Protein AF-A0A932T1G4-F1 (afdb_monomer)

Structure (mmCIF, N/CA/C/O backbone):
data_AF-A0A932T1G4-F1
#
_entry.id   AF-A0A932T1G4-F1
#
loop_
_atom_site.group_PDB
_atom_site.id
_atom_site.type_symbol
_atom_site.label_atom_id
_atom_site.label_alt_id
_atom_site.label_comp_id
_atom_site.label_asym_id
_atom_site.label_entity_id
_atom_site.label_seq_id
_atom_site.pdbx_PDB_ins_code
_atom_site.Cartn_x
_atom_site.Cartn_y
_atom_site.Cartn_z
_atom_site.occupancy
_atom_site.B_iso_or_equiv
_atom_site.auth_seq_id
_atom_site.auth_comp_id
_atom_site.auth_asym_id
_atom_site.auth_atom_id
_atom_site.pdbx_PDB_model_num
ATOM 1 N N . MET A 1 1 ? -46.060 -11.217 -5.557 1.00 35.88 1 MET A N 1
ATOM 2 C CA . MET A 1 1 ? -44.712 -11.111 -6.158 1.00 35.88 1 MET A CA 1
ATOM 3 C C . MET A 1 1 ? -44.174 -9.732 -5.773 1.00 35.88 1 MET A C 1
ATOM 5 O O . MET A 1 1 ? -44.527 -8.768 -6.424 1.00 35.88 1 MET A O 1
ATOM 9 N N . ALA A 1 2 ? -43.668 -9.493 -4.557 1.00 26.52 2 ALA A N 1
ATOM 10 C CA . ALA A 1 2 ? -42.373 -9.922 -4.001 1.00 26.52 2 ALA A CA 1
ATOM 11 C C . ALA A 1 2 ? -41.223 -9.648 -4.988 1.00 26.52 2 ALA A C 1
ATOM 13 O O . ALA A 1 2 ? -41.182 -10.295 -6.023 1.00 26.52 2 ALA A O 1
ATOM 14 N N . GLY A 1 3 ? -40.278 -8.734 -4.778 1.00 22.67 3 GLY A N 1
ATOM 15 C CA . GLY A 1 3 ? -40.072 -7.722 -3.745 1.00 22.67 3 GLY A CA 1
ATOM 16 C C . GLY A 1 3 ? -38.857 -6.884 -4.167 1.00 22.67 3 GLY A C 1
ATOM 17 O O . GLY A 1 3 ? -37.796 -7.442 -4.433 1.00 22.67 3 GLY A O 1
ATOM 18 N N . MET A 1 4 ? -39.009 -5.563 -4.273 1.00 20.39 4 MET A N 1
ATOM 19 C CA . MET A 1 4 ? -37.892 -4.642 -4.510 1.00 20.39 4 MET A CA 1
ATOM 20 C C . MET A 1 4 ? -37.229 -4.335 -3.169 1.00 20.39 4 MET A C 1
ATOM 22 O O . MET A 1 4 ? -37.824 -3.688 -2.308 1.00 20.39 4 MET A O 1
ATOM 26 N N . LYS A 1 5 ? -36.003 -4.829 -2.976 1.00 22.81 5 LYS A N 1
ATOM 27 C CA . LYS A 1 5 ? -35.152 -4.430 -1.855 1.00 22.81 5 LYS A CA 1
ATOM 28 C C . LYS A 1 5 ? -34.492 -3.092 -2.184 1.00 22.81 5 LYS A C 1
ATOM 30 O O . LYS A 1 5 ? -33.741 -2.977 -3.147 1.00 22.81 5 LYS A O 1
ATOM 35 N N . SER A 1 6 ? -34.807 -2.106 -1.354 1.00 20.78 6 SER A N 1
ATOM 36 C CA . SER A 1 6 ? -34.138 -0.815 -1.239 1.00 20.78 6 SER A CA 1
ATOM 37 C C . SER A 1 6 ? -32.660 -1.020 -0.891 1.00 20.78 6 SER A C 1
ATOM 39 O O . SER A 1 6 ? -32.352 -1.565 0.167 1.00 20.78 6 SER A O 1
ATOM 41 N N . PHE A 1 7 ? -31.751 -0.587 -1.766 1.00 22.02 7 PHE A N 1
ATOM 42 C CA . PHE A 1 7 ? -30.337 -0.424 -1.431 1.00 22.02 7 PHE A CA 1
ATOM 43 C C . PHE A 1 7 ? -30.168 0.909 -0.698 1.00 22.02 7 PHE A C 1
ATOM 45 O O . PHE A 1 7 ? -30.421 1.975 -1.259 1.00 22.02 7 PHE A O 1
ATOM 52 N N . ALA A 1 8 ? -29.778 0.839 0.573 1.00 23.83 8 ALA A N 1
ATOM 53 C CA . ALA A 1 8 ? -29.364 2.000 1.343 1.00 23.83 8 ALA A CA 1
ATOM 54 C C . ALA A 1 8 ? -28.028 2.523 0.793 1.00 23.83 8 ALA A C 1
ATOM 56 O O . ALA A 1 8 ? -27.075 1.761 0.630 1.00 23.83 8 ALA A O 1
ATOM 57 N N . ARG A 1 9 ? -27.977 3.827 0.506 1.00 24.38 9 ARG A N 1
ATOM 58 C CA . ARG A 1 9 ? -26.742 4.575 0.256 1.00 24.38 9 ARG A CA 1
ATOM 59 C C . ARG A 1 9 ? -25.932 4.609 1.555 1.00 24.38 9 ARG A C 1
ATOM 61 O O . ARG A 1 9 ? -26.329 5.287 2.495 1.00 24.38 9 ARG A O 1
ATOM 68 N N . LEU A 1 10 ? -24.816 3.891 1.596 1.00 25.34 10 LEU A N 1
ATOM 69 C CA . LEU A 1 10 ? -23.712 4.183 2.509 1.00 25.34 10 LEU A CA 1
ATOM 70 C C . LEU A 1 10 ? -22.833 5.217 1.800 1.00 25.34 10 LEU A C 1
ATOM 72 O O . LEU A 1 10 ? -22.323 4.956 0.713 1.00 25.34 10 LEU A O 1
ATOM 76 N N . GLY A 1 11 ? -22.777 6.425 2.360 1.00 25.16 11 GLY A N 1
ATOM 77 C CA . GLY A 1 11 ? -21.998 7.538 1.830 1.00 25.16 11 GLY A CA 1
ATOM 78 C C . GLY A 1 11 ? -20.502 7.305 2.020 1.00 25.16 11 GLY A C 1
ATOM 79 O O . GLY A 1 11 ? -20.046 7.028 3.125 1.00 25.16 11 GLY A O 1
ATOM 80 N N . SER A 1 12 ? -19.749 7.420 0.931 1.00 28.61 12 SER A N 1
ATOM 81 C CA . SER A 1 12 ? -18.288 7.417 0.909 1.00 28.61 12 SER A CA 1
ATOM 82 C C . SER A 1 12 ? -17.760 8.797 1.325 1.00 28.61 12 SER A C 1
ATOM 84 O O . SER A 1 12 ? -17.862 9.742 0.549 1.00 28.61 12 SER A O 1
ATOM 86 N N . VAL A 1 13 ? -17.196 8.919 2.533 1.00 30.16 13 VAL A N 1
ATOM 87 C CA . VAL A 1 13 ? -16.506 10.141 3.021 1.00 30.16 13 VAL A CA 1
ATOM 88 C C . VAL A 1 13 ? -14.973 9.958 3.089 1.00 30.16 13 VAL A C 1
ATOM 90 O O . VAL A 1 13 ? -14.230 10.912 3.286 1.00 30.16 13 VAL A O 1
ATOM 93 N N . ALA A 1 14 ? -14.446 8.767 2.788 1.00 31.70 14 ALA A N 1
ATOM 94 C CA . ALA A 1 14 ? -13.015 8.461 2.921 1.00 31.70 14 ALA A CA 1
ATOM 95 C C . ALA A 1 14 ? -12.072 9.114 1.875 1.00 31.70 14 ALA A C 1
ATOM 97 O O . ALA A 1 14 ? -10.860 8.951 1.973 1.00 31.70 14 ALA A O 1
ATOM 98 N N . LEU A 1 15 ? -12.578 9.872 0.890 1.00 34.19 15 LEU A N 1
ATOM 99 C CA . LEU A 1 15 ? -11.761 10.391 -0.225 1.00 34.19 15 LEU A CA 1
ATOM 100 C C . LEU A 1 15 ? -11.161 11.798 0.008 1.00 34.19 15 LEU A C 1
ATOM 102 O O . LEU A 1 15 ? -10.402 12.285 -0.825 1.00 34.19 15 LEU A O 1
ATOM 106 N N . ALA A 1 16 ? -11.465 12.470 1.126 1.00 28.22 16 ALA A N 1
ATOM 107 C CA . ALA A 1 16 ? -10.989 13.840 1.381 1.00 28.22 16 ALA A CA 1
ATOM 108 C C . ALA A 1 16 ? -9.537 13.933 1.914 1.00 28.22 16 ALA A C 1
ATOM 110 O O . ALA A 1 16 ? -8.947 15.011 1.898 1.00 28.22 16 ALA A O 1
ATOM 111 N N . CYS A 1 17 ? -8.923 12.822 2.334 1.00 32.94 17 CYS A N 1
ATOM 112 C CA . CYS A 1 17 ? -7.615 12.794 3.013 1.00 32.94 17 CYS A CA 1
ATOM 113 C C . CYS A 1 17 ? -6.393 12.678 2.074 1.00 32.94 17 CYS A C 1
ATOM 115 O O . CYS A 1 17 ? -5.367 12.113 2.439 1.00 32.94 17 CYS A O 1
ATOM 117 N N . LEU A 1 18 ? -6.468 13.218 0.858 1.00 38.25 18 LEU A N 1
ATOM 118 C CA . LEU A 1 18 ? -5.336 13.267 -0.087 1.00 38.25 18 LEU A CA 1
ATOM 119 C C . LEU A 1 18 ? -4.812 14.699 -0.327 1.00 38.25 18 LEU A C 1
ATOM 121 O O . LEU A 1 18 ? -3.948 14.900 -1.174 1.00 38.25 18 LEU A O 1
ATOM 125 N N . LEU A 1 19 ? -5.318 15.690 0.422 1.00 35.47 19 LEU A N 1
ATOM 126 C CA . LEU A 1 19 ? -5.383 17.093 -0.015 1.00 35.47 19 LEU A CA 1
ATOM 127 C C . LEU A 1 19 ? -4.488 18.128 0.697 1.00 35.47 19 LEU A C 1
ATOM 129 O O . LEU A 1 19 ? -4.684 19.313 0.459 1.00 35.47 19 LEU A O 1
ATOM 133 N N . ALA A 1 20 ? -3.481 17.772 1.499 1.00 28.78 20 ALA A N 1
ATOM 134 C CA . ALA A 1 20 ? -2.504 18.797 1.906 1.00 28.78 20 ALA A CA 1
ATOM 135 C C . ALA A 1 20 ? -1.088 18.299 2.105 1.00 28.78 20 ALA A C 1
ATOM 137 O O . ALA A 1 20 ? -0.594 18.183 3.216 1.00 28.78 20 ALA A O 1
ATOM 138 N N . VAL A 1 21 ? -0.409 18.147 0.980 1.00 30.64 21 VAL A N 1
ATOM 139 C CA . VAL A 1 21 ? 0.896 18.785 0.820 1.00 30.64 21 VAL A CA 1
ATOM 140 C C . VAL A 1 21 ? 0.912 19.318 -0.613 1.00 30.64 21 VAL A C 1
ATOM 142 O O . VAL A 1 21 ? 1.137 18.531 -1.521 1.00 30.64 21 VAL A O 1
ATOM 145 N N . SER A 1 22 ? 0.540 20.591 -0.821 1.00 29.48 22 SER A N 1
ATOM 146 C CA . SER A 1 22 ? 1.013 21.468 -1.921 1.00 29.48 22 SER A CA 1
ATOM 147 C C . SER A 1 22 ? 0.058 22.648 -2.167 1.00 29.48 22 SER A C 1
ATOM 149 O O . SER A 1 22 ? -0.981 22.472 -2.804 1.00 29.48 22 SER A O 1
ATOM 151 N N . ALA A 1 23 ? 0.434 23.832 -1.670 1.00 28.27 23 ALA A N 1
ATOM 152 C CA . ALA A 1 23 ? 0.241 25.173 -2.257 1.00 28.27 23 ALA A CA 1
ATOM 153 C C . ALA A 1 23 ? 0.286 26.239 -1.143 1.00 28.27 23 ALA A C 1
ATOM 155 O O . ALA A 1 23 ? -0.727 26.851 -0.807 1.00 28.27 23 ALA A O 1
ATOM 156 N N . GLY A 1 24 ? 1.465 26.453 -0.553 1.00 24.75 24 GLY A N 1
ATOM 157 C CA . GLY A 1 24 ? 1.752 27.701 0.157 1.00 24.75 24 GLY A CA 1
ATOM 158 C C . GLY A 1 24 ? 2.184 28.773 -0.855 1.00 24.75 24 GLY A C 1
ATOM 159 O O . GLY A 1 24 ? 2.906 28.438 -1.796 1.00 24.75 24 GLY A O 1
ATOM 160 N N . PRO A 1 25 ? 1.749 30.040 -0.731 1.00 23.58 25 PRO A N 1
ATOM 161 C CA . PRO A 1 25 ? 2.360 31.129 -1.481 1.00 23.58 25 PRO A CA 1
ATOM 162 C C . PRO A 1 25 ? 3.791 31.345 -0.975 1.00 23.58 25 PRO A C 1
ATOM 164 O O . PRO A 1 25 ? 4.044 31.237 0.223 1.00 23.58 25 PRO A O 1
ATOM 167 N N . ALA A 1 26 ? 4.713 31.665 -1.885 1.00 28.66 26 ALA A N 1
ATOM 168 C CA . ALA A 1 26 ? 6.082 32.037 -1.552 1.00 28.66 26 ALA A CA 1
ATOM 169 C C . ALA A 1 26 ? 6.092 33.159 -0.495 1.00 28.66 26 ALA A C 1
ATOM 171 O O . ALA A 1 26 ? 5.723 34.300 -0.783 1.00 28.66 26 ALA A O 1
ATOM 172 N N . CYS A 1 27 ? 6.508 32.820 0.724 1.00 24.86 27 CYS A N 1
ATOM 173 C CA . CYS A 1 27 ? 6.782 33.759 1.800 1.00 24.86 27 CYS A CA 1
ATOM 174 C C . CYS A 1 27 ? 8.190 33.493 2.336 1.00 24.86 27 CYS A C 1
ATOM 176 O O . CYS A 1 27 ? 8.584 32.364 2.599 1.00 24.86 27 CYS A O 1
ATOM 178 N N . THR A 1 28 ? 8.934 34.586 2.410 1.00 26.72 28 THR A N 1
ATOM 179 C CA . THR A 1 28 ? 10.322 34.750 2.830 1.00 26.72 28 THR A CA 1
ATOM 180 C C . THR A 1 28 ? 10.588 34.290 4.264 1.00 26.72 28 THR A C 1
ATOM 182 O O . THR A 1 28 ? 9.794 34.619 5.139 1.00 26.72 28 THR A O 1
ATOM 185 N N . GLU A 1 29 ? 11.731 33.614 4.425 1.00 31.91 29 GLU A N 1
ATOM 186 C CA . GLU A 1 29 ? 12.629 33.437 5.587 1.00 31.91 29 GLU A CA 1
ATOM 187 C C . GLU A 1 29 ? 12.075 33.494 7.030 1.00 31.91 29 GLU A C 1
ATOM 189 O O . GLU A 1 29 ? 11.437 34.453 7.459 1.00 31.91 29 GLU A O 1
ATOM 194 N N . ASP A 1 30 ? 12.505 32.473 7.785 1.00 34.41 30 ASP A N 1
ATOM 195 C CA . ASP A 1 30 ? 12.464 32.260 9.239 1.00 34.41 30 ASP A CA 1
ATOM 196 C C . ASP A 1 30 ? 11.137 31.820 9.884 1.00 34.41 30 ASP A C 1
ATOM 198 O O . ASP A 1 30 ? 10.456 32.600 10.550 1.00 34.41 30 ASP A O 1
ATOM 202 N N . GLN A 1 31 ? 10.855 30.508 9.816 1.00 27.47 31 GLN A N 1
ATOM 203 C CA . GLN A 1 31 ? 10.167 29.769 10.889 1.00 27.47 31 GLN A CA 1
ATOM 204 C C . GLN A 1 31 ? 10.393 28.243 10.785 1.00 27.47 31 GLN A C 1
ATOM 206 O O . GLN A 1 31 ? 9.650 27.531 10.122 1.00 27.47 31 GLN A O 1
ATOM 211 N N . GLU A 1 32 ? 11.403 27.721 11.490 1.00 41.72 32 GLU A N 1
ATOM 212 C CA . GLU A 1 32 ? 11.498 26.291 11.818 1.00 41.72 32 GLU A CA 1
ATOM 213 C C . GLU A 1 32 ? 10.568 25.971 13.005 1.00 41.72 32 GLU A C 1
ATOM 215 O O . GLU A 1 32 ? 10.923 26.151 14.172 1.00 41.72 32 GLU A O 1
ATOM 220 N N . ALA A 1 33 ? 9.354 25.507 12.714 1.00 38.09 33 ALA A N 1
ATOM 221 C CA . ALA A 1 33 ? 8.489 24.789 13.649 1.00 38.09 33 ALA A CA 1
ATOM 222 C C . ALA A 1 33 ? 7.555 23.890 12.828 1.00 38.09 33 ALA A C 1
ATOM 224 O O . ALA A 1 33 ? 6.841 24.395 11.973 1.00 38.09 33 ALA A O 1
ATOM 225 N N . GLY A 1 34 ? 7.606 22.575 13.078 1.00 42.31 34 GLY A N 1
ATOM 226 C CA . GLY A 1 34 ? 6.997 21.524 12.254 1.00 42.31 34 GLY A CA 1
ATOM 227 C C . GLY A 1 34 ? 5.631 21.878 11.664 1.00 42.31 34 GLY A C 1
ATOM 228 O O . GLY A 1 34 ? 4.686 22.163 12.399 1.00 42.31 34 GLY A O 1
ATOM 229 N N . ASP A 1 35 ? 5.558 21.839 10.334 1.00 46.66 35 ASP A N 1
ATOM 230 C CA . ASP A 1 35 ? 4.406 22.284 9.559 1.00 46.66 35 ASP A CA 1
ATOM 231 C C . ASP A 1 35 ? 3.139 21.508 9.934 1.00 46.66 35 ASP A C 1
ATOM 233 O O . ASP A 1 35 ? 2.970 20.321 9.641 1.00 46.66 35 ASP A O 1
ATOM 237 N N . GLU A 1 36 ? 2.213 22.199 10.594 1.00 53.00 36 GLU A N 1
ATOM 238 C CA . GLU A 1 36 ? 0.888 21.668 10.871 1.00 53.00 36 GLU A CA 1
ATOM 239 C C . GLU A 1 36 ? 0.064 21.647 9.587 1.00 53.00 36 GLU A C 1
ATOM 241 O O . GLU A 1 36 ? -0.273 22.681 9.011 1.00 53.00 36 GLU A O 1
ATOM 246 N N . VAL A 1 37 ? -0.313 20.449 9.156 1.00 61.59 37 VAL A N 1
ATOM 247 C CA . VAL A 1 37 ? -1.159 20.270 7.980 1.00 61.59 37 VAL A CA 1
ATOM 248 C C . VAL A 1 37 ? -2.630 20.233 8.402 1.00 61.59 37 VAL A C 1
ATOM 250 O O . VAL A 1 37 ? -3.079 19.247 8.989 1.00 61.59 37 VAL A O 1
ATOM 253 N N . GLU A 1 38 ? -3.399 21.275 8.075 1.00 59.94 38 GLU A N 1
ATOM 254 C CA . GLU A 1 38 ? -4.862 21.314 8.229 1.00 59.94 38 GLU A CA 1
ATOM 255 C C . GLU A 1 38 ? -5.558 21.278 6.854 1.00 59.94 38 GLU A C 1
ATOM 257 O O . GLU A 1 38 ? -5.274 22.082 5.970 1.00 59.94 38 GLU A O 1
ATOM 262 N N . VAL A 1 39 ? -6.506 20.353 6.661 1.00 61.31 39 VAL A N 1
ATOM 263 C CA . VAL A 1 39 ? -7.448 20.342 5.514 1.00 61.31 39 VAL A CA 1
ATOM 264 C C . VAL A 1 39 ? -8.851 20.200 6.040 1.00 61.31 39 VAL A C 1
ATOM 266 O O . VAL A 1 39 ? -9.113 19.416 6.955 1.00 61.31 39 VAL A O 1
ATOM 269 N N . SER A 1 40 ? -9.759 20.924 5.397 1.00 50.75 40 SER A N 1
ATOM 270 C CA . SER A 1 40 ? -11.194 20.793 5.583 1.00 50.75 40 SER A CA 1
ATOM 271 C C . SER A 1 40 ? -11.870 20.483 4.245 1.00 50.75 40 SER A C 1
ATOM 273 O O . SER A 1 40 ? -11.571 21.095 3.221 1.00 50.75 40 SER A O 1
ATOM 275 N N . GLY A 1 41 ? -12.785 19.512 4.242 1.00 54.28 41 GLY A N 1
ATOM 276 C CA . GLY A 1 41 ? -13.560 19.133 3.063 1.00 54.28 41 GLY A CA 1
ATOM 277 C C . GLY A 1 41 ? -14.759 18.269 3.446 1.00 54.28 41 GLY A C 1
ATOM 278 O O . GLY A 1 41 ? -14.624 17.307 4.194 1.00 54.28 41 GLY A O 1
ATOM 279 N N . GLY A 1 42 ? -15.958 18.622 2.974 1.00 67.25 42 GLY A N 1
ATOM 280 C CA . GLY A 1 42 ? -17.148 17.766 3.107 1.00 67.25 42 GLY A CA 1
ATOM 281 C C . GLY A 1 42 ? -17.643 17.492 4.536 1.00 67.25 42 GLY A C 1
ATOM 282 O O . GLY A 1 42 ? -18.326 16.498 4.744 1.00 67.25 42 GLY A O 1
ATOM 283 N N . GLY A 1 43 ? -17.318 18.344 5.516 1.00 82.62 43 GLY A N 1
ATOM 284 C CA . GLY A 1 43 ? -17.676 18.118 6.925 1.00 82.62 43 GLY A CA 1
ATOM 285 C C . GLY A 1 43 ? -16.672 17.259 7.698 1.00 82.62 43 GLY A C 1
ATOM 286 O O . GLY A 1 43 ? -16.900 16.986 8.873 1.00 82.62 43 GLY A O 1
ATOM 287 N N . ALA A 1 44 ? -15.555 16.880 7.075 1.00 88.69 44 ALA A N 1
ATOM 288 C CA . ALA A 1 44 ? -14.413 16.293 7.753 1.00 88.69 44 ALA A CA 1
ATOM 289 C C . ALA A 1 44 ? -13.240 17.282 7.814 1.00 88.69 44 ALA A C 1
ATOM 291 O O . ALA A 1 44 ? -13.061 18.120 6.922 1.00 88.69 44 ALA A O 1
ATOM 292 N N . SER A 1 45 ? -12.437 17.182 8.870 1.00 90.56 45 SER A N 1
ATOM 293 C CA . SER A 1 45 ? -11.136 17.838 8.957 1.00 90.56 45 SER A CA 1
ATOM 294 C C . SER A 1 45 ? -10.099 16.912 9.573 1.00 90.56 45 SER A C 1
ATOM 296 O O . SER A 1 45 ? -10.415 16.005 10.345 1.00 90.56 45 SER A O 1
ATOM 298 N N . TRP A 1 46 ? -8.844 17.141 9.224 1.00 88.81 46 TRP A N 1
ATOM 299 C CA . TRP A 1 46 ? -7.708 16.389 9.743 1.00 88.81 46 TRP A CA 1
ATOM 300 C C . TRP A 1 46 ? -6.614 17.350 10.228 1.00 88.81 46 TRP A C 1
ATOM 302 O O . TRP A 1 46 ? -6.522 18.497 9.790 1.00 88.81 46 TRP A O 1
ATOM 312 N N . ARG A 1 47 ? -5.802 16.885 11.165 1.00 91.19 47 ARG A N 1
ATOM 313 C CA . ARG A 1 47 ? -4.553 17.517 11.576 1.00 91.19 47 ARG A CA 1
ATOM 314 C C . ARG A 1 47 ? -3.573 16.408 11.879 1.00 91.19 47 ARG A C 1
ATOM 316 O O . ARG A 1 47 ? -3.944 15.443 12.549 1.00 91.19 47 ARG A O 1
ATOM 323 N N . TRP A 1 48 ? -2.349 16.537 11.396 1.00 88.62 48 TRP A N 1
ATOM 324 C CA . TRP A 1 48 ? -1.326 15.519 11.577 1.00 88.62 48 TRP A CA 1
ATOM 325 C C . TRP A 1 48 ? 0.031 16.159 11.872 1.00 88.62 48 TRP A C 1
ATOM 327 O O . TRP A 1 48 ? 0.409 17.129 11.223 1.00 88.62 48 TRP A O 1
ATOM 337 N N . THR A 1 49 ? 0.744 15.578 12.831 1.00 87.25 49 THR A N 1
ATOM 338 C CA . THR A 1 49 ? 2.172 15.737 13.118 1.00 87.25 49 THR A CA 1
ATOM 339 C C . THR A 1 49 ? 2.778 14.333 13.287 1.00 87.25 49 THR A C 1
ATOM 341 O O . THR A 1 49 ? 2.027 13.360 13.451 1.00 87.25 49 THR A O 1
ATOM 344 N N . PRO A 1 50 ? 4.113 14.178 13.289 1.00 81.94 50 PRO A N 1
ATOM 345 C CA . PRO A 1 50 ? 4.752 12.887 13.565 1.00 81.94 50 PRO A CA 1
ATOM 346 C C . PRO A 1 50 ? 4.331 12.257 14.908 1.00 81.94 50 PRO A C 1
ATOM 348 O O . PRO A 1 50 ? 4.250 11.035 15.038 1.00 81.94 50 PRO A O 1
ATOM 351 N N . GLU A 1 51 ? 4.002 13.078 15.904 1.00 87.81 51 GLU A N 1
ATOM 352 C CA . GLU A 1 51 ? 3.645 12.653 17.261 1.00 87.81 51 GLU A CA 1
ATOM 353 C C . GLU A 1 51 ? 2.135 12.486 17.455 1.00 87.81 51 GLU A C 1
ATOM 355 O O . GLU A 1 51 ? 1.690 11.658 18.253 1.00 87.81 51 GLU A O 1
ATOM 360 N N . GLU A 1 52 ? 1.318 13.261 16.743 1.00 92.69 52 GLU A N 1
ATOM 361 C CA . GLU A 1 52 ? -0.118 13.327 16.984 1.00 92.69 52 GLU A CA 1
ATOM 362 C C . GLU A 1 52 ? -0.925 13.450 15.701 1.00 92.69 52 GLU A C 1
ATOM 364 O O . GLU A 1 52 ? -0.553 14.137 14.760 1.00 92.69 52 GLU A O 1
ATOM 369 N N . TRP A 1 53 ? -2.109 12.851 15.697 1.00 93.81 53 TRP A N 1
ATOM 370 C CA . TRP A 1 53 ? -3.118 13.217 14.720 1.00 93.81 53 TRP A CA 1
ATOM 371 C C . TRP A 1 53 ? -4.468 13.412 15.374 1.00 93.81 53 TRP A C 1
ATOM 373 O O . TRP A 1 53 ? -4.785 12.841 16.419 1.00 93.81 53 TRP A O 1
ATOM 383 N N . THR A 1 54 ? -5.275 14.236 14.722 1.00 94.69 54 THR A N 1
ATOM 384 C CA . THR A 1 54 ? -6.681 14.434 15.026 1.00 94.69 54 THR A CA 1
ATOM 385 C C . THR A 1 54 ? -7.470 14.344 13.732 1.00 94.69 54 THR A C 1
ATOM 387 O O . THR A 1 54 ? -7.169 15.030 12.761 1.00 94.69 54 THR A O 1
ATOM 390 N N . TYR A 1 55 ? -8.498 13.509 13.730 1.00 94.25 55 TYR A N 1
ATOM 391 C CA . TYR A 1 55 ? -9.470 13.414 12.653 1.00 94.25 55 TYR A CA 1
ATOM 392 C C . TYR A 1 55 ? -10.835 13.799 13.204 1.00 94.25 55 TYR A C 1
ATOM 394 O O . TYR A 1 55 ? -11.204 13.428 14.317 1.00 94.25 55 TYR A O 1
ATOM 402 N N . THR A 1 56 ? -11.570 14.592 12.445 1.00 94.00 56 THR A N 1
ATOM 403 C CA . THR A 1 56 ? -12.874 15.117 12.811 1.00 94.00 56 THR A CA 1
ATOM 404 C C . THR A 1 56 ? -13.846 14.842 11.681 1.00 94.00 56 THR A C 1
ATOM 406 O O . THR A 1 56 ? -13.538 15.146 10.534 1.00 94.00 56 THR A O 1
ATOM 409 N N . GLU A 1 57 ? -15.039 14.358 12.009 1.00 94.12 57 GLU A N 1
ATOM 410 C CA . GLU A 1 57 ? -16.135 14.185 11.055 1.00 94.12 57 GLU A CA 1
ATOM 411 C C . GLU A 1 57 ? -17.446 14.700 11.659 1.00 94.12 57 GLU A C 1
ATOM 413 O O . GLU A 1 57 ? -17.747 14.487 12.838 1.00 94.12 57 GLU A O 1
ATOM 418 N N . THR A 1 58 ? -18.225 15.414 10.851 1.00 92.12 58 THR A N 1
ATOM 419 C CA . THR A 1 58 ? -19.565 15.888 11.194 1.00 92.12 58 THR A CA 1
ATOM 420 C C . THR A 1 58 ? -20.619 14.980 10.571 1.00 92.12 58 THR A C 1
ATOM 422 O O . THR A 1 58 ? -20.687 14.836 9.354 1.00 92.12 58 THR A O 1
ATOM 425 N N . HIS A 1 59 ? -21.532 14.467 11.393 1.00 89.19 59 HIS A N 1
ATOM 426 C CA . HIS A 1 59 ? -22.671 13.668 10.951 1.00 89.19 59 HIS A CA 1
ATOM 427 C C . HIS A 1 59 ? -23.973 14.453 11.151 1.00 89.19 59 HIS A C 1
ATOM 429 O O . HIS A 1 59 ? -24.429 14.636 12.280 1.00 89.19 59 HIS A O 1
ATOM 435 N N . GLY A 1 60 ? -24.556 14.944 10.052 1.00 84.56 60 GLY A N 1
ATOM 436 C CA . GLY A 1 60 ? -25.772 15.775 10.063 1.00 84.56 60 GLY A CA 1
ATOM 437 C C . GLY A 1 60 ? -27.100 15.007 10.027 1.00 84.56 60 GLY A C 1
ATOM 438 O O . GLY A 1 60 ? -28.127 15.571 10.399 1.00 84.56 60 GLY A O 1
ATOM 439 N N . ASP A 1 61 ? -27.074 13.735 9.620 1.00 81.50 61 ASP A N 1
ATOM 440 C CA . ASP A 1 61 ? -28.274 12.918 9.361 1.00 81.50 61 ASP A CA 1
ATOM 441 C C . ASP A 1 61 ? -28.634 11.962 10.512 1.00 81.50 61 ASP A C 1
ATOM 443 O O . ASP A 1 61 ? -29.475 11.074 10.360 1.00 81.50 61 ASP A O 1
ATOM 447 N N . LEU A 1 62 ? -27.997 12.114 11.674 1.00 81.62 62 LEU A N 1
ATOM 448 C CA . LEU A 1 62 ? -28.295 11.289 12.839 1.00 81.62 62 LEU A CA 1
ATOM 449 C C . LEU A 1 62 ? -29.572 11.793 13.498 1.00 81.62 62 LEU A C 1
ATOM 451 O O . LEU A 1 62 ? -29.597 12.876 14.084 1.00 81.62 62 LEU A O 1
ATOM 455 N N . LYS A 1 63 ? -30.640 11.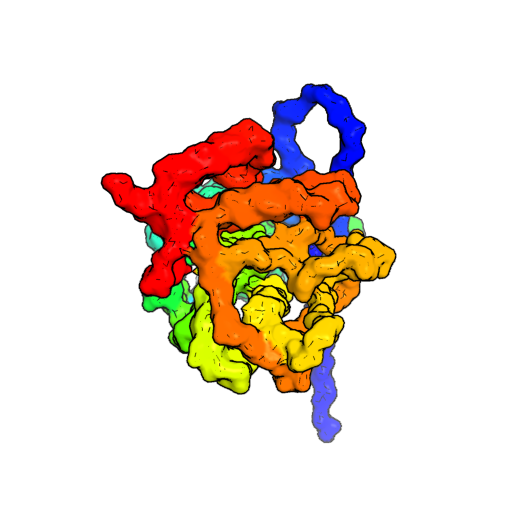001 13.434 1.00 81.94 63 LYS A N 1
ATOM 456 C CA . LYS A 1 63 ? -31.835 11.313 14.208 1.00 81.94 63 LYS A CA 1
ATOM 457 C C . LYS A 1 63 ? -31.586 10.941 15.662 1.00 81.94 63 LYS A C 1
ATOM 459 O O . LYS A 1 63 ? -31.128 9.841 15.958 1.00 81.94 63 LYS A O 1
ATOM 464 N N . GLU A 1 64 ? -31.918 11.844 16.575 1.00 77.00 64 GLU A N 1
ATOM 465 C CA . GLU A 1 64 ? -31.752 11.629 18.019 1.00 77.00 64 GLU A CA 1
ATOM 466 C C . GLU A 1 64 ? -32.499 10.373 18.509 1.00 77.00 64 GLU A C 1
ATOM 468 O O . GLU A 1 64 ? -32.038 9.678 19.405 1.00 77.00 64 GLU A O 1
ATOM 473 N N . GLU A 1 65 ? -33.605 10.013 17.852 1.00 85.31 65 GLU A N 1
ATOM 474 C CA . GLU A 1 65 ? -34.386 8.794 18.108 1.00 85.31 65 GLU A CA 1
ATOM 475 C C . GLU A 1 65 ? -33.681 7.482 17.701 1.00 85.31 65 GLU A C 1
ATOM 477 O O . GLU A 1 65 ? -34.043 6.398 18.176 1.00 85.31 65 GLU A O 1
ATOM 482 N N . ASP A 1 66 ? -32.652 7.552 16.851 1.00 87.44 66 ASP A N 1
ATOM 483 C CA . ASP A 1 66 ? -31.949 6.368 16.361 1.00 87.44 66 ASP A CA 1
ATOM 484 C C . ASP A 1 66 ? -30.935 5.828 17.372 1.00 87.44 66 ASP A C 1
ATOM 486 O O . ASP A 1 66 ? -30.650 4.629 17.346 1.00 87.44 66 ASP A O 1
ATOM 490 N N . TYR A 1 67 ? -30.448 6.642 18.309 1.00 91.00 67 TYR A N 1
ATOM 491 C CA . TYR A 1 67 ? -29.410 6.259 19.266 1.00 91.00 67 TYR A CA 1
ATOM 492 C C . TYR A 1 67 ? -29.820 6.584 20.701 1.00 91.00 67 TYR A C 1
ATOM 494 O O . TYR A 1 67 ? -30.508 7.562 20.966 1.00 91.00 67 TYR A O 1
ATOM 502 N N . ALA A 1 68 ? -29.394 5.755 21.654 1.00 92.00 68 ALA A N 1
ATOM 503 C CA . ALA A 1 68 ? -29.565 6.101 23.061 1.00 92.00 68 ALA A CA 1
ATOM 504 C C . ALA A 1 68 ? -28.687 7.315 23.428 1.00 92.00 68 ALA A C 1
ATOM 506 O O . ALA A 1 68 ? -27.646 7.525 22.797 1.00 92.00 68 ALA A O 1
ATOM 507 N N . PRO A 1 69 ? -29.046 8.086 24.470 1.00 90.19 69 PRO A N 1
ATOM 508 C CA . PRO A 1 69 ? -28.144 9.079 25.041 1.00 90.19 69 PRO A CA 1
ATOM 509 C C . PRO A 1 69 ? -26.837 8.429 25.509 1.00 90.19 69 PRO A C 1
ATOM 511 O O . PRO A 1 69 ? -26.851 7.328 26.067 1.00 90.19 69 PRO A O 1
ATOM 514 N N . GLN A 1 70 ? -25.710 9.114 25.306 1.00 90.38 70 GLN A N 1
ATOM 515 C CA . GLN A 1 70 ? -24.416 8.634 25.788 1.00 90.38 70 GLN A CA 1
ATOM 516 C C . GLN A 1 70 ? -24.434 8.538 27.326 1.00 90.38 70 GLN A C 1
ATOM 518 O O . GLN A 1 70 ? -24.867 9.487 27.990 1.00 90.38 70 GLN A O 1
ATOM 523 N N . PRO A 1 71 ? -23.989 7.415 27.916 1.00 93.06 71 PRO A N 1
ATOM 524 C CA . PRO A 1 71 ? -23.966 7.279 29.363 1.00 93.06 71 PRO A CA 1
ATOM 525 C C . PRO A 1 71 ? -22.844 8.136 29.984 1.00 93.06 71 PRO A C 1
ATOM 527 O O . PRO A 1 71 ? -21.909 8.536 29.287 1.00 93.06 71 PRO A O 1
ATOM 530 N N . PRO A 1 72 ? -22.889 8.394 31.305 1.00 92.81 72 PRO A N 1
ATOM 531 C CA . PRO A 1 72 ? -21.806 9.073 32.016 1.00 92.81 72 PRO A CA 1
ATOM 532 C C . PRO A 1 72 ? -20.453 8.361 31.865 1.00 92.81 72 PRO A C 1
ATOM 534 O O . PRO A 1 72 ? -20.392 7.136 31.742 1.00 92.81 72 PRO A O 1
ATOM 537 N N . GLU A 1 73 ? -19.354 9.113 31.965 1.00 89.06 73 GLU A N 1
ATOM 538 C CA . GLU A 1 73 ? -17.984 8.613 31.763 1.00 89.06 73 GLU A CA 1
ATOM 539 C C . GLU A 1 73 ? -17.619 7.423 32.669 1.00 89.06 73 GLU A C 1
ATOM 541 O O . GLU A 1 73 ? -16.864 6.539 32.268 1.00 89.06 73 GLU A O 1
ATOM 546 N N . GLN A 1 74 ? -18.188 7.340 33.876 1.00 90.81 74 GLN A N 1
ATOM 547 C CA . GLN A 1 74 ? -17.966 6.209 34.782 1.00 90.81 74 GLN A CA 1
ATOM 548 C C . GLN A 1 74 ? -18.427 4.880 34.170 1.00 90.81 74 GLN A C 1
ATOM 550 O O . GLN A 1 74 ? -17.754 3.870 34.350 1.00 90.81 74 GLN A O 1
ATOM 555 N N . VAL A 1 75 ? -19.525 4.892 33.410 1.00 91.06 75 VAL A N 1
ATOM 556 C CA . VAL A 1 75 ? -20.074 3.705 32.739 1.00 91.06 75 VAL A CA 1
ATOM 557 C C . VAL A 1 75 ? -19.197 3.293 31.555 1.00 91.06 75 VAL A C 1
ATOM 559 O O . VAL A 1 75 ? -19.061 2.108 31.262 1.00 91.06 75 VAL A O 1
ATOM 562 N N . LEU A 1 76 ? -18.528 4.248 30.899 1.00 88.94 76 LEU A N 1
ATOM 563 C CA . LEU A 1 76 ? -17.600 3.950 29.802 1.00 88.94 76 LEU A CA 1
ATOM 564 C C . LEU A 1 76 ? -16.385 3.132 30.271 1.00 88.94 76 LEU A C 1
ATOM 566 O O . LEU A 1 76 ? -15.795 2.409 29.472 1.00 88.94 76 LEU A O 1
ATOM 570 N N . LYS A 1 77 ? -16.039 3.181 31.566 1.00 89.19 77 LYS A N 1
ATOM 571 C CA . LYS A 1 77 ? -14.980 2.340 32.155 1.00 89.19 77 LYS A CA 1
ATOM 572 C C . LYS A 1 77 ? -15.364 0.860 32.235 1.00 89.19 77 LYS A C 1
ATOM 574 O O . LYS A 1 77 ? -14.484 0.015 32.351 1.00 89.19 77 LYS A O 1
ATOM 579 N N . GLU A 1 78 ? -16.656 0.551 32.156 1.00 93.81 78 GLU A N 1
ATOM 580 C CA . GLU A 1 78 ? -17.201 -0.812 32.137 1.00 93.81 78 GLU A CA 1
ATOM 581 C C . GLU A 1 78 ? -17.384 -1.344 30.705 1.00 93.81 78 GLU A C 1
ATOM 583 O O . GLU A 1 78 ? -17.985 -2.407 30.497 1.00 93.81 78 GLU A O 1
ATOM 588 N N . LEU A 1 79 ? -16.895 -0.605 29.702 1.00 95.81 79 LEU A N 1
ATOM 589 C CA . LEU A 1 79 ? -16.971 -1.013 28.311 1.00 95.81 79 LEU A CA 1
ATOM 590 C C . LEU A 1 79 ? -16.061 -2.216 28.057 1.00 95.81 79 LEU A C 1
ATOM 592 O O . LEU A 1 79 ? -14.894 -2.251 28.441 1.00 95.81 79 LEU A O 1
ATOM 596 N N . ASN A 1 80 ? -16.621 -3.201 27.372 1.00 96.50 80 ASN A N 1
ATOM 597 C CA . ASN A 1 80 ? -15.965 -4.428 26.968 1.00 96.50 80 ASN A CA 1
ATOM 598 C C . ASN A 1 80 ? -16.124 -4.613 25.460 1.00 96.50 80 ASN A C 1
ATOM 600 O O . ASN A 1 80 ? -17.148 -4.236 24.880 1.00 96.50 80 ASN A O 1
ATOM 604 N N . VAL A 1 81 ? -15.124 -5.238 24.842 1.00 97.44 81 VAL A N 1
ATOM 605 C CA . VAL A 1 81 ? -15.149 -5.592 23.423 1.00 97.44 81 VAL A CA 1
ATOM 606 C C . VAL A 1 81 ? -15.020 -7.097 23.301 1.00 97.44 81 VAL A C 1
ATOM 608 O O . VAL A 1 81 ? -14.082 -7.692 23.821 1.00 97.44 81 VAL A O 1
ATOM 611 N N . GLU A 1 82 ? -15.972 -7.716 22.617 1.00 98.00 82 GLU A N 1
ATOM 612 C CA . GLU A 1 82 ? -15.867 -9.115 22.222 1.00 98.00 82 GLU A CA 1
ATOM 613 C C . GLU A 1 82 ? -15.377 -9.172 20.777 1.00 98.00 82 GLU A C 1
ATOM 615 O O . GLU A 1 82 ? -16.137 -8.905 19.842 1.00 98.00 82 GLU A O 1
ATOM 620 N N . TRP A 1 83 ? -14.080 -9.432 20.609 1.00 98.25 83 TRP A N 1
ATOM 621 C CA . TRP A 1 83 ? -13.437 -9.509 19.302 1.00 98.25 83 TRP A CA 1
ATOM 622 C C . TRP A 1 83 ? -13.821 -10.788 18.563 1.00 98.25 83 TRP A C 1
ATOM 624 O O . TRP A 1 83 ? -13.895 -11.872 19.143 1.00 98.25 83 TRP A O 1
ATOM 634 N N . GLN A 1 84 ? -14.017 -10.662 17.255 1.00 98.31 84 GLN A N 1
ATOM 635 C CA . GLN A 1 84 ? -14.139 -11.796 16.348 1.00 98.31 84 GLN A CA 1
ATOM 636 C C . GLN A 1 84 ? -12.766 -12.145 15.765 1.00 98.31 84 GLN A C 1
ATOM 638 O O . GLN A 1 84 ? -11.817 -11.363 15.851 1.00 98.31 84 GLN A O 1
ATOM 643 N N . LYS A 1 85 ? -12.658 -13.330 15.156 1.00 98.19 85 LYS A N 1
ATOM 644 C CA . LYS A 1 85 ? -11.446 -13.718 14.431 1.00 98.19 85 LYS A CA 1
ATOM 645 C C . LYS A 1 85 ? -11.200 -12.716 13.286 1.00 98.19 85 LYS A C 1
ATOM 647 O O . LYS A 1 85 ? -12.130 -12.498 12.510 1.00 98.19 85 LYS A O 1
ATOM 652 N N . PRO A 1 86 ? -9.992 -12.135 13.161 1.00 98.31 86 PRO A N 1
ATOM 653 C CA . PRO A 1 86 ? -9.657 -11.295 12.018 1.00 98.31 86 PRO A CA 1
ATOM 654 C C . PRO A 1 86 ? -9.750 -12.061 10.694 1.00 98.31 86 PRO A C 1
ATOM 656 O O . PRO A 1 86 ? -9.423 -13.251 10.627 1.00 98.31 86 PRO A O 1
ATOM 659 N N . GLU A 1 87 ? -10.170 -11.368 9.640 1.00 97.62 87 GLU A N 1
ATOM 660 C CA . GLU A 1 87 ? -10.298 -11.910 8.285 1.00 97.62 87 GLU A CA 1
ATOM 661 C C . GLU A 1 87 ? -9.455 -11.092 7.315 1.00 97.62 87 GLU A C 1
ATOM 663 O O . GLU A 1 87 ? -9.380 -9.872 7.442 1.00 97.62 87 GLU A O 1
ATOM 668 N N . LEU A 1 88 ? -8.834 -11.760 6.345 1.00 96.25 88 LEU A N 1
ATOM 669 C CA . LEU A 1 88 ? -8.096 -11.091 5.281 1.00 96.25 88 LEU A CA 1
ATOM 670 C C . LEU A 1 88 ? -8.933 -10.972 4.015 1.00 96.25 88 LEU A C 1
ATOM 672 O O . LEU A 1 88 ? -9.789 -11.820 3.745 1.00 96.25 88 LEU A O 1
ATOM 676 N N . ASP A 1 89 ? -8.646 -9.941 3.225 1.00 94.88 89 ASP A N 1
ATOM 677 C CA . ASP A 1 89 ? -9.129 -9.863 1.851 1.00 94.88 89 ASP A CA 1
ATOM 678 C C . ASP A 1 89 ? -8.496 -10.948 0.955 1.00 94.88 89 ASP A C 1
ATOM 680 O O . ASP A 1 89 ? -7.641 -11.740 1.365 1.00 94.88 89 ASP A O 1
ATOM 684 N N . ALA A 1 90 ? -8.932 -10.997 -0.304 1.00 95.44 90 ALA A N 1
ATOM 685 C CA . ALA A 1 90 ? -8.498 -12.024 -1.242 1.00 95.44 90 ALA A CA 1
ATOM 686 C C . ALA A 1 90 ? -7.020 -11.905 -1.674 1.00 95.44 90 ALA A C 1
ATOM 688 O O . ALA A 1 90 ? -6.489 -12.853 -2.255 1.00 95.44 90 ALA A O 1
ATOM 689 N N . LEU A 1 91 ? -6.369 -10.766 -1.409 1.00 94.81 91 LEU A N 1
ATOM 690 C CA . LEU A 1 91 ? -4.958 -10.501 -1.713 1.00 94.81 91 LEU A CA 1
ATOM 691 C C . LEU A 1 91 ? -4.062 -10.539 -0.461 1.00 94.81 91 LEU A C 1
ATOM 693 O O . LEU A 1 91 ? -2.842 -10.491 -0.587 1.00 94.81 91 LEU A O 1
ATOM 697 N N . GLY A 1 92 ? -4.647 -10.643 0.734 1.00 94.94 92 GLY A N 1
ATOM 698 C CA . GLY A 1 92 ? -3.941 -10.555 2.009 1.00 94.94 92 GLY A CA 1
ATOM 699 C C . GLY A 1 92 ? -3.479 -9.144 2.385 1.00 94.94 92 GLY A C 1
ATOM 700 O O . GLY A 1 92 ? -2.699 -9.007 3.323 1.00 94.94 92 GLY A O 1
ATOM 701 N N . ASN A 1 93 ? -3.927 -8.100 1.680 1.00 92.69 93 ASN A N 1
ATOM 702 C CA . ASN A 1 93 ? -3.467 -6.731 1.935 1.00 92.69 93 ASN A CA 1
ATOM 703 C C . ASN A 1 93 ? -4.172 -6.104 3.124 1.00 92.69 93 ASN A C 1
ATOM 705 O O . ASN A 1 93 ? -3.575 -5.311 3.845 1.00 92.69 93 ASN A O 1
ATOM 709 N N . ARG A 1 94 ? -5.452 -6.423 3.317 1.00 93.56 94 ARG A N 1
ATOM 710 C CA . ARG A 1 94 ? -6.261 -5.833 4.377 1.00 93.56 94 ARG A CA 1
ATOM 711 C C . ARG A 1 94 ? -6.748 -6.856 5.361 1.00 93.56 94 ARG A C 1
ATOM 713 O O . ARG A 1 94 ? -7.151 -7.956 4.997 1.00 93.56 94 ARG A O 1
ATOM 720 N N . CYS A 1 95 ? -6.778 -6.415 6.607 1.00 96.38 95 CYS A N 1
ATOM 721 C CA . CYS A 1 95 ? -7.339 -7.142 7.722 1.00 96.38 95 CYS A CA 1
ATOM 722 C C . CYS A 1 95 ? -8.633 -6.469 8.164 1.00 96.38 95 CYS A C 1
ATOM 724 O O . CYS A 1 95 ? -8.630 -5.316 8.603 1.00 96.38 95 CYS A O 1
ATOM 726 N N . THR A 1 96 ? -9.743 -7.190 8.061 1.00 97.50 96 THR A N 1
ATOM 727 C CA . THR A 1 96 ? -11.000 -6.786 8.673 1.00 97.50 96 THR A CA 1
ATOM 728 C C . THR A 1 96 ? -11.054 -7.297 10.104 1.00 97.50 96 THR A C 1
ATOM 730 O O . THR A 1 96 ? -11.084 -8.502 10.364 1.00 97.50 96 THR A O 1
ATOM 733 N N . VAL A 1 97 ? -11.113 -6.355 11.043 1.00 98.00 97 VAL A N 1
ATOM 734 C CA . VAL A 1 97 ? -11.272 -6.621 12.471 1.00 98.00 97 VAL A CA 1
ATOM 735 C C . VAL A 1 97 ? -12.690 -6.243 12.875 1.00 98.00 97 VAL A C 1
ATOM 737 O O . VAL A 1 97 ? -13.135 -5.108 12.686 1.00 98.00 97 VAL A O 1
ATOM 740 N N . ARG A 1 98 ? -13.414 -7.213 13.439 1.00 98.44 98 ARG A N 1
ATOM 741 C CA . ARG A 1 98 ? -14.788 -7.038 13.919 1.00 98.44 98 ARG A CA 1
ATOM 742 C C . ARG A 1 98 ? -14.864 -7.245 15.417 1.00 98.44 98 ARG A C 1
ATOM 744 O O . ARG A 1 98 ? -14.146 -8.066 15.987 1.00 98.44 98 ARG A O 1
ATOM 751 N N . GLY A 1 99 ? -15.777 -6.524 16.045 1.00 98.12 99 GLY A N 1
ATOM 752 C CA . GLY A 1 99 ? -16.006 -6.618 17.477 1.00 98.12 99 GLY A CA 1
ATOM 753 C C . GLY A 1 99 ? -17.426 -6.237 17.856 1.00 98.12 99 GLY A C 1
ATOM 754 O O . GLY A 1 99 ? -18.163 -5.630 17.076 1.00 98.12 99 GLY A O 1
ATOM 755 N N . GLN A 1 100 ? -17.802 -6.602 19.075 1.00 98.38 100 GLN A N 1
ATOM 756 C CA . GLN A 1 100 ? -19.080 -6.250 19.674 1.00 98.38 100 GLN A CA 1
ATOM 757 C C . GLN A 1 100 ? -18.836 -5.463 20.963 1.00 98.38 100 GLN A C 1
ATOM 759 O O . GLN A 1 100 ? -18.339 -6.004 21.951 1.00 98.38 100 GLN A O 1
ATOM 764 N N . LEU A 1 101 ? -19.188 -4.178 20.947 1.00 97.88 101 LEU A N 1
ATOM 765 C CA . LEU A 1 101 ? -19.110 -3.300 22.109 1.00 97.88 101 LEU A CA 1
ATOM 766 C C . LEU A 1 101 ? -20.279 -3.579 23.055 1.00 97.88 101 LEU A C 1
ATOM 768 O O . LEU A 1 101 ? -21.439 -3.657 22.628 1.00 97.88 101 LEU A O 1
ATOM 772 N N . SER A 1 102 ? -19.987 -3.690 24.348 1.00 97.50 102 SER A N 1
ATOM 773 C CA . SER A 1 102 ? -21.005 -3.841 25.389 1.00 97.50 102 SER A CA 1
ATOM 774 C C . SER A 1 102 ? -20.572 -3.233 26.722 1.00 97.50 102 SER A C 1
ATOM 776 O O . SER A 1 102 ? -19.384 -3.058 26.969 1.00 97.50 102 SER A O 1
ATOM 778 N N . ILE A 1 103 ? -21.535 -2.931 27.589 1.00 95.94 103 ILE A N 1
ATOM 779 C CA . ILE A 1 103 ? -21.318 -2.571 28.994 1.00 95.94 103 ILE A CA 1
ATOM 780 C C . ILE A 1 103 ? -21.782 -3.733 29.873 1.00 95.94 103 ILE A C 1
ATOM 782 O O . ILE A 1 103 ? -22.818 -4.351 29.605 1.00 95.94 103 ILE A O 1
ATOM 786 N N . SER A 1 104 ? -21.040 -4.012 30.943 1.00 91.25 104 SER A N 1
ATOM 787 C CA . SER A 1 104 ? -21.452 -4.983 31.958 1.00 91.25 104 SER A CA 1
ATOM 788 C C . SER A 1 104 ? -22.442 -4.350 32.936 1.00 91.25 104 SER A C 1
ATOM 790 O O . SER A 1 104 ? -22.065 -3.512 33.741 1.00 91.25 104 SER A O 1
ATOM 792 N N . ALA A 1 105 ? -23.712 -4.758 32.920 1.00 85.00 105 ALA A N 1
ATOM 793 C CA . ALA A 1 105 ? -24.672 -4.268 33.907 1.00 85.00 105 ALA A CA 1
ATOM 794 C C . ALA A 1 105 ? -24.356 -4.858 35.296 1.00 85.00 105 ALA A C 1
ATOM 796 O O . ALA A 1 105 ? -24.543 -6.061 35.517 1.00 85.00 105 ALA A O 1
ATOM 797 N N . ALA A 1 106 ? -23.937 -4.003 36.238 1.00 78.50 106 ALA A N 1
ATOM 798 C CA . ALA A 1 106 ? -23.493 -4.368 37.591 1.00 78.50 106 ALA A CA 1
ATOM 799 C C . ALA A 1 106 ? -24.444 -5.304 38.367 1.00 78.50 106 ALA A C 1
ATOM 801 O O . ALA A 1 106 ? -24.013 -6.034 39.254 1.00 78.50 106 ALA A O 1
ATOM 802 N N . SER A 1 107 ? -25.739 -5.309 38.042 1.00 77.69 107 SER A N 1
ATOM 803 C CA . SER A 1 107 ? -26.758 -6.049 38.791 1.00 77.69 107 SER A CA 1
ATOM 804 C C . SER A 1 107 ? -27.086 -7.449 38.259 1.00 77.69 107 SER A C 1
ATOM 806 O O . SER A 1 107 ? -27.777 -8.187 38.961 1.00 77.69 107 SER A O 1
ATOM 808 N N . LYS A 1 108 ? -26.666 -7.836 37.039 1.00 76.19 108 LYS A N 1
ATOM 809 C CA . LYS A 1 108 ? -27.215 -9.050 36.384 1.00 76.19 108 LYS A CA 1
ATOM 810 C C . LYS A 1 108 ? -26.251 -9.889 35.541 1.00 76.19 108 LYS A C 1
ATOM 812 O O . LYS A 1 108 ? -26.714 -10.814 34.880 1.00 76.19 108 LYS A O 1
ATOM 817 N N . ASN A 1 109 ? -24.947 -9.593 35.527 1.00 85.00 109 ASN A N 1
ATOM 818 C CA . ASN A 1 109 ? -23.992 -10.245 34.611 1.00 85.00 109 ASN A CA 1
ATOM 819 C C . ASN A 1 109 ? -24.464 -10.200 33.136 1.00 85.00 109 ASN A C 1
ATOM 821 O O . ASN A 1 109 ? -24.151 -11.069 32.324 1.00 85.00 109 ASN A O 1
ATOM 825 N N . GLN A 1 110 ? -25.293 -9.203 32.807 1.00 91.75 110 GLN A N 1
ATOM 826 C CA . GLN A 1 110 ? -25.886 -9.025 31.492 1.00 91.75 110 GLN A CA 1
ATOM 827 C C . GLN A 1 110 ? -25.031 -8.019 30.727 1.00 91.75 110 GLN A C 1
ATOM 829 O O . GLN A 1 110 ? -24.817 -6.901 31.199 1.00 91.75 110 GLN A O 1
ATOM 834 N N . LYS A 1 111 ? -24.564 -8.412 29.542 1.00 94.00 111 LYS A N 1
ATOM 835 C CA . LYS A 1 111 ? -23.901 -7.508 28.602 1.00 94.00 111 LYS A CA 1
ATOM 836 C C . LYS A 1 111 ? -24.968 -6.725 27.840 1.00 94.00 111 LYS A C 1
ATOM 838 O O . LYS A 1 111 ? -25.782 -7.322 27.134 1.00 94.00 111 LYS A O 1
ATOM 843 N N . LEU A 1 112 ? -24.984 -5.405 27.994 1.00 95.12 112 LEU A N 1
ATOM 844 C CA . LEU A 1 112 ? -25.849 -4.519 27.216 1.00 95.12 112 LEU A CA 1
ATOM 845 C C . LEU A 1 112 ? -25.053 -3.963 26.034 1.00 95.12 112 LEU A C 1
ATOM 847 O O . LEU A 1 112 ? -23.961 -3.442 26.260 1.00 95.12 112 LEU A O 1
ATOM 851 N N . PRO A 1 113 ? -25.543 -4.068 24.789 1.00 96.62 113 PRO A N 1
ATOM 852 C CA . PRO A 1 113 ? -24.827 -3.524 23.644 1.00 96.62 113 PRO A CA 1
ATOM 853 C C . PRO A 1 113 ? -24.710 -2.002 23.743 1.00 96.62 113 PRO A C 1
ATOM 855 O O . PRO A 1 113 ? -25.626 -1.327 24.215 1.00 96.62 113 PRO A O 1
ATOM 858 N N . VAL A 1 114 ? -23.599 -1.462 23.243 1.00 96.06 114 VAL A N 1
ATOM 859 C CA . VAL A 1 114 ? -23.446 -0.017 23.040 1.00 96.06 114 VAL A CA 1
ATOM 860 C C . VAL A 1 114 ? -24.404 0.428 21.938 1.00 96.06 114 VAL A C 1
ATOM 862 O O . VAL A 1 114 ? -24.196 0.121 20.769 1.00 96.06 114 VAL A O 1
ATOM 865 N N . ASN A 1 115 ? -25.473 1.121 22.318 1.00 95.44 115 ASN A N 1
ATOM 866 C CA . ASN A 1 115 ? -26.540 1.552 21.413 1.00 95.44 115 ASN A CA 1
ATOM 867 C C . ASN A 1 115 ? -26.660 3.079 21.278 1.00 95.44 115 ASN A C 1
ATOM 869 O O . ASN A 1 115 ? -27.628 3.563 20.685 1.00 95.44 115 ASN A O 1
ATOM 873 N N . TRP A 1 116 ? -25.697 3.831 21.815 1.00 94.88 116 TRP A N 1
ATOM 874 C CA . TRP A 1 116 ? -25.516 5.253 21.529 1.00 94.88 116 TRP A CA 1
ATOM 875 C C . TRP A 1 116 ? -24.544 5.447 20.364 1.00 94.88 116 TRP A C 1
ATOM 877 O O . TRP A 1 116 ? -23.818 4.532 19.969 1.00 94.88 116 TRP A O 1
ATOM 887 N N . PHE A 1 117 ? -24.550 6.645 19.792 1.00 94.50 117 PHE A N 1
ATOM 888 C CA . PHE A 1 117 ? -23.667 6.994 18.692 1.00 94.50 117 PHE A CA 1
ATOM 889 C C . PHE A 1 117 ? -22.221 7.105 19.195 1.00 94.50 117 PHE A C 1
ATOM 891 O O . PHE A 1 117 ? -21.925 7.941 20.046 1.00 94.50 117 PHE A O 1
ATOM 898 N N . GLN A 1 118 ? -21.320 6.247 18.706 1.00 96.31 118 GLN A N 1
ATOM 899 C CA . GLN A 1 118 ? -19.953 6.162 19.223 1.00 96.31 118 GLN A CA 1
ATOM 900 C C . GLN A 1 118 ? -18.928 5.951 18.106 1.00 96.31 118 GLN A C 1
ATOM 902 O O . GLN A 1 118 ? -18.875 4.883 17.501 1.00 96.31 118 GLN A O 1
ATOM 907 N N . GLY A 1 119 ? -18.064 6.944 17.882 1.00 97.00 119 GLY A N 1
ATOM 908 C CA . GLY A 1 119 ? -16.840 6.769 17.104 1.00 97.00 119 GLY A CA 1
ATOM 909 C C . GLY A 1 119 ? -15.803 5.955 17.874 1.00 97.00 119 GLY A C 1
ATOM 910 O O . GLY A 1 119 ? -15.678 6.086 19.096 1.00 97.00 119 GLY A O 1
ATOM 911 N N . VAL A 1 120 ? -15.056 5.118 17.169 1.00 97.94 120 VAL A N 1
ATOM 912 C CA . VAL A 1 120 ? -14.000 4.268 17.721 1.00 97.94 120 VAL A CA 1
ATOM 913 C C . VAL A 1 120 ? -12.743 4.341 16.859 1.00 97.94 120 VAL A C 1
ATOM 915 O O . VAL A 1 120 ? -12.841 4.517 15.644 1.00 97.94 120 VAL A O 1
ATOM 918 N N . THR A 1 121 ? -11.581 4.175 17.488 1.00 98.00 121 THR A N 1
ATOM 919 C CA . THR A 1 121 ? -10.305 3.911 16.814 1.00 98.00 121 THR A CA 1
ATOM 920 C C . THR A 1 121 ? -9.816 2.532 17.227 1.00 98.00 121 THR A C 1
ATOM 922 O O . THR A 1 121 ? -9.711 2.249 18.418 1.00 98.00 121 THR A O 1
ATOM 925 N N . LEU A 1 122 ? -9.503 1.681 16.261 1.00 98.19 122 LEU A N 1
ATOM 926 C CA . LEU A 1 122 ? -8.735 0.464 16.484 1.00 98.19 122 LEU A CA 1
ATOM 927 C C . LEU A 1 122 ? -7.250 0.810 16.437 1.00 98.19 122 LEU A C 1
ATOM 929 O O . LEU A 1 122 ? -6.795 1.395 15.458 1.00 98.19 122 LEU A O 1
ATOM 933 N N . TYR A 1 123 ? -6.515 0.419 17.466 1.00 98.38 123 TYR A N 1
ATOM 934 C CA . TYR A 1 123 ? -5.060 0.364 17.481 1.00 98.38 123 TYR A CA 1
ATOM 935 C C . TYR A 1 123 ? -4.631 -1.076 17.234 1.00 98.38 123 TYR A C 1
ATOM 937 O O . TYR A 1 123 ? -5.204 -2.000 17.815 1.00 98.38 123 TYR A O 1
ATOM 945 N N . MET A 1 124 ? -3.630 -1.272 16.384 1.00 98.25 124 MET A N 1
ATOM 946 C CA . MET A 1 124 ? -2.981 -2.559 16.169 1.00 98.25 124 MET A CA 1
ATOM 947 C C . MET A 1 124 ? -1.470 -2.359 16.163 1.00 98.25 124 MET A C 1
ATOM 949 O O . MET A 1 124 ? -0.962 -1.426 15.543 1.00 98.25 124 MET A O 1
ATOM 953 N N . ALA A 1 125 ? -0.749 -3.231 16.862 1.00 98.12 125 ALA A N 1
ATOM 954 C CA . ALA A 1 125 ? 0.706 -3.216 16.848 1.00 98.12 125 ALA A CA 1
ATOM 955 C C . ALA A 1 125 ? 1.227 -3.369 15.409 1.00 98.12 125 ALA A C 1
ATOM 957 O O . ALA A 1 125 ? 0.725 -4.181 14.638 1.00 98.12 125 ALA A O 1
ATOM 958 N N . MET A 1 126 ? 2.245 -2.600 15.040 1.00 96.50 126 MET A N 1
ATOM 959 C CA . MET A 1 126 ? 2.841 -2.653 13.704 1.00 96.50 126 MET A CA 1
ATOM 960 C C . MET A 1 126 ? 3.650 -3.934 13.493 1.00 96.50 126 MET A C 1
ATOM 962 O O . MET A 1 126 ? 3.681 -4.490 12.398 1.00 96.50 126 MET A O 1
ATOM 966 N N . ALA A 1 127 ? 4.309 -4.414 14.543 1.00 97.06 127 ALA A N 1
ATOM 967 C CA . ALA A 1 127 ? 5.085 -5.641 14.513 1.00 97.06 127 ALA A CA 1
ATOM 968 C C . ALA A 1 127 ? 4.300 -6.783 15.180 1.00 97.06 127 ALA A C 1
ATOM 970 O O . ALA A 1 127 ? 3.649 -6.568 16.206 1.00 97.06 127 ALA A O 1
ATOM 971 N N . PRO A 1 128 ? 4.359 -8.010 14.639 1.00 97.69 128 PRO A N 1
ATOM 972 C CA . PRO A 1 128 ? 3.739 -9.156 15.287 1.00 97.69 128 PRO A CA 1
ATOM 973 C C . PRO A 1 128 ? 4.395 -9.413 16.649 1.00 97.69 128 PRO A C 1
ATOM 975 O O . PRO A 1 128 ? 5.581 -9.156 16.848 1.00 97.69 128 PRO A O 1
ATOM 978 N N . GLN A 1 129 ? 3.622 -9.956 17.590 1.00 98.00 129 GLN A N 1
ATOM 979 C CA . GLN A 1 129 ? 4.034 -10.322 18.955 1.00 98.00 129 GLN A CA 1
ATOM 980 C C . GLN A 1 129 ? 4.475 -9.166 19.866 1.00 98.00 129 GLN A C 1
ATOM 982 O O . GLN A 1 129 ? 4.689 -9.399 21.060 1.00 98.00 129 GLN A O 1
ATOM 987 N N . THR A 1 130 ? 4.580 -7.933 19.369 1.00 98.12 130 THR A N 1
ATOM 988 C CA . THR A 1 130 ? 4.871 -6.780 20.221 1.00 98.12 130 THR A CA 1
ATOM 989 C C . THR A 1 130 ? 3.630 -6.359 21.002 1.00 98.12 130 THR A C 1
ATOM 991 O O . THR A 1 130 ? 2.494 -6.704 20.659 1.00 98.12 130 THR A O 1
ATOM 994 N N . LYS A 1 131 ? 3.863 -5.661 22.118 1.00 98.25 131 LYS A N 1
ATOM 995 C CA . LYS A 1 131 ? 2.809 -5.197 23.021 1.00 98.25 131 LYS A CA 1
ATOM 996 C C . LYS A 1 131 ? 2.992 -3.716 23.378 1.00 98.25 131 LYS A C 1
ATOM 998 O O . LYS A 1 131 ? 3.430 -3.443 24.499 1.00 98.25 131 LYS A O 1
ATOM 1003 N N . PRO A 1 132 ? 2.760 -2.779 22.440 1.00 97.75 132 PRO A N 1
ATOM 1004 C CA . PRO A 1 132 ? 2.798 -1.352 22.744 1.00 97.75 132 PRO A CA 1
ATOM 1005 C C . PRO A 1 132 ? 1.907 -0.978 23.942 1.00 97.75 132 PRO A C 1
ATOM 1007 O O . PRO A 1 132 ? 0.864 -1.586 24.193 1.00 97.75 132 PRO A O 1
ATOM 1010 N N . ASP A 1 133 ? 2.312 0.040 24.699 1.00 98.06 133 ASP A N 1
ATOM 1011 C CA . ASP A 1 133 ? 1.500 0.582 25.791 1.00 98.06 133 ASP A CA 1
ATOM 1012 C C . ASP A 1 133 ? 0.632 1.735 25.278 1.00 98.06 133 ASP A C 1
ATOM 1014 O O . ASP A 1 133 ? 1.127 2.824 24.992 1.00 98.06 133 ASP A O 1
ATOM 1018 N N . TRP A 1 134 ? -0.679 1.502 25.204 1.00 98.25 134 TRP A N 1
ATOM 1019 C CA . TRP A 1 134 ? -1.655 2.496 24.756 1.00 98.25 134 TRP A CA 1
ATOM 1020 C C . TRP A 1 134 ? -2.418 3.188 25.888 1.00 98.25 134 TRP A C 1
ATOM 1022 O O . TRP A 1 134 ? -3.453 3.815 25.647 1.00 98.25 134 TRP A O 1
ATOM 1032 N N . THR A 1 135 ? -1.940 3.107 27.134 1.00 97.50 135 THR A N 1
ATOM 1033 C CA . THR A 1 135 ? -2.589 3.755 28.293 1.00 97.50 135 THR A CA 1
ATOM 1034 C C . THR A 1 135 ? -2.604 5.284 28.223 1.00 97.50 135 THR A C 1
ATOM 1036 O O . THR A 1 135 ? -3.351 5.916 28.970 1.00 97.50 135 THR A O 1
ATOM 1039 N N . LYS A 1 136 ? -1.815 5.889 27.325 1.00 97.19 136 LYS A N 1
ATOM 1040 C CA . LYS A 1 136 ? -1.762 7.342 27.069 1.00 97.19 136 LYS A CA 1
ATOM 1041 C C . LYS A 1 136 ? -2.071 7.720 25.615 1.00 97.19 136 LYS A C 1
ATOM 1043 O O . LYS A 1 136 ? -1.820 8.853 25.215 1.00 97.19 136 LYS A O 1
ATOM 1048 N N . GLY A 1 137 ? -2.600 6.778 24.838 1.00 96.88 137 GLY A N 1
ATOM 1049 C CA . GLY A 1 137 ? -2.704 6.886 23.385 1.00 96.88 137 GLY A CA 1
ATOM 1050 C C . GLY A 1 137 ? -1.636 6.067 22.671 1.00 96.88 137 GLY A C 1
ATOM 1051 O O . GLY A 1 137 ? -0.817 5.415 23.312 1.00 96.88 137 GLY A O 1
ATOM 1052 N N . MET A 1 138 ? -1.680 6.063 21.345 1.00 96.69 138 MET A N 1
ATOM 1053 C CA . MET A 1 138 ? -0.767 5.281 20.518 1.00 96.69 138 MET A CA 1
ATOM 1054 C C . MET A 1 138 ? 0.442 6.078 20.030 1.00 96.69 138 MET A C 1
ATOM 1056 O O . MET A 1 138 ? 0.376 7.298 19.883 1.00 96.69 138 MET A O 1
ATOM 1060 N N . ASN A 1 139 ? 1.520 5.359 19.716 1.00 95.12 139 ASN A N 1
ATOM 1061 C CA . ASN A 1 139 ? 2.701 5.893 19.054 1.00 95.12 139 ASN A CA 1
ATOM 1062 C C . ASN A 1 139 ? 2.673 5.509 17.565 1.00 95.12 139 ASN A C 1
ATOM 1064 O O . ASN A 1 139 ? 2.517 4.344 17.206 1.00 95.12 139 ASN A O 1
ATOM 1068 N N . GLN A 1 140 ? 2.829 6.491 16.677 1.00 91.88 140 GLN A N 1
ATOM 1069 C CA . GLN A 1 140 ? 2.774 6.255 15.231 1.00 91.88 140 GLN A CA 1
ATOM 1070 C C . GLN A 1 140 ? 3.917 5.360 14.723 1.00 91.88 140 GLN A C 1
ATOM 1072 O O . GLN A 1 140 ? 3.767 4.728 13.674 1.00 91.88 140 GLN A O 1
ATOM 1077 N N . ALA A 1 141 ? 5.029 5.272 15.458 1.00 91.62 141 ALA A N 1
ATOM 1078 C CA . ALA A 1 141 ? 6.178 4.439 15.111 1.00 91.62 141 ALA A CA 1
ATOM 1079 C C . ALA A 1 141 ? 5.940 2.936 15.346 1.00 91.62 141 ALA A C 1
ATOM 1081 O O . ALA A 1 141 ? 6.585 2.113 14.706 1.00 91.62 141 ALA A O 1
ATOM 1082 N N . ASP A 1 142 ? 5.018 2.560 16.239 1.00 95.69 142 ASP A N 1
ATOM 1083 C CA . ASP A 1 142 ? 4.784 1.157 16.616 1.00 95.69 142 ASP A CA 1
ATOM 1084 C C . ASP A 1 142 ? 3.333 0.691 16.442 1.00 95.69 142 ASP A C 1
ATOM 1086 O O . ASP A 1 142 ? 3.032 -0.481 16.685 1.00 95.69 142 ASP A O 1
ATOM 1090 N N . THR A 1 143 ? 2.440 1.580 16.003 1.00 96.19 143 THR A N 1
ATOM 1091 C CA . THR A 1 143 ? 1.003 1.325 15.909 1.00 96.19 143 THR A CA 1
ATOM 1092 C C . THR A 1 143 ? 0.455 1.740 14.541 1.00 96.19 143 THR A C 1
ATOM 1094 O O . THR A 1 143 ? 0.768 2.813 14.019 1.00 96.19 143 THR A O 1
ATOM 1097 N N . VAL A 1 144 ? -0.398 0.891 13.968 1.00 95.69 144 VAL A N 1
ATOM 1098 C CA . VAL A 1 144 ? -1.299 1.225 12.854 1.00 95.69 144 VAL A CA 1
ATOM 1099 C C . VAL A 1 144 ? -2.723 1.368 13.382 1.00 95.69 144 VAL A C 1
ATOM 1101 O O . VAL A 1 144 ? -3.060 0.823 14.438 1.00 95.69 144 VAL A O 1
ATOM 1104 N N . HIS A 1 145 ? -3.568 2.113 12.674 1.00 96.56 145 HIS A N 1
ATOM 1105 C CA . HIS A 1 145 ? -4.912 2.395 13.162 1.00 96.56 145 HIS A CA 1
ATOM 1106 C C . HIS A 1 145 ? -5.964 2.440 12.063 1.00 96.56 145 HIS A C 1
ATOM 1108 O O . HIS A 1 145 ? -5.667 2.660 10.895 1.00 96.56 145 HIS A O 1
ATOM 1114 N N . ALA A 1 146 ? -7.214 2.257 12.478 1.00 96.31 146 ALA A N 1
ATOM 1115 C CA . ALA A 1 146 ? -8.395 2.477 11.657 1.00 96.31 146 ALA A CA 1
ATOM 1116 C C . ALA A 1 146 ? -9.487 3.121 12.510 1.00 96.31 146 ALA A C 1
ATOM 1118 O O . ALA A 1 146 ? -9.598 2.834 13.704 1.00 96.31 146 ALA A O 1
ATOM 1119 N N . THR A 1 147 ? -10.307 3.978 11.912 1.00 96.50 147 THR A N 1
ATOM 1120 C CA . THR A 1 147 ? -11.438 4.627 12.582 1.00 96.50 147 THR A CA 1
ATOM 1121 C C . THR A 1 147 ? -12.756 4.122 12.011 1.00 96.50 147 THR A C 1
ATOM 1123 O O . THR A 1 147 ? -12.851 3.735 10.848 1.00 96.50 147 THR A O 1
ATOM 1126 N N . ALA A 1 148 ? -13.784 4.077 12.853 1.00 96.25 148 ALA A N 1
ATOM 1127 C CA . ALA A 1 148 ? -15.142 3.741 12.445 1.00 96.25 148 ALA A CA 1
ATOM 1128 C C . ALA A 1 148 ? -16.157 4.349 13.416 1.00 96.25 148 ALA A C 1
ATOM 1130 O O . ALA A 1 148 ? -15.808 4.826 14.498 1.00 96.25 148 ALA A O 1
ATOM 1131 N N . VAL A 1 149 ? -17.433 4.268 13.056 1.00 95.50 149 VAL A N 1
ATOM 1132 C CA . VAL A 1 149 ? -18.556 4.523 13.959 1.00 95.50 149 VAL A CA 1
ATOM 1133 C C . VAL A 1 149 ? -19.256 3.200 14.257 1.00 95.50 149 VAL A C 1
ATOM 1135 O O . VAL A 1 149 ? -19.553 2.421 13.351 1.00 95.50 149 VAL A O 1
ATOM 1138 N N . ALA A 1 150 ? -19.535 2.938 15.533 1.00 96.25 150 ALA A N 1
ATOM 1139 C CA . ALA A 1 150 ? -20.259 1.749 15.956 1.00 96.25 150 ALA A CA 1
ATOM 1140 C C . ALA A 1 150 ? -21.718 1.764 15.471 1.00 96.25 150 ALA A C 1
ATOM 1142 O O . ALA A 1 150 ? -22.421 2.778 15.522 1.00 96.25 150 ALA A O 1
ATOM 1143 N N . LYS A 1 151 ? -22.206 0.597 15.038 1.00 95.50 151 LYS A N 1
ATOM 1144 C CA . LYS A 1 151 ? -23.627 0.383 14.726 1.00 95.50 151 LYS A CA 1
ATOM 1145 C C . LYS A 1 151 ? -24.445 0.432 16.024 1.00 95.50 151 LYS A C 1
ATOM 1147 O O . LYS A 1 151 ? -23.926 0.120 17.089 1.00 95.50 151 LYS A O 1
ATOM 1152 N N . LYS A 1 152 ? -25.755 0.705 15.944 1.00 93.31 152 LYS A N 1
ATOM 1153 C CA . LYS A 1 152 ? -26.679 0.700 17.108 1.00 93.31 152 LYS A CA 1
ATOM 1154 C C . LYS A 1 152 ? -26.685 -0.623 17.890 1.00 93.31 152 LYS A C 1
ATOM 1156 O O . LYS A 1 152 ? -27.034 -0.661 19.064 1.00 93.31 152 LYS A O 1
ATOM 1161 N N . SER A 1 153 ? -26.321 -1.726 17.240 1.00 95.31 153 SER A N 1
ATOM 1162 C CA . SER A 1 153 ? -26.166 -3.018 17.904 1.00 95.31 153 SER A CA 1
ATOM 1163 C C . SER A 1 153 ? -24.904 -3.112 18.760 1.00 95.31 153 SER A C 1
ATOM 1165 O O . SER A 1 153 ? -24.726 -4.137 19.398 1.00 95.31 153 SER A O 1
ATOM 1167 N N . GLY A 1 154 ? -24.014 -2.116 18.738 1.00 96.62 154 GLY A N 1
ATOM 1168 C CA . GLY A 1 154 ? -22.658 -2.132 19.290 1.00 96.62 154 GLY A CA 1
ATOM 1169 C C . GLY A 1 154 ? -21.626 -2.814 18.387 1.00 96.62 154 GLY A C 1
ATOM 1170 O O . GLY A 1 154 ? -20.459 -2.907 18.757 1.00 96.62 154 GLY A O 1
ATOM 1171 N N . ALA A 1 155 ? -22.032 -3.303 17.213 1.00 97.94 155 ALA A N 1
ATOM 1172 C CA . ALA A 1 155 ? -21.115 -3.942 16.280 1.00 97.94 155 ALA A CA 1
ATOM 1173 C C . ALA A 1 155 ? -20.188 -2.905 15.631 1.00 97.94 155 ALA A C 1
ATOM 1175 O O . ALA A 1 155 ? -20.642 -1.850 15.177 1.00 97.94 155 ALA A O 1
ATOM 1176 N N . ILE A 1 156 ? -18.907 -3.248 15.548 1.00 97.81 156 ILE A N 1
ATOM 1177 C CA . ILE A 1 156 ? -17.865 -2.475 14.870 1.00 97.81 156 ILE A CA 1
ATOM 1178 C C . ILE A 1 156 ? -17.199 -3.336 13.799 1.00 97.81 156 ILE A C 1
ATOM 1180 O O . ILE A 1 156 ? -17.068 -4.553 13.949 1.00 97.81 156 ILE A O 1
ATOM 1184 N N . GLU A 1 157 ? -16.788 -2.689 12.719 1.00 97.50 157 GLU A N 1
ATOM 1185 C CA . GLU A 1 157 ? -16.068 -3.291 11.603 1.00 97.50 157 GLU A CA 1
ATOM 1186 C C . GLU A 1 157 ? -15.050 -2.267 11.122 1.00 97.50 157 GLU A C 1
ATOM 1188 O O . GLU A 1 157 ? -15.419 -1.148 10.767 1.00 97.50 157 GLU A O 1
ATOM 1193 N N . LEU A 1 158 ? -13.773 -2.627 11.208 1.00 96.69 158 LEU A N 1
ATOM 1194 C CA . LEU A 1 158 ? -12.652 -1.766 10.857 1.00 96.69 158 LEU A CA 1
ATOM 1195 C C . LEU A 1 158 ? -11.743 -2.504 9.881 1.00 96.69 158 LEU A C 1
ATOM 1197 O O . LEU A 1 158 ? -11.587 -3.722 9.974 1.00 96.69 158 LEU A O 1
ATOM 1201 N N . HIS A 1 159 ? -11.136 -1.759 8.964 1.00 95.31 159 HIS A N 1
ATOM 1202 C CA . HIS A 1 159 ? -10.245 -2.291 7.940 1.00 95.31 159 HIS A CA 1
ATOM 1203 C C . HIS A 1 159 ? -8.857 -1.689 8.138 1.00 95.31 159 HIS A C 1
ATOM 1205 O O . HIS A 1 159 ? -8.712 -0.470 8.114 1.00 95.31 159 HIS A O 1
ATOM 1211 N N . LEU A 1 160 ? -7.857 -2.541 8.342 1.00 94.88 160 LEU A N 1
ATOM 1212 C CA . LEU A 1 160 ? -6.454 -2.154 8.467 1.00 94.88 160 LEU A CA 1
ATOM 1213 C C . LEU A 1 160 ? -5.697 -2.549 7.204 1.00 94.88 160 LEU A C 1
ATOM 1215 O O . LEU A 1 160 ? -5.897 -3.655 6.701 1.00 94.88 160 LEU A O 1
ATOM 1219 N N . ASP A 1 161 ? -4.815 -1.677 6.722 1.00 92.38 161 ASP A N 1
ATOM 1220 C CA . ASP A 1 161 ? -3.859 -2.015 5.668 1.00 92.38 161 ASP A CA 1
ATOM 1221 C C . ASP A 1 161 ? -2.640 -2.705 6.296 1.00 92.38 161 ASP A C 1
ATOM 1223 O O . ASP A 1 161 ? -1.848 -2.092 7.013 1.00 92.38 161 ASP A O 1
ATOM 1227 N N . LEU A 1 162 ? -2.493 -4.007 6.056 1.00 94.06 162 LEU A N 1
ATOM 1228 C CA . LEU A 1 162 ? -1.378 -4.789 6.584 1.00 94.06 162 LEU A CA 1
ATOM 1229 C C . LEU A 1 162 ? -0.048 -4.429 5.927 1.00 94.06 162 LEU A C 1
ATOM 1231 O O . LEU A 1 162 ? 0.997 -4.742 6.497 1.00 94.06 162 LEU A O 1
ATOM 1235 N N . ARG A 1 163 ? -0.054 -3.715 4.797 1.00 90.31 163 ARG A N 1
ATOM 1236 C CA . ARG A 1 163 ? 1.167 -3.144 4.219 1.00 90.31 163 ARG A CA 1
ATOM 1237 C C . ARG A 1 163 ? 1.711 -1.999 5.065 1.00 90.31 163 ARG A C 1
ATOM 1239 O O . ARG A 1 163 ? 2.837 -1.590 4.867 1.00 90.31 163 ARG A O 1
ATOM 1246 N N . GLU A 1 164 ? 0.975 -1.483 6.042 1.00 90.81 164 GLU A N 1
ATOM 1247 C CA . GLU A 1 164 ? 1.544 -0.547 7.019 1.00 90.81 164 GLU A CA 1
ATOM 1248 C C . GLU A 1 164 ? 2.198 -1.262 8.214 1.00 90.81 164 GLU A C 1
ATOM 1250 O O . GLU A 1 164 ? 2.678 -0.614 9.144 1.00 90.81 164 GLU A O 1
ATOM 1255 N N . THR A 1 165 ? 2.216 -2.598 8.201 1.00 94.19 165 THR A N 1
ATOM 1256 C CA . THR A 1 165 ? 2.726 -3.453 9.277 1.00 94.19 165 THR A CA 1
ATOM 1257 C C . THR A 1 165 ? 3.897 -4.313 8.802 1.00 94.19 165 THR A C 1
ATOM 1259 O O . THR A 1 165 ? 4.172 -4.429 7.611 1.00 94.19 165 THR A O 1
ATOM 1262 N N . LEU A 1 166 ? 4.572 -4.981 9.738 1.00 94.38 166 LEU A N 1
ATOM 1263 C CA . LEU A 1 166 ? 5.597 -5.991 9.451 1.00 94.38 166 LEU A CA 1
ATOM 1264 C C . LEU A 1 166 ? 4.985 -7.395 9.278 1.00 94.38 166 LEU A C 1
ATOM 1266 O O . LEU A 1 166 ? 5.532 -8.379 9.779 1.00 94.38 166 LEU A O 1
ATOM 1270 N N . HIS A 1 167 ? 3.813 -7.482 8.643 1.00 94.88 167 HIS A N 1
ATOM 1271 C CA . HIS A 1 167 ? 3.114 -8.747 8.431 1.00 94.88 167 HIS A CA 1
ATOM 1272 C C . HIS A 1 167 ? 3.849 -9.655 7.446 1.00 94.88 167 HIS A C 1
ATOM 1274 O O . HIS A 1 167 ? 4.169 -9.266 6.325 1.00 94.88 167 HIS A O 1
ATOM 1280 N N . ASP A 1 168 ? 4.078 -10.895 7.873 1.00 94.94 168 ASP A N 1
ATOM 1281 C CA . ASP A 1 168 ? 4.495 -11.985 7.004 1.00 94.94 168 ASP A CA 1
ATOM 1282 C C . ASP A 1 168 ? 3.248 -12.734 6.533 1.00 94.94 168 ASP A C 1
ATOM 1284 O O . ASP A 1 168 ? 2.674 -13.552 7.255 1.00 94.94 168 ASP A O 1
ATOM 1288 N N . ALA A 1 169 ? 2.866 -12.463 5.287 1.00 94.31 169 ALA A N 1
ATOM 1289 C CA . ALA A 1 169 ? 1.707 -13.050 4.628 1.00 94.31 169 ALA A CA 1
ATOM 1290 C C . ALA A 1 169 ? 1.732 -14.592 4.572 1.00 94.31 169 ALA A C 1
ATOM 1292 O O . ALA A 1 169 ? 0.701 -15.208 4.305 1.00 94.31 169 ALA A O 1
ATOM 1293 N N . SER A 1 170 ? 2.876 -15.243 4.814 1.00 95.12 170 SER A N 1
ATOM 1294 C CA . SER A 1 170 ? 3.007 -16.701 4.723 1.00 95.12 170 SER A CA 1
ATOM 1295 C C . SER A 1 170 ? 2.583 -17.462 5.987 1.00 95.12 170 SER A C 1
ATOM 1297 O O . SER A 1 170 ? 2.365 -18.680 5.926 1.00 95.12 170 SER A O 1
ATOM 1299 N N . VAL A 1 171 ? 2.430 -16.776 7.126 1.00 97.25 171 VAL A N 1
ATOM 1300 C CA . VAL A 1 171 ? 2.201 -17.406 8.435 1.00 97.25 171 VAL A CA 1
ATOM 1301 C C . VAL A 1 171 ? 1.118 -16.705 9.255 1.00 97.25 171 VAL A C 1
ATOM 1303 O O . VAL A 1 171 ? 0.888 -15.507 9.135 1.00 97.25 171 VAL A O 1
ATOM 1306 N N . ASP A 1 172 ? 0.453 -17.468 10.123 1.00 98.25 172 ASP A N 1
ATOM 1307 C CA . ASP A 1 172 ? -0.462 -16.909 11.119 1.00 98.25 172 ASP A CA 1
ATOM 1308 C C . ASP A 1 172 ? 0.354 -16.148 12.175 1.00 98.25 172 ASP A C 1
ATOM 1310 O O . ASP A 1 172 ? 1.291 -16.698 12.763 1.00 98.25 172 ASP A O 1
ATOM 1314 N N . GLN A 1 173 ? -0.004 -14.894 12.449 1.00 98.12 173 GLN A N 1
ATOM 1315 C CA . GLN A 1 173 ? 0.762 -14.027 13.345 1.00 98.12 173 GLN A CA 1
ATOM 1316 C C . GLN A 1 173 ? -0.134 -13.361 14.394 1.00 98.12 173 GLN A C 1
ATOM 1318 O O . GLN A 1 173 ? -1.181 -12.807 14.057 1.00 98.12 173 GLN A O 1
ATOM 1323 N N . PRO A 1 174 ? 0.242 -13.392 15.685 1.00 98.44 174 PRO A N 1
ATOM 1324 C CA . PRO A 1 174 ? -0.507 -12.701 16.721 1.00 98.44 174 PRO A CA 1
ATOM 1325 C C . PRO A 1 174 ? -0.104 -11.223 16.785 1.00 98.44 174 PRO A C 1
ATOM 1327 O O . PRO A 1 174 ? 1.078 -10.898 16.877 1.00 98.44 174 PRO A O 1
ATOM 1330 N N . TYR A 1 175 ? -1.091 -10.339 16.829 1.00 98.56 175 TYR A N 1
ATOM 1331 C CA . TYR A 1 175 ? -0.926 -8.899 16.990 1.00 98.56 175 TYR A CA 1
ATOM 1332 C C . TYR A 1 175 ? -1.700 -8.412 18.201 1.00 98.56 175 TYR A C 1
ATOM 1334 O O . TYR A 1 175 ? -2.820 -8.864 18.444 1.00 98.56 175 TYR A O 1
ATOM 1342 N N . GLN A 1 176 ? -1.119 -7.485 18.961 1.00 98.56 176 GLN A N 1
ATOM 1343 C CA . GLN A 1 176 ? -1.901 -6.770 19.957 1.00 98.56 176 GLN A CA 1
ATOM 1344 C C . GLN A 1 176 ? -2.857 -5.826 19.231 1.00 98.56 176 GLN A C 1
ATOM 1346 O O . GLN A 1 176 ? -2.448 -5.121 18.309 1.00 98.56 176 GLN A O 1
ATOM 1351 N N . VAL A 1 177 ? -4.114 -5.814 19.658 1.00 98.62 177 VAL A N 1
ATOM 1352 C CA . VAL A 1 177 ? -5.123 -4.842 19.242 1.00 98.62 177 VAL A CA 1
ATOM 1353 C C . VAL A 1 177 ? -5.773 -4.215 20.463 1.00 98.62 177 VAL A C 1
ATOM 1355 O O . VAL A 1 177 ? -5.778 -4.809 21.541 1.00 98.62 177 VAL A O 1
ATOM 1358 N N . GLY A 1 178 ? -6.313 -3.016 20.305 1.00 98.19 178 GLY A N 1
ATOM 1359 C CA . GLY A 1 178 ? -7.008 -2.279 21.352 1.00 98.19 178 GLY A CA 1
ATOM 1360 C C . GLY A 1 178 ? -7.935 -1.240 20.741 1.00 98.19 178 GLY A C 1
ATOM 1361 O O . GLY A 1 178 ? -7.788 -0.872 19.581 1.00 98.19 178 GLY A O 1
ATOM 1362 N N . LEU A 1 179 ? -8.915 -0.778 21.505 1.00 98.12 179 LEU A N 1
ATOM 1363 C CA . LEU A 1 179 ? -9.912 0.176 21.038 1.00 98.12 179 LEU A CA 1
ATOM 1364 C C . LEU A 1 179 ? -9.847 1.458 21.864 1.00 98.12 179 LEU A C 1
ATOM 1366 O O . LEU A 1 179 ? -9.861 1.392 23.088 1.00 98.12 179 LEU A O 1
ATOM 1370 N N . ALA A 1 180 ? -9.845 2.614 21.214 1.00 97.94 180 ALA A N 1
ATOM 1371 C CA . ALA A 1 180 ? -10.020 3.921 21.839 1.00 97.94 180 ALA A CA 1
ATOM 1372 C C . ALA A 1 180 ? -11.371 4.530 21.431 1.00 97.94 180 ALA A C 1
ATOM 1374 O O . ALA A 1 180 ? -11.861 4.302 20.323 1.00 97.94 180 ALA A O 1
ATOM 1375 N N . LEU A 1 181 ? -11.996 5.300 22.327 1.00 97.31 181 LEU A N 1
ATOM 1376 C CA . LEU A 1 181 ? -13.282 5.954 22.063 1.00 97.31 181 LEU A CA 1
ATOM 1377 C C . LEU A 1 181 ? -13.069 7.376 21.553 1.00 97.31 181 LEU A C 1
ATOM 1379 O O . LEU A 1 181 ? -12.459 8.193 22.236 1.00 97.31 181 LEU A O 1
ATOM 1383 N N . ALA A 1 182 ? -13.638 7.700 20.397 1.00 96.88 182 ALA A N 1
ATOM 1384 C CA . ALA A 1 182 ? -13.658 9.073 19.916 1.00 96.88 182 ALA A CA 1
ATOM 1385 C C . ALA A 1 182 ? -14.438 9.985 20.875 1.00 96.88 182 ALA A C 1
ATOM 1387 O O . ALA A 1 182 ? -15.407 9.563 21.522 1.00 96.88 182 ALA A O 1
ATOM 1388 N N . LYS A 1 183 ? -14.033 11.255 20.927 1.00 95.25 183 LYS A N 1
ATOM 1389 C CA . LYS A 1 183 ? -14.775 12.304 21.630 1.00 95.25 183 LYS A CA 1
ATOM 1390 C C . LYS A 1 183 ? -15.951 12.759 20.777 1.00 95.25 183 LYS A C 1
ATOM 1392 O O . LYS A 1 183 ? -15.856 12.797 19.552 1.00 95.25 183 LYS A O 1
ATOM 1397 N N . HIS A 1 184 ? -17.033 13.148 21.441 1.00 91.06 184 HIS A N 1
ATOM 1398 C CA . HIS A 1 184 ? -18.234 13.671 20.796 1.00 91.06 184 HIS A CA 1
ATOM 1399 C C . HIS A 1 184 ? -18.483 15.096 21.251 1.00 91.06 184 HIS A C 1
ATOM 1401 O O . HIS A 1 184 ? -18.271 15.428 22.419 1.00 91.06 184 HIS A O 1
ATOM 1407 N N . ALA A 1 185 ? -18.944 15.931 20.331 1.00 88.12 185 ALA A N 1
ATOM 1408 C CA . ALA A 1 185 ? -19.458 17.249 20.652 1.00 88.12 185 ALA A CA 1
ATOM 1409 C C . ALA A 1 185 ? -20.730 17.519 19.838 1.00 88.12 185 ALA A C 1
ATOM 1411 O O . ALA A 1 185 ? -20.763 17.209 18.643 1.00 88.12 185 ALA A O 1
ATOM 1412 N N . PRO A 1 186 ? -21.768 18.122 20.443 1.00 85.69 186 PRO A N 1
ATOM 1413 C CA . PRO A 1 186 ? -22.922 18.575 19.683 1.00 85.69 186 PRO A CA 1
ATOM 1414 C C . PRO A 1 186 ? -22.492 19.643 18.668 1.00 85.69 186 PRO A C 1
ATOM 1416 O O . PRO A 1 186 ? -21.720 20.550 18.988 1.00 85.69 186 PRO A O 1
ATOM 1419 N N . GLN A 1 187 ? -23.008 19.553 17.442 1.00 86.25 187 GLN A N 1
ATOM 1420 C CA . GLN A 1 187 ? -22.755 20.509 16.367 1.00 86.25 187 GLN A CA 1
ATOM 1421 C C . GLN A 1 187 ? -24.079 21.018 15.797 1.00 86.25 187 GLN A C 1
ATOM 1423 O O . GLN A 1 187 ? -24.728 20.386 14.963 1.00 86.25 187 GLN A O 1
ATOM 1428 N N . GLY A 1 188 ? -24.490 22.202 16.247 1.00 86.81 188 GLY A N 1
ATOM 1429 C CA . GLY A 1 188 ? -25.790 22.764 15.888 1.00 86.81 188 GLY A CA 1
ATOM 1430 C C . GLY A 1 188 ? -26.952 22.004 16.539 1.00 86.81 188 GLY A C 1
ATOM 1431 O O . GLY A 1 188 ? -26.810 21.462 17.629 1.00 86.81 188 GLY A O 1
ATOM 1432 N N . LYS A 1 189 ? -28.127 22.015 15.893 1.00 81.44 189 LYS A N 1
ATOM 1433 C CA . LYS A 1 189 ? -29.367 21.447 16.460 1.00 81.44 189 LYS A CA 1
ATOM 1434 C C . LYS A 1 189 ? -29.509 19.931 16.286 1.00 81.44 189 LYS A C 1
ATOM 1436 O O . LYS A 1 189 ? -30.249 19.327 17.047 1.00 81.44 189 LYS A O 1
ATOM 1441 N N . SER A 1 190 ? -28.857 19.342 15.286 1.00 76.94 190 SER A N 1
ATOM 1442 C CA . SER A 1 190 ? -29.012 17.917 14.944 1.00 76.94 190 SER A CA 1
ATOM 1443 C C . SER A 1 190 ? -27.708 17.222 14.549 1.00 76.94 190 SER A C 1
ATOM 1445 O O . SER A 1 190 ? -27.711 16.017 14.332 1.00 76.94 190 SER A O 1
ATOM 1447 N N . GLY A 1 191 ? -26.597 17.953 14.434 1.00 86.19 191 GLY A N 1
ATOM 1448 C CA . GLY A 1 191 ? -25.315 17.371 14.058 1.00 86.19 191 GLY A CA 1
ATOM 1449 C C . GLY A 1 191 ? -24.571 16.816 15.266 1.00 86.19 191 GLY A C 1
ATOM 1450 O O . GLY A 1 191 ? -24.561 17.427 16.337 1.00 86.19 191 GLY A O 1
ATOM 1451 N N . GLN A 1 192 ? -23.896 15.687 15.076 1.00 90.31 192 GLN A N 1
ATOM 1452 C CA . GLN A 1 192 ? -22.871 15.207 16.001 1.00 90.31 192 GLN A CA 1
ATOM 1453 C C . GLN A 1 192 ? -21.504 15.348 15.344 1.00 90.31 192 GLN A C 1
ATOM 1455 O O . GLN A 1 192 ? -21.318 14.970 14.187 1.00 90.31 192 GLN A O 1
ATOM 1460 N N . LYS A 1 193 ? -20.550 15.896 16.091 1.00 93.62 193 LYS A N 1
ATOM 1461 C CA . LYS A 1 193 ? -19.144 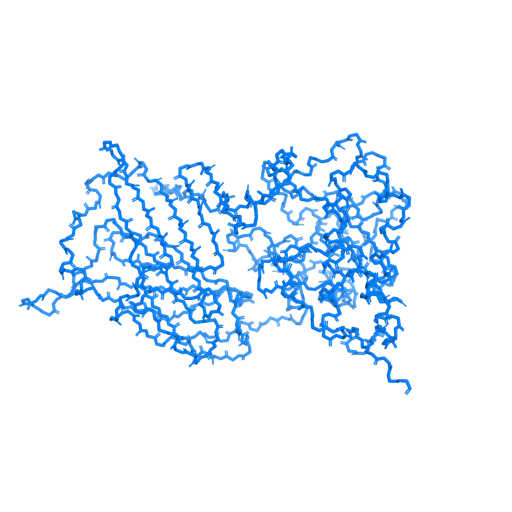15.959 15.706 1.00 93.62 193 LYS A CA 1
ATOM 1462 C C . LYS A 1 193 ? -18.397 14.840 16.413 1.00 93.62 193 LYS A C 1
ATOM 1464 O O . LYS A 1 193 ? -18.398 14.799 17.644 1.00 93.62 193 LYS A O 1
ATOM 1469 N N . VAL A 1 194 ? -17.733 13.983 15.650 1.00 95.50 194 VAL A N 1
ATOM 1470 C CA . VAL A 1 194 ? -16.853 12.936 16.172 1.00 95.50 194 VAL A CA 1
ATOM 1471 C C . VAL A 1 194 ? -15.412 13.378 15.993 1.00 95.50 194 VAL A C 1
ATOM 1473 O O . VAL A 1 194 ? -15.032 13.830 14.917 1.00 95.50 194 VAL A O 1
ATOM 1476 N N . VAL A 1 195 ? -14.617 13.275 17.056 1.00 96.31 195 VAL A N 1
ATOM 1477 C CA . VAL A 1 195 ? -13.199 13.640 17.062 1.00 96.31 195 VAL A CA 1
ATOM 1478 C C . VAL A 1 195 ? -12.378 12.444 17.529 1.00 96.31 195 VAL A C 1
ATOM 1480 O O . VAL A 1 195 ? -12.390 12.081 18.709 1.00 96.31 195 VAL A O 1
ATOM 1483 N N . TRP A 1 196 ? -11.653 11.838 16.598 1.00 96.88 196 TRP A N 1
ATOM 1484 C CA . TRP A 1 196 ? -10.660 10.803 16.857 1.00 96.88 196 TRP A CA 1
ATOM 1485 C C . TRP A 1 196 ? -9.286 11.455 17.026 1.00 96.88 196 TRP A C 1
ATOM 1487 O O . TRP A 1 196 ? -8.957 12.404 16.316 1.00 96.88 196 TRP A O 1
ATOM 1497 N N . ASN A 1 197 ? -8.481 10.969 17.968 1.00 96.19 197 ASN A N 1
ATOM 1498 C CA . ASN A 1 197 ? -7.145 11.505 18.231 1.00 96.19 197 ASN A CA 1
ATOM 1499 C C . ASN A 1 197 ? -6.224 10.390 18.750 1.00 96.19 197 ASN A C 1
ATOM 1501 O O . ASN A 1 197 ? -6.661 9.594 19.589 1.00 96.19 197 ASN A O 1
ATOM 1505 N N . SER A 1 198 ? -4.967 10.360 18.292 1.00 96.50 198 SER A N 1
ATOM 1506 C CA . SER A 1 198 ? -3.953 9.367 18.685 1.00 96.50 198 SER A CA 1
ATOM 1507 C C . SER A 1 198 ? -3.629 9.343 20.183 1.00 96.50 198 SER A C 1
ATOM 1509 O O . SER A 1 198 ? -3.277 8.293 20.707 1.00 96.50 198 SER A O 1
ATOM 1511 N N . ARG A 1 199 ? -3.798 10.456 20.903 1.00 97.19 199 ARG A N 1
ATOM 1512 C CA . ARG A 1 199 ? -3.615 10.592 22.362 1.00 97.19 199 ARG A CA 1
ATOM 1513 C C . ARG A 1 199 ? -4.759 9.998 23.180 1.00 97.19 199 ARG A C 1
ATOM 1515 O O . ARG A 1 199 ? -4.732 10.032 24.409 1.00 97.19 199 ARG A O 1
ATOM 1522 N N . THR A 1 200 ? -5.802 9.491 22.529 1.00 97.00 200 THR A N 1
ATOM 1523 C CA . THR A 1 200 ? -6.911 8.855 23.240 1.00 97.00 200 THR A CA 1
ATOM 1524 C C . THR A 1 200 ? -6.459 7.479 23.729 1.00 97.00 200 THR A C 1
ATOM 1526 O O . THR A 1 200 ? -6.103 6.643 22.895 1.00 97.00 200 THR A O 1
ATOM 1529 N N . PRO A 1 201 ? -6.466 7.201 25.044 1.00 97.62 201 PRO A N 1
ATOM 1530 C CA . PRO A 1 201 ? -6.000 5.923 25.555 1.00 97.62 201 PRO A CA 1
ATOM 1531 C C . PRO A 1 201 ? -6.900 4.775 25.100 1.00 97.62 201 PRO A C 1
ATOM 1533 O O . PRO A 1 201 ? -8.118 4.932 24.971 1.00 97.62 201 PRO A O 1
ATOM 1536 N N . ALA A 1 202 ? -6.298 3.606 24.886 1.00 97.81 202 ALA A N 1
ATOM 1537 C CA . ALA A 1 202 ? -7.068 2.396 24.646 1.00 97.81 202 ALA A CA 1
ATOM 1538 C C . ALA A 1 202 ? -7.843 2.001 25.911 1.00 97.81 202 ALA A C 1
ATOM 1540 O O . ALA A 1 202 ? -7.352 2.131 27.034 1.00 97.81 202 ALA A O 1
ATOM 1541 N N . ILE A 1 203 ? -9.045 1.462 25.732 1.00 96.69 203 ILE A N 1
ATOM 1542 C CA . ILE A 1 203 ? -9.840 0.866 26.802 1.00 96.69 203 ILE A CA 1
ATOM 1543 C C . ILE A 1 203 ? -9.084 -0.377 27.284 1.00 96.69 203 ILE A C 1
ATOM 1545 O O . ILE A 1 203 ? -8.935 -1.311 26.490 1.00 96.69 203 ILE A O 1
ATOM 1549 N N . PRO A 1 204 ? -8.648 -0.459 28.554 1.00 96.31 204 PRO A N 1
ATOM 1550 C CA . PRO A 1 204 ? -7.818 -1.574 29.013 1.00 96.31 204 PRO A CA 1
ATOM 1551 C C . PRO A 1 204 ? -8.447 -2.951 28.763 1.00 96.31 204 PRO A C 1
ATOM 1553 O O . PRO A 1 204 ? -7.767 -3.868 28.316 1.00 96.31 204 PRO A O 1
ATOM 1556 N N . ALA A 1 205 ? -9.765 -3.076 28.955 1.00 96.06 205 ALA A N 1
ATOM 1557 C CA . ALA A 1 205 ? -10.513 -4.316 28.726 1.00 96.06 205 ALA A CA 1
ATOM 1558 C C . ALA A 1 205 ? -10.630 -4.725 27.243 1.00 96.06 205 ALA A C 1
ATOM 15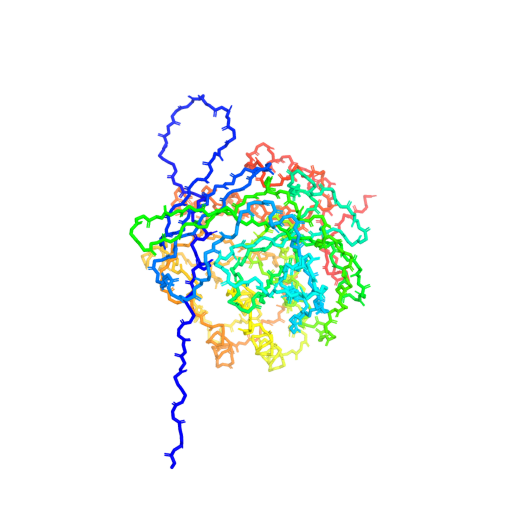60 O O . ALA A 1 205 ? -11.034 -5.845 26.949 1.00 96.06 205 ALA A O 1
ATOM 1561 N N . SER A 1 206 ? -10.299 -3.831 26.307 1.00 97.50 206 SER A N 1
ATOM 1562 C CA . SER A 1 206 ? -10.287 -4.126 24.869 1.00 97.50 206 SER A CA 1
ATOM 1563 C C . SER A 1 206 ? -8.934 -4.631 24.366 1.00 97.50 206 SER A C 1
ATOM 1565 O O . SER A 1 206 ? -8.866 -5.142 23.249 1.00 97.50 206 SER A O 1
ATOM 1567 N N . VAL A 1 207 ? -7.863 -4.476 25.155 1.00 98.25 207 VAL A N 1
ATOM 1568 C CA . VAL A 1 207 ? -6.503 -4.789 24.713 1.00 98.25 207 VAL A CA 1
ATOM 1569 C C . VAL A 1 207 ? -6.281 -6.301 24.735 1.00 98.25 207 VAL A C 1
ATOM 1571 O O . VAL A 1 207 ? -6.241 -6.917 25.799 1.00 98.25 207 VAL A O 1
ATOM 1574 N N . GLN A 1 208 ? -6.114 -6.910 23.562 1.00 98.38 208 GLN A N 1
ATOM 1575 C CA . GLN A 1 208 ? -5.989 -8.361 23.408 1.00 98.38 208 GLN A CA 1
ATOM 1576 C C . GLN A 1 208 ? -5.016 -8.722 22.278 1.00 98.38 208 GLN A C 1
ATOM 1578 O O . GLN A 1 208 ? -4.827 -7.957 21.341 1.00 98.38 208 GLN A O 1
ATOM 1583 N N . MET A 1 209 ? -4.410 -9.911 22.346 1.00 98.50 209 MET A N 1
ATOM 1584 C CA . MET A 1 209 ? -3.722 -10.506 21.197 1.00 98.50 209 MET A CA 1
ATOM 1585 C C . MET A 1 209 ? -4.734 -11.200 20.281 1.00 98.50 209 MET A C 1
ATOM 1587 O O . MET A 1 209 ? -5.391 -12.150 20.715 1.00 98.50 209 MET A O 1
ATOM 1591 N N . LEU A 1 210 ? -4.828 -10.774 19.024 1.00 98.50 210 LEU A N 1
ATOM 1592 C CA . LEU A 1 210 ? -5.587 -11.466 17.983 1.00 98.50 210 LEU A CA 1
ATOM 1593 C C . LEU A 1 210 ? -4.635 -12.092 16.967 1.00 98.50 210 LEU A C 1
ATOM 1595 O O . LEU A 1 210 ? -3.659 -11.472 16.555 1.00 98.50 210 LEU A O 1
ATOM 1599 N N . THR A 1 211 ? -4.924 -13.321 16.545 1.00 98.50 211 THR A N 1
ATOM 1600 C CA . THR A 1 211 ? -4.178 -13.981 15.469 1.00 98.50 211 THR A CA 1
ATOM 1601 C C . THR A 1 211 ? -4.734 -13.549 14.121 1.00 98.50 211 THR A C 1
ATOM 1603 O O . THR A 1 211 ? -5.855 -13.917 13.766 1.00 98.50 211 THR A O 1
ATOM 1606 N N . VAL A 1 212 ? -3.936 -12.791 13.374 1.00 98.44 212 VAL A N 1
ATOM 1607 C CA . VAL A 1 212 ? -4.166 -12.511 11.957 1.00 98.44 212 VAL A CA 1
ATOM 1608 C C . VAL A 1 212 ? -3.759 -13.766 11.176 1.00 98.44 212 VAL A C 1
ATOM 1610 O O . VAL A 1 212 ? -2.641 -14.253 11.373 1.00 98.44 212 VAL A O 1
ATOM 1613 N N . PRO A 1 213 ? -4.658 -14.360 10.370 1.00 98.25 213 PRO A N 1
ATOM 1614 C CA . PRO A 1 213 ? -4.325 -15.561 9.612 1.00 98.25 213 PRO A CA 1
ATOM 1615 C C . PRO A 1 213 ? -3.327 -15.229 8.498 1.00 98.25 213 PRO A C 1
ATOM 1617 O O . PRO A 1 213 ? -3.238 -14.082 8.076 1.00 98.25 213 PRO A O 1
ATOM 1620 N N . ARG A 1 214 ? -2.613 -16.232 7.984 1.00 97.38 214 ARG A N 1
ATOM 1621 C CA . ARG A 1 214 ? -1.820 -16.088 6.756 1.00 97.38 214 ARG A CA 1
ATOM 1622 C C . ARG A 1 214 ? -2.695 -15.669 5.571 1.00 97.38 214 ARG A C 1
ATOM 1624 O O . ARG A 1 214 ? -3.872 -16.045 5.499 1.00 97.38 214 ARG A O 1
ATOM 1631 N N . ALA A 1 215 ? -2.101 -14.965 4.613 1.00 96.06 215 ALA A N 1
ATOM 1632 C CA . ALA A 1 215 ? -2.767 -14.575 3.380 1.00 96.06 215 ALA A CA 1
ATOM 1633 C C . ALA A 1 215 ? -3.250 -15.799 2.579 1.00 96.06 215 ALA A C 1
ATOM 1635 O O . ALA A 1 215 ? -2.648 -16.882 2.645 1.00 96.06 215 ALA A O 1
ATOM 1636 N N . PRO A 1 216 ? -4.335 -15.655 1.798 1.00 95.81 216 PRO A N 1
ATOM 1637 C CA . PRO A 1 216 ? -4.731 -16.671 0.835 1.00 95.81 216 PRO A CA 1
ATOM 1638 C C . PRO A 1 216 ? -3.590 -16.977 -0.140 1.00 95.81 216 PRO A C 1
ATOM 1640 O O . PRO A 1 216 ? -2.915 -16.075 -0.629 1.00 95.81 216 PRO A O 1
ATOM 1643 N N . ALA A 1 217 ? -3.395 -18.256 -0.463 1.00 96.56 217 ALA A N 1
ATOM 1644 C CA . ALA A 1 217 ? -2.432 -18.636 -1.489 1.00 96.56 217 ALA A CA 1
ATOM 1645 C C . ALA A 1 217 ? -2.908 -18.128 -2.859 1.00 96.56 217 ALA A C 1
ATOM 1647 O O . ALA A 1 217 ? -3.981 -18.511 -3.333 1.00 96.56 217 ALA A O 1
ATOM 1648 N N . ILE A 1 218 ? -2.092 -17.298 -3.500 1.00 96.88 218 ILE A N 1
ATOM 1649 C CA . ILE A 1 218 ? -2.310 -16.774 -4.851 1.00 96.88 218 ILE A CA 1
ATOM 1650 C C . ILE A 1 218 ? -1.137 -17.184 -5.753 1.00 96.88 218 ILE A C 1
ATOM 1652 O O . ILE A 1 218 ? -0.122 -17.700 -5.292 1.00 96.88 218 ILE A O 1
ATOM 1656 N N . SER A 1 219 ? -1.284 -17.052 -7.072 1.00 97.69 219 SE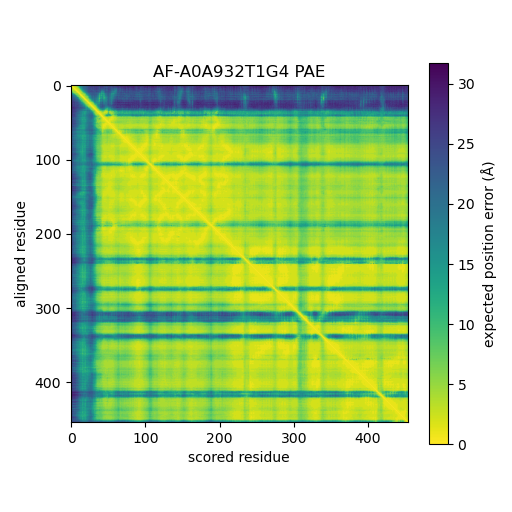R A N 1
ATOM 1657 C CA . SER A 1 219 ? -0.181 -17.361 -7.993 1.00 97.69 219 SER A CA 1
ATOM 1658 C C . SER A 1 219 ? 0.954 -16.348 -7.840 1.00 97.69 219 SER A C 1
ATOM 1660 O O . SER A 1 219 ? 0.676 -15.166 -7.637 1.00 97.69 219 SER A O 1
ATOM 1662 N N . ARG A 1 220 ? 2.203 -16.771 -8.079 1.00 97.06 220 ARG A N 1
ATOM 1663 C CA . ARG A 1 220 ? 3.396 -15.901 -8.057 1.00 97.06 220 ARG A CA 1
ATOM 1664 C C . ARG A 1 220 ? 3.186 -14.580 -8.802 1.00 97.06 220 ARG A C 1
ATOM 1666 O O . ARG A 1 220 ? 3.611 -13.531 -8.336 1.00 97.06 220 ARG A O 1
ATOM 1673 N N . GLU A 1 221 ? 2.541 -14.600 -9.964 1.00 98.19 221 GLU A N 1
ATOM 1674 C CA . GLU A 1 221 ? 2.323 -13.387 -10.757 1.00 98.19 221 GLU A CA 1
ATOM 1675 C C . GLU A 1 221 ? 1.358 -12.409 -10.081 1.00 98.19 221 GLU A C 1
ATOM 1677 O O . GLU A 1 221 ? 1.582 -11.205 -10.141 1.00 98.19 221 GLU A O 1
ATOM 1682 N N . LEU A 1 222 ? 0.329 -12.912 -9.391 1.00 97.88 222 LEU A N 1
ATOM 1683 C CA . LEU A 1 222 ? -0.580 -12.078 -8.602 1.00 97.88 222 LEU A CA 1
ATOM 1684 C C . LEU A 1 222 ? 0.146 -11.496 -7.389 1.00 97.88 222 LEU A C 1
ATOM 1686 O O . LEU A 1 222 ? -0.038 -10.320 -7.108 1.00 97.88 222 LEU A O 1
ATOM 1690 N N . GLU A 1 223 ? 1.010 -12.272 -6.725 1.00 95.88 223 GLU A N 1
ATOM 1691 C CA . GLU A 1 223 ? 1.840 -11.778 -5.615 1.00 95.88 223 GLU A CA 1
ATOM 1692 C C . GLU A 1 223 ? 2.759 -10.639 -6.066 1.00 95.88 223 GLU A C 1
ATOM 1694 O O . GLU A 1 223 ? 2.886 -9.633 -5.373 1.00 95.88 223 GLU A O 1
ATOM 1699 N N . LEU A 1 224 ? 3.379 -10.765 -7.243 1.00 96.19 224 LEU A N 1
ATOM 1700 C CA . LEU A 1 224 ? 4.255 -9.727 -7.787 1.00 96.19 224 LEU A CA 1
ATOM 1701 C C . LEU A 1 224 ? 3.486 -8.463 -8.185 1.00 96.19 224 LEU A C 1
ATOM 1703 O O . LEU A 1 224 ? 3.949 -7.367 -7.877 1.00 96.19 224 LEU A O 1
ATOM 1707 N N . ILE A 1 225 ? 2.311 -8.593 -8.816 1.00 96.50 225 ILE A N 1
ATOM 1708 C CA . ILE A 1 225 ? 1.433 -7.438 -9.082 1.00 96.50 225 ILE A CA 1
ATOM 1709 C C . ILE A 1 225 ? 1.047 -6.767 -7.760 1.00 96.50 225 ILE A C 1
ATOM 1711 O O . ILE A 1 225 ? 1.133 -5.548 -7.640 1.00 96.50 225 ILE A O 1
ATOM 1715 N N . ASN A 1 226 ? 0.671 -7.570 -6.765 1.00 94.25 226 ASN A N 1
ATOM 1716 C CA . ASN A 1 226 ? 0.228 -7.097 -5.463 1.00 94.25 226 ASN A CA 1
ATOM 1717 C C . ASN A 1 226 ? 1.332 -6.357 -4.695 1.00 94.25 226 ASN A C 1
ATOM 1719 O O . ASN A 1 226 ? 1.090 -5.320 -4.093 1.00 94.25 226 ASN A O 1
ATOM 1723 N N . ARG A 1 227 ? 2.575 -6.841 -4.763 1.00 92.31 227 ARG A N 1
ATOM 1724 C CA . ARG A 1 227 ? 3.739 -6.148 -4.192 1.00 92.31 227 ARG A CA 1
ATOM 1725 C C . ARG A 1 227 ? 4.065 -4.832 -4.887 1.00 92.31 227 ARG A C 1
ATOM 1727 O O . ARG A 1 227 ? 4.563 -3.912 -4.248 1.00 92.31 227 ARG A O 1
ATOM 1734 N N . ALA A 1 228 ? 3.816 -4.758 -6.190 1.00 93.69 228 ALA A N 1
ATOM 1735 C CA . ALA A 1 228 ? 3.974 -3.529 -6.952 1.00 93.69 228 ALA A CA 1
ATOM 1736 C C . ALA A 1 228 ? 2.817 -2.538 -6.709 1.00 93.69 228 ALA A C 1
ATOM 1738 O O . ALA A 1 228 ? 2.914 -1.384 -7.134 1.00 93.69 228 ALA A O 1
ATOM 1739 N N . ALA A 1 229 ? 1.731 -2.965 -6.049 1.00 90.44 229 ALA A N 1
ATOM 1740 C CA . ALA A 1 229 ? 0.592 -2.112 -5.744 1.00 90.44 229 ALA A CA 1
ATOM 1741 C C . ALA A 1 229 ? 1.032 -0.901 -4.914 1.00 90.44 229 ALA A C 1
ATOM 1743 O O . ALA A 1 229 ? 1.832 -1.008 -3.985 1.00 90.44 229 ALA A O 1
ATOM 1744 N N . GLY A 1 230 ? 0.521 0.267 -5.292 1.00 84.12 230 GLY A N 1
ATOM 1745 C CA . GLY A 1 230 ? 0.943 1.550 -4.744 1.00 84.12 230 GLY A CA 1
ATOM 1746 C C . GLY A 1 230 ? 2.120 2.194 -5.477 1.00 84.12 230 GLY A C 1
ATOM 1747 O O . GLY A 1 230 ? 2.430 3.334 -5.177 1.00 84.12 230 GLY A O 1
ATOM 1748 N N . TRP A 1 231 ? 2.799 1.557 -6.441 1.00 89.44 231 TRP A N 1
ATOM 1749 C CA . TRP A 1 231 ? 3.759 2.306 -7.269 1.00 89.44 231 TRP A CA 1
ATOM 1750 C C . TRP A 1 231 ? 3.016 3.332 -8.151 1.00 89.44 231 TRP A C 1
ATOM 1752 O O . TRP A 1 231 ? 1.972 2.991 -8.715 1.00 89.44 231 TRP A O 1
ATOM 1762 N N . PRO A 1 232 ? 3.533 4.564 -8.335 1.00 80.38 232 PRO A N 1
ATOM 1763 C CA . PRO A 1 232 ? 4.739 5.146 -7.722 1.00 80.38 232 PRO A CA 1
ATOM 1764 C C . PRO A 1 232 ? 4.470 5.823 -6.364 1.00 80.38 232 PRO A C 1
ATOM 1766 O O . PRO A 1 232 ? 5.387 6.354 -5.741 1.00 80.38 232 PRO A O 1
ATOM 1769 N N . PHE A 1 233 ? 3.211 5.863 -5.933 1.00 72.69 233 PHE A N 1
ATOM 1770 C CA . PHE A 1 233 ? 2.724 6.606 -4.777 1.00 72.69 233 PHE A CA 1
ATOM 1771 C C . PHE A 1 233 ? 2.665 5.725 -3.528 1.00 72.69 233 PHE A C 1
ATOM 1773 O O . PHE A 1 233 ? 1.637 5.155 -3.170 1.00 72.69 233 PHE A O 1
ATOM 1780 N N . ALA A 1 234 ? 3.794 5.637 -2.841 1.00 63.34 234 ALA A N 1
ATOM 1781 C CA . ALA A 1 234 ? 3.842 5.037 -1.522 1.00 63.34 234 ALA A CA 1
ATOM 1782 C C . ALA A 1 234 ? 2.933 5.734 -0.518 1.00 63.34 234 ALA A C 1
ATOM 1784 O O . ALA A 1 234 ? 2.911 6.964 -0.428 1.00 63.34 234 ALA A O 1
ATOM 1785 N N . HIS A 1 235 ? 2.299 4.934 0.330 1.00 59.97 235 HIS A N 1
ATOM 1786 C CA . HIS A 1 235 ? 1.876 5.398 1.640 1.00 59.97 235 HIS A CA 1
ATOM 1787 C C . HIS A 1 235 ? 3.052 5.218 2.614 1.00 59.97 235 HIS A C 1
ATOM 1789 O O . HIS A 1 235 ? 3.666 4.154 2.640 1.00 59.97 235 HIS A O 1
ATOM 1795 N N . ARG A 1 236 ? 3.346 6.296 3.355 1.00 58.78 236 ARG A N 1
ATOM 1796 C CA . ARG A 1 236 ? 4.412 6.639 4.337 1.00 58.78 236 ARG A CA 1
ATOM 1797 C C . ARG A 1 236 ? 5.328 5.571 4.974 1.00 58.78 236 ARG A C 1
ATOM 1799 O O . ARG A 1 236 ? 6.309 5.924 5.604 1.00 58.78 236 ARG A O 1
ATOM 1806 N N . LYS A 1 237 ? 5.039 4.273 4.904 1.00 68.38 237 LYS A N 1
ATOM 1807 C CA . LYS A 1 237 ? 5.835 3.230 5.585 1.00 68.38 237 LYS A CA 1
ATOM 1808 C C . LYS A 1 237 ? 6.361 2.144 4.659 1.00 68.38 237 LYS A C 1
ATOM 1810 O O . LYS A 1 237 ? 7.453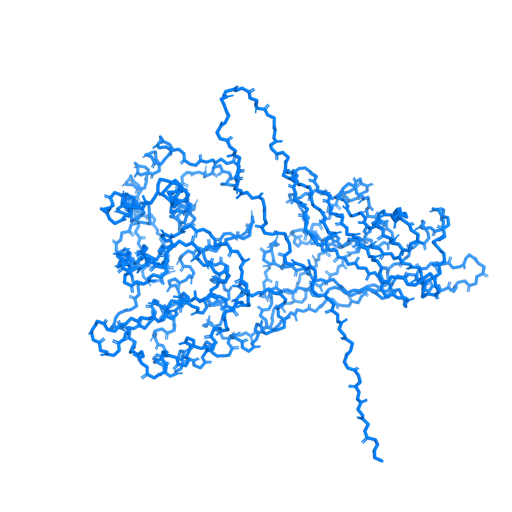 1.624 4.884 1.00 68.38 237 LYS A O 1
ATOM 1815 N N . ILE A 1 238 ? 5.641 1.829 3.584 1.00 67.81 238 ILE A N 1
ATOM 1816 C CA . ILE A 1 238 ? 6.139 0.934 2.541 1.00 67.81 238 ILE A CA 1
ATOM 1817 C C . ILE A 1 238 ? 6.126 1.702 1.239 1.00 67.81 238 ILE A C 1
ATOM 1819 O O . ILE A 1 238 ? 5.070 1.992 0.686 1.00 67.81 238 ILE A O 1
ATOM 1823 N N . ILE A 1 239 ? 7.327 2.012 0.754 1.00 67.81 239 ILE A N 1
ATOM 1824 C CA . ILE A 1 239 ? 7.502 2.616 -0.555 1.00 67.81 239 ILE A CA 1
ATOM 1825 C C . ILE A 1 239 ? 7.597 1.494 -1.590 1.00 67.81 239 ILE A C 1
ATOM 1827 O O . ILE A 1 239 ? 8.632 0.819 -1.642 1.00 67.81 239 ILE A O 1
ATOM 1831 N N . PRO A 1 240 ? 6.535 1.240 -2.383 1.00 73.62 240 PRO A N 1
ATOM 1832 C CA . PRO A 1 240 ? 6.589 0.262 -3.449 1.00 73.62 240 PRO A CA 1
ATOM 1833 C C . PRO A 1 240 ? 7.681 0.675 -4.424 1.00 73.62 240 PRO A C 1
ATOM 1835 O O . PRO A 1 240 ? 7.756 1.803 -4.913 1.00 73.62 240 PRO A O 1
ATOM 1838 N N . SER A 1 241 ? 8.581 -0.266 -4.658 1.00 85.25 241 SER A N 1
ATOM 1839 C CA . SER A 1 241 ? 9.777 -0.037 -5.443 1.00 85.25 241 SER A CA 1
ATOM 1840 C C . SER A 1 241 ? 9.483 -0.283 -6.917 1.00 85.25 241 SER A C 1
ATOM 1842 O O . SER A 1 241 ? 8.816 -1.262 -7.261 1.00 85.25 241 SER A O 1
ATOM 1844 N N . GLY A 1 242 ? 10.056 0.525 -7.814 1.00 93.56 242 GLY A N 1
ATOM 1845 C CA . GLY A 1 242 ? 10.035 0.207 -9.247 1.00 93.56 242 GLY A CA 1
ATOM 1846 C C . GLY A 1 242 ? 10.653 -1.163 -9.563 1.00 93.56 242 GLY A C 1
ATOM 1847 O O . GLY A 1 242 ? 10.316 -1.759 -10.582 1.00 93.56 242 GLY A O 1
ATOM 1848 N N . VAL A 1 243 ? 11.467 -1.722 -8.654 1.00 95.88 243 VAL A N 1
ATOM 1849 C CA . VAL A 1 243 ? 11.949 -3.112 -8.716 1.00 95.88 243 VAL A CA 1
ATOM 1850 C C . VAL A 1 243 ? 10.791 -4.115 -8.730 1.00 95.88 243 VAL A C 1
ATOM 1852 O O . VAL A 1 243 ? 10.810 -5.054 -9.525 1.00 95.88 243 VAL A O 1
ATOM 1855 N N . ASP A 1 244 ? 9.769 -3.925 -7.894 1.00 95.56 244 ASP A N 1
ATOM 1856 C CA . ASP A 1 244 ? 8.633 -4.850 -7.829 1.00 95.56 244 ASP A CA 1
ATOM 1857 C C . ASP A 1 244 ? 7.727 -4.711 -9.059 1.00 95.56 244 ASP A C 1
ATOM 1859 O O . ASP A 1 244 ? 7.246 -5.719 -9.581 1.00 95.56 244 ASP A O 1
ATOM 1863 N N . LEU A 1 245 ? 7.610 -3.502 -9.620 1.00 96.69 245 LEU A N 1
ATOM 1864 C CA . LEU A 1 245 ? 6.965 -3.292 -10.917 1.00 96.69 245 LEU A CA 1
ATOM 1865 C C . LEU A 1 245 ? 7.715 -4.011 -12.056 1.00 96.69 245 LEU A C 1
ATOM 1867 O O . LEU A 1 245 ? 7.088 -4.711 -12.851 1.00 96.69 245 LEU A O 1
ATOM 1871 N N . ILE A 1 246 ? 9.049 -3.906 -12.118 1.00 97.62 246 ILE A N 1
ATOM 1872 C CA . ILE A 1 246 ? 9.880 -4.618 -13.109 1.00 97.62 246 ILE A CA 1
ATOM 1873 C C . ILE A 1 246 ? 9.692 -6.138 -12.992 1.00 97.62 246 ILE A C 1
ATOM 1875 O O . ILE A 1 246 ? 9.513 -6.816 -14.009 1.00 97.62 246 ILE A O 1
ATOM 1879 N N . ARG A 1 247 ? 9.686 -6.681 -11.767 1.00 97.69 247 ARG A N 1
ATOM 1880 C CA . ARG A 1 247 ? 9.449 -8.113 -11.507 1.00 97.69 247 ARG A CA 1
ATOM 1881 C C . ARG A 1 247 ? 8.068 -8.559 -11.973 1.00 97.69 247 ARG A C 1
ATOM 1883 O O . ARG A 1 247 ? 7.957 -9.579 -12.652 1.00 97.69 247 ARG A O 1
ATOM 1890 N N . ALA A 1 248 ? 7.026 -7.792 -11.649 1.00 97.94 248 ALA A N 1
ATOM 1891 C CA . ALA A 1 248 ? 5.662 -8.087 -12.077 1.00 97.94 248 ALA A CA 1
ATOM 1892 C C . ALA A 1 248 ? 5.553 -8.122 -13.608 1.00 97.94 248 ALA A C 1
ATOM 1894 O O . ALA A 1 248 ? 5.033 -9.087 -14.170 1.00 97.94 248 ALA A O 1
ATOM 1895 N N . VAL A 1 249 ? 6.105 -7.117 -14.296 1.00 98.19 249 VAL A N 1
ATOM 1896 C CA . VAL A 1 249 ? 6.101 -7.055 -15.766 1.00 98.19 249 VAL A CA 1
ATOM 1897 C C . VAL A 1 249 ? 6.893 -8.213 -16.370 1.00 98.19 249 VAL A C 1
ATOM 1899 O O . VAL A 1 249 ? 6.407 -8.846 -17.302 1.00 98.19 249 VAL A O 1
ATOM 1902 N N . SER A 1 250 ? 8.071 -8.534 -15.831 1.00 97.94 250 SER A N 1
ATOM 1903 C CA . SER A 1 250 ? 8.911 -9.636 -16.323 1.00 97.94 250 SER A CA 1
ATOM 1904 C C . SER A 1 250 ? 8.218 -10.993 -16.175 1.00 97.94 250 SER A C 1
ATOM 1906 O O . SER A 1 250 ? 8.200 -11.791 -17.114 1.00 97.94 250 SER A O 1
ATOM 1908 N N . ALA A 1 251 ? 7.575 -11.236 -15.030 1.00 98.25 251 ALA A N 1
ATOM 1909 C CA . ALA A 1 251 ? 6.815 -12.457 -14.790 1.00 98.25 251 ALA A CA 1
ATOM 1910 C C . ALA A 1 251 ? 5.606 -12.579 -15.732 1.00 98.25 251 ALA A C 1
ATOM 1912 O O . ALA A 1 251 ? 5.367 -13.646 -16.294 1.00 98.25 251 ALA A O 1
ATOM 1913 N N . LEU A 1 252 ? 4.873 -11.483 -15.956 1.00 98.56 252 LEU A N 1
ATOM 1914 C CA . LEU A 1 252 ? 3.742 -11.459 -16.884 1.00 98.56 252 LEU A CA 1
ATOM 1915 C C . LEU A 1 252 ? 4.178 -11.609 -18.345 1.00 98.56 252 LEU A C 1
ATOM 1917 O O . LEU A 1 252 ? 3.506 -12.298 -19.109 1.00 98.56 252 LEU A O 1
ATOM 1921 N N . HIS A 1 253 ? 5.304 -11.012 -18.737 1.00 98.50 253 HIS A N 1
ATOM 1922 C CA . HIS A 1 253 ? 5.867 -11.145 -20.083 1.00 98.50 253 HIS A CA 1
ATOM 1923 C C . HIS A 1 253 ? 6.136 -12.611 -20.431 1.00 98.50 253 HIS A C 1
ATOM 1925 O O . HIS A 1 253 ? 5.674 -13.090 -21.469 1.00 98.50 253 HIS A O 1
ATOM 1931 N N . ALA A 1 254 ? 6.743 -13.357 -19.503 1.00 98.06 254 ALA A N 1
ATOM 1932 C CA . ALA A 1 254 ? 7.029 -14.782 -19.662 1.00 98.06 254 ALA A CA 1
ATOM 1933 C C . ALA A 1 254 ? 5.775 -15.663 -19.851 1.00 98.06 254 ALA A C 1
ATOM 1935 O O . ALA A 1 254 ? 5.875 -16.766 -20.390 1.00 98.06 254 ALA A O 1
ATOM 1936 N N . LEU A 1 255 ? 4.587 -15.199 -19.440 1.00 98.50 255 LEU A N 1
ATOM 1937 C CA . LEU A 1 255 ? 3.333 -15.933 -19.641 1.00 98.50 255 LEU A CA 1
ATOM 1938 C C . LEU A 1 255 ? 2.776 -15.828 -21.068 1.00 98.50 255 LEU A C 1
ATOM 1940 O O . LEU A 1 255 ? 1.920 -16.636 -21.445 1.00 98.50 255 LEU A O 1
ATOM 1944 N N . GLY A 1 256 ? 3.211 -14.839 -21.850 1.00 98.38 256 GLY A N 1
ATOM 1945 C CA . GLY A 1 256 ? 2.578 -14.486 -23.116 1.00 98.38 256 GLY A CA 1
ATOM 1946 C C . GLY A 1 256 ? 1.296 -13.655 -22.943 1.00 98.38 256 GLY A C 1
ATOM 1947 O O . GLY A 1 256 ? 0.723 -13.548 -21.858 1.00 98.38 256 GLY A O 1
ATOM 1948 N N . LYS A 1 257 ? 0.831 -13.050 -24.046 1.00 98.31 257 LYS A N 1
ATOM 1949 C CA . LYS A 1 257 ? -0.203 -11.998 -24.045 1.00 98.31 257 LYS A CA 1
ATOM 1950 C C . LYS A 1 257 ? -1.496 -12.421 -23.349 1.00 98.31 257 LYS A C 1
ATOM 1952 O O . LYS A 1 257 ? -1.969 -11.722 -22.457 1.00 98.31 257 LYS A O 1
ATOM 1957 N N . ASP A 1 258 ? -2.077 -13.543 -23.765 1.00 98.56 258 ASP A N 1
ATOM 1958 C CA . ASP A 1 258 ? -3.421 -13.927 -23.321 1.00 98.56 258 ASP A CA 1
ATOM 1959 C C . ASP A 1 258 ? -3.450 -14.302 -21.839 1.00 98.56 258 ASP A C 1
ATOM 1961 O O . ASP A 1 258 ? -4.342 -13.873 -21.106 1.00 98.56 258 ASP A O 1
ATOM 1965 N N . ARG A 1 259 ? -2.435 -15.042 -21.377 1.00 98.62 259 ARG A N 1
ATOM 1966 C CA . ARG A 1 259 ? -2.302 -15.413 -19.965 1.00 98.62 259 ARG A CA 1
ATOM 1967 C C . ARG A 1 259 ? -1.982 -14.202 -19.095 1.00 98.62 259 ARG A C 1
ATOM 1969 O O . ARG A 1 259 ? -2.586 -14.073 -18.040 1.00 98.62 259 ARG A O 1
ATOM 1976 N N . ALA A 1 260 ? -1.113 -13.296 -19.546 1.00 98.62 260 ALA A N 1
ATOM 1977 C CA . ALA A 1 260 ? -0.835 -12.058 -18.823 1.00 98.62 260 ALA A CA 1
ATOM 1978 C C . ALA A 1 260 ? -2.101 -11.209 -18.628 1.00 98.62 260 ALA A C 1
ATOM 1980 O O . ALA A 1 260 ? -2.382 -10.759 -17.519 1.00 98.62 260 ALA A O 1
ATOM 1981 N N . LEU A 1 261 ? -2.905 -11.033 -19.684 1.00 98.69 261 LEU A N 1
ATOM 1982 C CA . LEU A 1 261 ? -4.171 -10.298 -19.599 1.00 98.69 261 LEU A CA 1
ATOM 1983 C C . LEU A 1 261 ? -5.179 -10.991 -18.675 1.00 98.69 261 LEU A C 1
ATOM 1985 O O . LEU A 1 261 ? -5.833 -10.306 -17.896 1.00 98.69 261 LEU A O 1
ATOM 1989 N N . ALA A 1 262 ? -5.280 -12.323 -18.720 1.00 98.56 262 ALA A N 1
ATOM 1990 C CA . ALA A 1 262 ? -6.140 -13.078 -17.809 1.00 98.56 262 ALA A CA 1
ATOM 1991 C C . ALA A 1 262 ? -5.706 -12.919 -16.339 1.00 98.56 262 ALA A C 1
ATOM 1993 O O . ALA A 1 262 ? -6.552 -12.745 -15.463 1.00 98.56 262 ALA A O 1
ATOM 1994 N N . THR A 1 263 ? -4.398 -12.912 -16.063 1.00 98.56 263 THR A N 1
ATOM 1995 C CA . THR A 1 263 ? -3.861 -12.648 -14.719 1.00 98.56 263 THR A CA 1
ATOM 1996 C C . THR A 1 263 ? -4.206 -11.235 -14.245 1.00 98.56 263 THR A C 1
ATOM 1998 O O . THR A 1 263 ? -4.649 -11.069 -13.111 1.00 98.56 263 THR A O 1
ATOM 2001 N N . LEU A 1 264 ? -4.077 -10.220 -15.108 1.00 98.50 264 LEU A N 1
ATOM 2002 C CA . LEU A 1 264 ? -4.466 -8.844 -14.776 1.00 98.50 264 LEU A CA 1
ATOM 2003 C C . LEU A 1 264 ? -5.974 -8.713 -14.521 1.00 98.50 264 LEU A C 1
ATOM 2005 O O . LEU A 1 264 ? -6.377 -8.028 -13.586 1.00 98.50 264 LEU A O 1
ATOM 2009 N N . GLU A 1 265 ? -6.819 -9.393 -15.302 1.00 98.06 265 GLU A N 1
ATOM 2010 C CA . GLU A 1 265 ? -8.267 -9.439 -15.046 1.00 98.06 265 GLU A CA 1
ATOM 2011 C C . GLU A 1 265 ? -8.575 -10.077 -13.696 1.00 98.06 265 GLU A C 1
ATOM 2013 O O . GLU A 1 265 ? -9.400 -9.550 -12.949 1.00 98.06 265 GLU A O 1
ATOM 2018 N N . LYS A 1 266 ? -7.878 -11.168 -13.358 1.00 97.75 266 LYS A N 1
ATOM 2019 C CA . LYS A 1 266 ? -8.049 -11.825 -12.065 1.00 97.75 266 LYS A CA 1
ATOM 2020 C C . LYS A 1 266 ? -7.610 -10.930 -10.910 1.00 97.75 266 LYS A C 1
ATOM 2022 O O . LYS A 1 266 ? -8.299 -10.876 -9.899 1.00 97.75 266 LYS A O 1
ATOM 2027 N N . TYR A 1 267 ? -6.510 -10.201 -11.065 1.00 97.38 267 TYR A N 1
ATOM 2028 C CA . TYR A 1 267 ? -6.063 -9.237 -10.063 1.00 97.38 267 TYR A CA 1
ATOM 2029 C C . TYR A 1 267 ? -7.106 -8.131 -9.827 1.00 97.38 267 TYR A C 1
ATOM 2031 O O . TYR A 1 267 ? -7.445 -7.837 -8.683 1.00 97.38 267 TYR A O 1
ATOM 2039 N N . VAL A 1 268 ? -7.685 -7.571 -10.898 1.00 95.75 268 VAL A N 1
ATOM 2040 C CA . VAL A 1 268 ? -8.773 -6.575 -10.803 1.00 95.75 268 VAL A CA 1
ATOM 2041 C C . VAL A 1 268 ? -10.021 -7.156 -10.125 1.00 95.75 268 VAL A C 1
ATOM 2043 O O . VAL A 1 268 ? -10.687 -6.470 -9.359 1.00 95.75 268 VAL A O 1
ATOM 2046 N N . GLU A 1 269 ? -10.351 -8.425 -10.377 1.00 95.31 269 GLU A N 1
ATOM 2047 C CA . GLU A 1 269 ? -11.457 -9.106 -9.694 1.00 95.31 269 GLU A CA 1
ATOM 2048 C C . GLU A 1 269 ? -11.205 -9.227 -8.183 1.00 95.31 269 GLU A C 1
ATOM 2050 O O . GLU A 1 269 ? -12.087 -8.901 -7.392 1.00 95.31 269 GLU A O 1
ATOM 2055 N N . LEU A 1 270 ? -10.002 -9.658 -7.788 1.00 94.19 270 LEU A N 1
ATOM 2056 C CA . LEU A 1 270 ? -9.622 -9.868 -6.385 1.00 94.19 270 LEU A CA 1
ATOM 2057 C C . LEU A 1 270 ? -9.479 -8.556 -5.596 1.00 94.19 270 LEU A C 1
ATOM 2059 O O . LEU A 1 270 ? -9.626 -8.563 -4.378 1.00 94.19 270 LEU A O 1
ATOM 2063 N N . SER A 1 271 ? -9.228 -7.439 -6.280 1.00 92.25 271 SER A N 1
ATOM 2064 C CA . SER A 1 271 ? -9.090 -6.102 -5.683 1.00 92.25 271 SER A CA 1
ATOM 2065 C C . SER A 1 271 ? -10.382 -5.273 -5.704 1.00 92.25 271 SER A C 1
ATOM 2067 O O . SER A 1 271 ? -10.366 -4.106 -5.316 1.00 92.25 271 SER A O 1
ATOM 2069 N N . ARG A 1 272 ? -11.521 -5.837 -6.138 1.00 86.06 272 ARG A N 1
ATOM 2070 C CA . ARG A 1 272 ? -12.796 -5.100 -6.248 1.00 86.06 272 ARG A CA 1
ATOM 2071 C C . ARG A 1 272 ? -13.350 -4.636 -4.901 1.00 86.06 272 ARG A C 1
ATOM 2073 O O . ARG A 1 272 ? -13.936 -3.560 -4.828 1.00 86.06 272 ARG A O 1
ATOM 2080 N N . ASP A 1 273 ? -13.189 -5.444 -3.860 1.00 74.25 273 ASP A N 1
ATOM 2081 C CA . ASP A 1 273 ? -13.745 -5.147 -2.532 1.00 74.25 273 ASP A CA 1
ATOM 2082 C C . ASP A 1 273 ? -12.894 -4.129 -1.757 1.00 74.25 273 ASP A C 1
ATOM 2084 O O . ASP A 1 273 ? -13.253 -3.679 -0.666 1.00 74.25 273 ASP A O 1
ATOM 2088 N N . LEU A 1 274 ? -11.770 -3.716 -2.340 1.00 65.81 274 LEU A N 1
ATOM 2089 C CA . LEU A 1 274 ? -10.878 -2.744 -1.751 1.00 65.81 274 LEU A CA 1
ATOM 2090 C C . LEU A 1 274 ? -11.469 -1.355 -1.972 1.00 65.81 274 LEU A C 1
ATOM 2092 O O . LEU A 1 274 ? -11.516 -0.843 -3.080 1.00 65.81 274 LEU A O 1
ATOM 2096 N N . HIS A 1 275 ? -11.887 -0.706 -0.886 1.00 63.91 275 HIS A N 1
ATOM 2097 C CA . HIS A 1 275 ? -12.326 0.697 -0.878 1.00 63.91 275 HIS A CA 1
ATOM 2098 C C . HIS A 1 275 ? -11.244 1.719 -1.312 1.00 63.91 275 HIS A C 1
ATOM 2100 O O . HIS A 1 275 ? -11.457 2.912 -1.132 1.00 63.91 275 HIS A O 1
ATOM 2106 N N . TYR A 1 276 ? -10.095 1.276 -1.847 1.00 63.06 276 TYR A N 1
ATOM 2107 C CA . TYR A 1 276 ? -9.089 2.166 -2.433 1.00 63.06 276 TYR A CA 1
ATOM 2108 C C . TYR A 1 276 ? -8.808 1.753 -3.874 1.00 63.06 276 TYR A C 1
ATOM 2110 O O . TYR A 1 276 ? -8.409 0.618 -4.131 1.00 63.06 276 TYR A O 1
ATOM 2118 N N . ASP A 1 277 ? -8.951 2.714 -4.780 1.00 67.69 277 ASP A N 1
ATOM 2119 C CA . ASP A 1 277 ? -8.694 2.541 -6.209 1.00 67.69 277 ASP A CA 1
ATOM 2120 C C . ASP A 1 277 ? -7.194 2.340 -6.522 1.00 67.69 277 ASP A C 1
ATOM 2122 O O . ASP A 1 277 ? -6.852 1.737 -7.540 1.00 67.69 277 ASP A O 1
ATOM 2126 N N . SER A 1 278 ? -6.288 2.739 -5.618 1.00 76.44 278 SER A N 1
ATOM 2127 C CA . SER A 1 278 ? -4.830 2.699 -5.827 1.00 76.44 278 SER A CA 1
ATOM 2128 C C . SER A 1 278 ? -4.269 1.295 -6.078 1.00 76.44 278 SER A C 1
ATOM 2130 O O . SER A 1 278 ? -3.328 1.130 -6.857 1.00 76.44 278 SER A O 1
ATOM 2132 N N . ASP A 1 279 ? -4.865 0.260 -5.481 1.00 86.69 279 ASP A N 1
ATOM 2133 C CA . ASP A 1 279 ? -4.405 -1.121 -5.671 1.00 86.69 279 ASP A CA 1
ATOM 2134 C C . ASP A 1 279 ? -4.657 -1.601 -7.098 1.00 86.69 279 ASP A C 1
ATOM 2136 O O . ASP A 1 279 ? -3.864 -2.364 -7.646 1.00 86.69 279 ASP A O 1
ATOM 2140 N N . GLN A 1 280 ? -5.739 -1.124 -7.712 1.00 91.25 280 GLN A N 1
ATOM 2141 C CA . GLN A 1 280 ? -6.121 -1.424 -9.085 1.00 91.25 280 GLN A CA 1
ATOM 2142 C C . GLN A 1 280 ? -5.327 -0.593 -10.102 1.00 91.25 280 GLN A C 1
ATOM 2144 O O . GLN A 1 280 ? -5.090 -1.052 -11.224 1.00 91.25 280 GLN A O 1
ATOM 2149 N N . GLU A 1 281 ? -4.867 0.599 -9.716 1.00 90.50 281 GLU A N 1
ATOM 2150 C CA . GLU A 1 281 ? -4.130 1.509 -10.597 1.00 90.50 281 GLU A CA 1
ATOM 2151 C C . GLU A 1 281 ? -2.814 0.925 -11.120 1.00 90.50 281 GLU A C 1
ATOM 2153 O O . GLU A 1 281 ? -2.412 1.231 -12.245 1.00 90.50 281 GLU A O 1
ATOM 2158 N N . ILE A 1 282 ? -2.182 0.008 -10.377 1.00 93.62 282 ILE A N 1
ATOM 2159 C CA . ILE A 1 282 ? -0.946 -0.663 -10.813 1.00 93.62 282 ILE A CA 1
ATOM 2160 C C . ILE A 1 282 ? -1.089 -1.346 -12.181 1.00 93.62 282 ILE A C 1
ATOM 2162 O O . ILE A 1 282 ? -0.135 -1.432 -12.957 1.00 93.62 282 ILE A O 1
ATOM 2166 N N . VAL A 1 283 ? -2.305 -1.776 -12.528 1.00 96.00 283 VAL A N 1
ATOM 2167 C CA . VAL A 1 283 ? -2.615 -2.401 -13.817 1.00 96.00 283 VAL A CA 1
ATOM 2168 C C . VAL A 1 283 ? -2.380 -1.432 -14.980 1.00 96.00 283 VAL A C 1
ATOM 2170 O O . VAL A 1 283 ? -1.918 -1.861 -16.040 1.00 96.00 283 VAL A O 1
ATOM 2173 N N . PHE A 1 284 ? -2.626 -0.128 -14.804 1.00 94.56 284 PHE A N 1
ATOM 2174 C CA . PHE A 1 284 ? -2.334 0.879 -15.832 1.00 94.56 284 PHE A CA 1
ATOM 2175 C C . PHE A 1 284 ? -0.841 0.965 -16.144 1.00 94.56 284 PHE A C 1
ATOM 2177 O O . PHE A 1 284 ? -0.465 1.136 -17.311 1.00 94.56 284 PHE A O 1
ATOM 2184 N N . TRP A 1 285 ? -0.009 0.849 -15.110 1.00 94.94 285 TRP A N 1
ATOM 2185 C CA . TRP A 1 285 ? 1.446 0.946 -15.198 1.00 94.94 285 TRP A CA 1
ATOM 2186 C C . TRP A 1 285 ? 2.045 -0.324 -15.789 1.00 94.94 285 TRP A C 1
ATOM 2188 O O . TRP A 1 285 ? 2.851 -0.257 -16.718 1.00 94.94 285 TRP A O 1
ATOM 2198 N N . ILE A 1 286 ? 1.559 -1.488 -15.356 1.00 97.44 286 ILE A N 1
ATOM 2199 C CA . ILE A 1 286 ? 1.961 -2.771 -15.934 1.00 97.44 286 ILE A CA 1
ATOM 2200 C C . ILE A 1 286 ? 1.627 -2.824 -17.426 1.00 97.44 286 ILE A C 1
ATOM 2202 O O . ILE A 1 286 ? 2.485 -3.198 -18.218 1.00 97.44 286 ILE A O 1
ATOM 2206 N N . ILE A 1 287 ? 0.424 -2.414 -17.845 1.00 97.56 287 ILE A N 1
ATOM 2207 C CA . ILE A 1 287 ? 0.034 -2.462 -19.265 1.00 97.56 287 ILE A CA 1
ATOM 2208 C C . ILE A 1 287 ? 0.955 -1.603 -20.142 1.00 97.56 287 ILE A C 1
ATOM 2210 O O . ILE A 1 287 ? 1.324 -2.038 -21.232 1.00 97.56 287 ILE A O 1
ATOM 2214 N N . ARG A 1 288 ? 1.366 -0.421 -19.669 1.00 95.62 288 ARG A N 1
ATOM 2215 C CA . ARG A 1 288 ? 2.293 0.480 -20.384 1.00 95.62 288 ARG A CA 1
ATOM 2216 C C . ARG A 1 288 ? 3.688 -0.106 -20.569 1.00 95.62 288 ARG A C 1
ATOM 2218 O O . ARG A 1 288 ? 4.339 0.131 -21.588 1.00 95.62 288 ARG A O 1
ATOM 2225 N N . LEU A 1 289 ? 4.157 -0.849 -19.574 1.00 97.06 289 LEU A N 1
ATOM 2226 C CA . LEU A 1 289 ? 5.463 -1.497 -19.621 1.00 97.06 289 LEU A CA 1
ATOM 2227 C C . LEU A 1 289 ? 5.425 -2.815 -20.392 1.00 97.06 289 LEU A C 1
ATOM 2229 O O . LEU A 1 289 ? 6.401 -3.160 -21.043 1.00 97.06 289 LEU A O 1
ATOM 2233 N N . LEU A 1 290 ? 4.306 -3.531 -20.351 1.00 97.94 290 LEU A N 1
ATOM 2234 C CA . LEU A 1 290 ? 4.181 -4.867 -20.920 1.00 97.94 290 LEU A CA 1
ATOM 2235 C C . LEU A 1 290 ? 3.807 -4.864 -22.410 1.00 97.94 290 LEU A C 1
ATOM 2237 O O . LEU A 1 290 ? 4.219 -5.764 -23.146 1.00 97.94 290 LEU A O 1
ATOM 2241 N N . PHE A 1 291 ? 3.040 -3.867 -22.863 1.00 97.62 291 PHE A N 1
ATOM 2242 C CA . PHE A 1 291 ? 2.497 -3.815 -24.221 1.00 97.62 291 PHE A CA 1
ATOM 2243 C C . PHE A 1 291 ? 2.957 -2.590 -25.015 1.00 97.62 291 PHE A C 1
ATOM 2245 O O . PHE A 1 291 ? 3.118 -1.494 -24.483 1.00 97.62 291 PHE A O 1
ATOM 2252 N N . GLU A 1 292 ? 3.069 -2.780 -26.325 1.00 96.19 292 GLU A N 1
ATOM 2253 C CA . GLU A 1 292 ? 3.209 -1.733 -27.335 1.00 96.19 292 GLU A CA 1
ATOM 2254 C C . GLU A 1 292 ? 1.994 -1.733 -28.272 1.00 96.19 292 GLU A C 1
ATOM 2256 O O . GLU A 1 292 ? 1.351 -2.769 -28.453 1.00 96.19 292 GLU A O 1
ATOM 2261 N N . PRO A 1 293 ? 1.635 -0.597 -28.886 1.00 96.12 293 PRO A N 1
ATOM 2262 C CA . PRO A 1 293 ? 0.605 -0.565 -29.918 1.00 96.12 293 PRO A CA 1
ATOM 2263 C C . PRO A 1 293 ? 1.004 -1.407 -31.142 1.00 96.12 293 PRO A C 1
ATOM 2265 O O . PRO A 1 293 ? 2.137 -1.334 -31.606 1.00 96.12 293 PRO A O 1
ATOM 2268 N N . ILE A 1 294 ? 0.056 -2.155 -31.718 1.00 95.69 294 ILE A N 1
ATOM 2269 C CA . ILE A 1 294 ? 0.272 -2.961 -32.940 1.00 95.69 294 ILE A CA 1
ATOM 2270 C C . ILE A 1 294 ? 0.798 -2.102 -34.094 1.00 95.69 294 ILE A C 1
ATOM 2272 O O . ILE A 1 294 ? 1.607 -2.563 -34.897 1.00 95.69 294 ILE A O 1
ATOM 2276 N N . ARG A 1 295 ? 0.287 -0.873 -34.227 1.00 93.12 295 ARG A N 1
ATOM 2277 C CA . ARG A 1 295 ? 0.690 0.047 -35.289 1.00 93.12 295 ARG A CA 1
ATOM 2278 C C . ARG A 1 295 ? 1.709 1.033 -34.725 1.00 93.12 295 ARG A C 1
ATOM 2280 O O . ARG A 1 295 ? 1.370 1.760 -33.789 1.00 93.12 295 ARG A O 1
ATOM 2287 N N . PRO A 1 296 ? 2.920 1.109 -35.299 1.00 89.06 296 PRO A N 1
ATOM 2288 C CA . PRO A 1 296 ? 3.884 2.129 -34.918 1.00 89.06 296 PRO A CA 1
ATOM 2289 C C . PRO A 1 296 ? 3.260 3.528 -35.004 1.00 89.06 296 PRO A C 1
ATOM 2291 O O . PRO A 1 296 ? 2.664 3.885 -36.018 1.00 89.06 296 PRO A O 1
ATOM 2294 N N . GLY A 1 297 ? 3.384 4.311 -33.933 1.00 83.81 297 GLY A N 1
ATOM 2295 C CA . GLY A 1 297 ? 2.835 5.668 -33.843 1.00 83.81 297 GLY A CA 1
ATOM 2296 C C . GLY A 1 297 ? 1.431 5.775 -33.236 1.00 83.81 297 GLY A C 1
ATOM 2297 O O . GLY A 1 297 ? 1.060 6.876 -32.819 1.00 83.81 297 GLY A O 1
ATOM 2298 N N . ASP A 1 298 ? 0.681 4.672 -33.108 1.00 88.00 298 ASP A N 1
ATOM 2299 C CA . ASP A 1 298 ? -0.518 4.662 -32.260 1.00 88.00 298 ASP A CA 1
ATOM 2300 C C . ASP A 1 298 ? -0.111 4.948 -30.802 1.00 88.00 298 ASP A C 1
ATOM 2302 O O . ASP A 1 298 ? 1.017 4.681 -30.385 1.00 88.00 298 ASP A O 1
ATOM 2306 N N . ARG A 1 299 ? -1.022 5.518 -30.006 1.00 85.56 299 ARG A N 1
ATOM 2307 C CA . ARG A 1 299 ? -0.770 5.823 -28.589 1.00 85.56 299 ARG A CA 1
ATOM 2308 C C . ARG A 1 299 ? -1.469 4.818 -27.681 1.00 85.56 299 ARG A C 1
ATOM 2310 O O . ARG A 1 299 ? -2.600 4.409 -27.947 1.00 85.56 299 ARG A O 1
ATOM 2317 N N . ILE A 1 300 ? -0.820 4.488 -26.567 1.00 89.31 300 ILE A N 1
ATOM 2318 C CA . ILE A 1 300 ? -1.490 3.847 -25.433 1.00 89.31 300 ILE A CA 1
ATOM 2319 C C . ILE A 1 300 ? -2.447 4.889 -24.821 1.00 89.31 300 ILE A C 1
ATOM 2321 O O . ILE A 1 300 ? -2.012 6.020 -24.583 1.00 89.31 300 ILE A O 1
ATOM 2325 N N . PRO A 1 301 ? -3.734 4.570 -24.581 1.00 88.75 301 PRO A N 1
ATOM 2326 C CA . PRO A 1 301 ? -4.672 5.496 -23.954 1.00 88.75 301 PRO A CA 1
ATOM 2327 C C . PRO A 1 301 ? -4.111 5.978 -22.622 1.00 88.75 301 PRO A C 1
ATOM 2329 O O . PRO A 1 301 ? -3.732 5.141 -21.810 1.00 88.75 301 PRO A O 1
ATOM 2332 N N . ALA A 1 302 ? -4.038 7.292 -22.392 1.00 85.31 302 ALA A N 1
ATOM 2333 C CA . ALA A 1 302 ? -3.636 7.850 -21.097 1.00 85.31 302 ALA A CA 1
ATOM 2334 C C . ALA A 1 302 ? -4.600 7.362 -19.998 1.00 85.31 302 ALA A C 1
ATOM 2336 O O . ALA A 1 302 ? -5.797 7.267 -20.275 1.00 85.31 302 ALA A O 1
ATOM 2337 N N . PRO A 1 303 ? -4.123 7.013 -18.790 1.00 85.44 303 PRO A N 1
ATOM 2338 C CA . PRO A 1 303 ? -5.011 6.520 -17.752 1.00 85.44 303 PRO A CA 1
ATOM 2339 C C . PRO A 1 303 ? -5.731 7.719 -17.135 1.00 85.44 303 PRO A C 1
ATOM 2341 O O . PRO A 1 303 ? -5.088 8.678 -16.707 1.00 85.44 303 PRO A O 1
ATOM 2344 N N . MET A 1 304 ? -7.062 7.703 -17.104 1.00 80.00 304 MET A N 1
ATOM 2345 C CA . MET A 1 304 ? -7.810 8.777 -16.440 1.00 80.00 304 MET A CA 1
ATOM 2346 C C . MET A 1 304 ? -7.921 8.483 -14.945 1.00 80.00 304 MET A C 1
ATOM 2348 O O . MET A 1 304 ? -8.990 8.156 -14.435 1.00 80.00 304 MET A O 1
ATOM 2352 N N . ILE A 1 305 ? -6.796 8.585 -14.248 1.00 74.88 305 ILE A N 1
ATOM 2353 C CA . ILE A 1 305 ? -6.734 8.504 -12.791 1.00 74.88 305 ILE A CA 1
ATOM 2354 C C . ILE A 1 305 ? -6.853 9.937 -12.286 1.00 74.88 305 ILE A C 1
ATOM 2356 O O . ILE A 1 305 ? -6.007 10.764 -12.610 1.00 74.88 305 ILE A O 1
ATOM 2360 N N . ALA A 1 306 ? -7.956 10.241 -11.603 1.00 57.34 306 ALA A N 1
ATOM 2361 C CA . ALA A 1 306 ? -8.190 11.476 -10.858 1.00 57.34 306 ALA A CA 1
ATOM 2362 C C . ALA A 1 306 ? -7.736 12.805 -11.517 1.00 57.34 306 ALA A C 1
ATOM 2364 O O . ALA A 1 306 ? -7.312 13.674 -10.796 1.00 57.34 306 ALA A O 1
ATOM 2365 N N . LEU A 1 307 ? -7.864 12.983 -12.839 1.00 47.22 307 LEU A N 1
ATOM 2366 C CA . LEU A 1 307 ? -7.659 14.206 -13.657 1.00 47.22 307 LEU A CA 1
ATOM 2367 C C . LEU A 1 307 ? -6.296 14.931 -13.595 1.00 47.22 307 LEU A C 1
ATOM 2369 O O . LEU A 1 307 ? -6.125 15.929 -12.895 1.00 47.22 307 LEU A O 1
ATOM 2373 N N . ILE A 1 308 ? -5.336 14.491 -14.427 1.00 49.88 308 ILE A N 1
ATOM 2374 C CA . ILE A 1 308 ? -4.069 15.219 -14.660 1.00 49.88 308 ILE A CA 1
ATOM 2375 C C . ILE A 1 308 ? -4.449 16.533 -15.334 1.00 49.88 308 ILE A C 1
ATOM 2377 O O . ILE A 1 308 ? -4.581 16.597 -16.555 1.00 49.88 308 ILE A O 1
ATOM 2381 N N . LEU A 1 309 ? -4.692 17.572 -14.535 1.00 41.41 309 LEU A N 1
ATOM 2382 C CA . LEU A 1 309 ? -4.685 18.956 -14.981 1.00 41.41 309 LEU A CA 1
ATOM 2383 C C . LEU A 1 309 ? -3.226 19.376 -15.127 1.00 41.41 309 LEU A C 1
ATOM 2385 O O . LEU A 1 309 ? -2.751 20.241 -14.409 1.00 41.41 309 LEU A O 1
ATOM 2389 N N . ASP A 1 310 ? -2.520 18.756 -16.065 1.00 45.31 310 ASP A N 1
ATOM 2390 C CA . ASP A 1 310 ? -1.438 19.462 -16.731 1.00 45.31 310 ASP A CA 1
ATOM 2391 C C . ASP A 1 310 ? -1.803 19.486 -18.210 1.00 45.31 310 ASP A C 1
ATOM 2393 O O . ASP A 1 310 ? -1.542 18.571 -18.991 1.00 45.31 310 ASP A O 1
ATOM 2397 N N . ASP A 1 311 ? -2.636 20.489 -18.474 1.00 46.78 311 ASP A N 1
ATOM 2398 C CA . ASP A 1 311 ? -2.932 21.115 -19.744 1.00 46.78 311 ASP A CA 1
ATOM 2399 C C . ASP A 1 311 ? -3.130 20.155 -20.933 1.00 46.78 311 ASP A C 1
ATOM 2401 O O . ASP A 1 311 ? -2.196 19.609 -21.526 1.00 46.78 311 ASP A O 1
ATOM 2405 N N . ARG A 1 312 ? -4.382 20.001 -21.387 1.00 52.03 312 ARG A N 1
ATOM 2406 C CA . ARG A 1 312 ? -4.666 19.330 -22.673 1.00 52.03 312 ARG A CA 1
ATOM 2407 C C . ARG A 1 312 ? -3.869 19.952 -23.829 1.00 52.03 312 ARG A C 1
ATOM 2409 O O . ARG A 1 312 ? -3.784 19.324 -24.886 1.00 52.03 312 ARG A O 1
ATOM 2416 N N . GLU A 1 313 ? -3.328 21.159 -23.656 1.00 53.72 313 GLU A N 1
ATOM 2417 C CA . GLU A 1 313 ? -2.359 21.767 -24.562 1.00 53.72 313 GLU A CA 1
ATOM 2418 C C . GLU A 1 313 ? -0.924 21.242 -24.348 1.00 53.72 313 GLU A C 1
ATOM 2420 O O . GLU A 1 313 ? -0.346 20.759 -25.321 1.00 53.72 313 GLU A O 1
ATOM 2425 N N . PHE A 1 314 ? -0.386 21.160 -23.121 1.00 52.47 314 PHE A N 1
ATOM 2426 C CA . PHE A 1 314 ? 0.937 20.550 -22.862 1.00 52.47 314 PHE A CA 1
ATOM 2427 C C . PHE A 1 314 ? 1.009 19.066 -23.230 1.00 52.47 314 PHE A C 1
ATOM 2429 O O . PHE A 1 314 ? 2.012 18.618 -23.786 1.00 52.47 314 PHE A O 1
ATOM 2436 N N . ALA A 1 315 ? -0.045 18.283 -22.985 1.00 53.47 315 ALA A N 1
ATOM 2437 C CA . ALA A 1 315 ? -0.070 16.857 -23.327 1.00 53.47 315 ALA A CA 1
ATOM 2438 C C . ALA A 1 315 ? -0.016 16.587 -24.850 1.00 53.47 315 ALA A C 1
ATOM 2440 O O . ALA A 1 315 ? 0.285 15.466 -25.281 1.00 53.47 315 ALA A O 1
ATOM 2441 N N . LYS A 1 316 ? -0.310 17.590 -25.694 1.00 57.62 316 LYS A N 1
ATOM 2442 C CA . LYS A 1 316 ? -0.138 17.465 -27.153 1.00 57.62 316 LYS A CA 1
ATOM 2443 C C . LYS A 1 316 ? 1.343 17.464 -27.536 1.00 57.62 316 LYS A C 1
ATOM 2445 O O . LYS A 1 316 ? 1.725 16.683 -28.416 1.00 57.62 316 LYS A O 1
ATOM 2450 N N . ASP A 1 317 ? 2.154 18.246 -26.824 1.00 56.50 317 ASP A N 1
ATOM 2451 C CA . ASP A 1 317 ? 3.575 18.461 -27.113 1.00 56.50 317 ASP A CA 1
ATOM 2452 C C . ASP A 1 317 ? 4.509 17.583 -26.264 1.00 56.50 317 ASP A C 1
ATOM 2454 O O . ASP A 1 317 ? 5.584 17.185 -26.728 1.00 56.50 317 ASP A O 1
ATOM 2458 N N . MET A 1 318 ? 4.076 17.170 -25.069 1.00 58.56 318 MET A N 1
ATOM 2459 C CA . MET A 1 318 ? 4.774 16.189 -24.240 1.00 58.56 318 MET A CA 1
ATOM 2460 C C . MET A 1 318 ? 4.601 14.767 -24.782 1.00 58.56 318 MET A C 1
ATOM 2462 O O . MET A 1 318 ? 3.688 14.016 -24.442 1.00 58.56 318 MET A O 1
ATOM 2466 N N . LYS A 1 319 ? 5.536 14.376 -25.647 1.00 65.69 319 LYS A N 1
ATOM 2467 C CA . LYS A 1 319 ? 5.635 13.043 -26.257 1.00 65.69 319 LYS A CA 1
ATOM 2468 C C . LYS A 1 319 ? 6.406 12.059 -25.369 1.00 65.69 319 LYS A C 1
ATOM 2470 O O . LYS A 1 319 ? 7.374 11.462 -25.837 1.00 65.69 319 LYS A O 1
ATOM 2475 N N . TRP A 1 320 ? 6.025 11.900 -24.101 1.00 73.44 320 TRP A N 1
ATOM 2476 C CA . TRP A 1 320 ? 6.497 10.741 -23.335 1.00 73.44 320 TRP A CA 1
ATOM 2477 C C . TRP A 1 320 ? 5.886 9.487 -23.977 1.00 73.44 320 TRP A C 1
ATOM 2479 O O . TRP A 1 320 ? 4.655 9.406 -24.055 1.00 73.44 320 TRP A O 1
ATOM 2489 N N . PRO A 1 321 ? 6.681 8.519 -24.472 1.00 78.00 321 PRO A N 1
ATOM 2490 C CA . PRO A 1 321 ? 6.142 7.333 -25.141 1.00 78.00 321 PRO A CA 1
ATOM 2491 C C . PRO A 1 321 ? 5.158 6.551 -24.263 1.00 78.00 321 PRO A C 1
ATOM 2493 O O . PRO A 1 321 ? 4.239 5.922 -24.785 1.00 78.00 321 PRO A O 1
ATOM 2496 N N . LEU A 1 322 ? 5.330 6.635 -22.937 1.00 87.31 322 LEU A N 1
ATOM 2497 C CA . LEU A 1 322 ? 4.537 5.936 -21.927 1.00 87.31 322 LEU A CA 1
ATOM 2498 C C . LEU A 1 322 ? 3.770 6.861 -20.978 1.00 87.31 322 LEU A C 1
ATOM 2500 O O . LEU A 1 322 ? 3.421 6.434 -19.879 1.00 87.31 322 LEU A O 1
ATOM 2504 N N . ASN A 1 323 ? 3.473 8.096 -21.402 1.00 83.44 323 ASN A N 1
ATOM 2505 C CA . ASN A 1 323 ? 2.830 9.134 -20.589 1.00 83.44 323 ASN A CA 1
ATOM 2506 C C . ASN A 1 323 ? 1.799 8.592 -19.560 1.00 83.44 323 ASN A C 1
ATOM 2508 O O . ASN A 1 323 ? 0.867 7.866 -19.960 1.00 83.44 323 ASN A O 1
ATOM 2512 N N . PRO A 1 324 ? 1.912 8.944 -18.259 1.00 85.25 324 PRO A N 1
ATOM 2513 C CA . PRO A 1 324 ? 2.911 9.817 -17.605 1.00 85.25 324 PRO A CA 1
ATOM 2514 C C . PRO A 1 324 ? 4.210 9.121 -17.138 1.00 85.25 324 PRO A C 1
ATOM 2516 O O . PRO A 1 324 ? 4.876 9.607 -16.227 1.00 85.25 324 PRO A O 1
ATOM 2519 N N . MET A 1 325 ? 4.585 7.985 -17.733 1.00 90.31 325 MET A N 1
ATOM 2520 C CA . MET A 1 325 ? 5.830 7.280 -17.408 1.00 90.31 325 MET A CA 1
ATOM 2521 C C . MET A 1 325 ? 6.927 7.523 -18.451 1.00 90.31 325 MET A C 1
ATOM 2523 O O . MET A 1 325 ? 6.638 7.705 -19.637 1.00 90.31 325 MET A O 1
ATOM 2527 N N . GLU A 1 326 ? 8.181 7.424 -18.014 1.00 92.44 326 GLU A N 1
ATOM 2528 C CA . GLU A 1 326 ? 9.349 7.217 -18.873 1.00 92.44 326 GLU A CA 1
ATOM 2529 C C . GLU A 1 326 ? 10.040 5.903 -18.507 1.00 92.44 326 GLU A C 1
ATOM 2531 O O . GLU A 1 326 ? 10.099 5.516 -17.340 1.00 92.44 326 GLU A O 1
ATOM 2536 N N . LEU A 1 327 ? 10.559 5.209 -19.519 1.00 95.12 327 LEU A N 1
ATOM 2537 C CA . LEU A 1 327 ? 11.389 4.022 -19.348 1.00 95.12 327 LEU A CA 1
ATOM 2538 C C . LEU A 1 327 ? 12.819 4.364 -19.773 1.00 95.12 327 LEU A C 1
ATOM 2540 O O . LEU A 1 327 ? 13.107 4.412 -20.968 1.00 95.12 327 LEU A O 1
ATOM 2544 N N . VAL A 1 328 ? 13.708 4.594 -18.807 1.00 96.50 328 VAL A N 1
ATOM 2545 C CA . VAL A 1 328 ? 15.123 4.886 -19.077 1.00 96.50 328 VAL A CA 1
ATOM 2546 C C . VAL A 1 328 ? 15.934 3.635 -18.829 1.00 96.50 328 VAL A C 1
ATOM 2548 O O . VAL A 1 328 ? 15.995 3.142 -17.708 1.00 96.50 328 VAL A O 1
ATOM 2551 N N . GLU A 1 329 ? 16.509 3.093 -19.903 1.00 96.19 329 GLU A N 1
ATOM 2552 C CA . GLU A 1 329 ? 17.376 1.912 -19.847 1.00 96.19 329 GLU A CA 1
ATOM 2553 C C . GLU A 1 329 ? 16.750 0.733 -19.079 1.00 96.19 329 GLU A C 1
ATOM 2555 O O . GLU A 1 329 ? 17.415 0.042 -18.315 1.00 96.19 329 GLU A O 1
ATOM 2560 N N . GLY A 1 330 ? 15.442 0.520 -19.261 1.00 96.69 330 GLY A N 1
ATOM 2561 C CA . GLY A 1 330 ? 14.690 -0.548 -18.597 1.00 96.69 330 GLY A CA 1
ATOM 2562 C C . GLY A 1 330 ? 14.183 -0.218 -17.187 1.00 96.69 330 GLY A C 1
ATOM 2563 O O . GLY A 1 330 ? 13.569 -1.084 -16.569 1.00 96.69 330 GLY A O 1
ATOM 2564 N N . ILE A 1 331 ? 14.380 1.006 -16.686 1.00 97.56 331 ILE A N 1
ATOM 2565 C CA . ILE A 1 331 ? 13.918 1.451 -15.362 1.00 97.56 331 ILE A CA 1
ATOM 2566 C C . ILE A 1 331 ? 12.708 2.387 -15.510 1.00 97.56 331 ILE A C 1
ATOM 2568 O O . ILE A 1 331 ? 12.818 3.415 -16.187 1.00 97.56 331 ILE A O 1
ATOM 2572 N N . PRO A 1 332 ? 11.541 2.041 -14.933 1.00 96.56 332 PRO A N 1
ATOM 2573 C CA . PRO A 1 332 ? 10.343 2.860 -15.037 1.00 96.56 332 PRO A CA 1
ATOM 2574 C C . PRO A 1 332 ? 10.355 4.009 -14.026 1.00 96.56 332 PRO A C 1
ATOM 2576 O O . PRO A 1 332 ? 10.575 3.794 -12.835 1.00 96.56 332 PRO A O 1
ATOM 2579 N N . PHE A 1 333 ? 10.022 5.205 -14.500 1.00 94.69 333 PHE A N 1
ATOM 2580 C CA . PHE A 1 333 ? 9.845 6.400 -13.683 1.00 94.69 333 PHE A CA 1
ATOM 2581 C C . PHE A 1 333 ? 8.519 7.082 -13.998 1.00 94.69 333 PHE A C 1
ATOM 2583 O O . PHE A 1 333 ? 8.135 7.210 -15.161 1.00 94.69 333 PHE A O 1
ATOM 2590 N N . MET A 1 334 ? 7.834 7.559 -12.965 1.00 91.44 334 MET A N 1
ATOM 2591 C CA . MET A 1 334 ? 6.753 8.526 -13.100 1.00 91.44 334 MET A CA 1
ATOM 2592 C C . MET A 1 334 ? 7.367 9.918 -13.263 1.00 91.44 334 MET A C 1
ATOM 2594 O O . MET A 1 334 ? 8.079 10.370 -12.370 1.00 91.44 334 MET A O 1
ATOM 2598 N N . VAL A 1 335 ? 7.113 10.572 -14.398 1.00 86.62 335 VAL A N 1
ATOM 2599 C CA . VAL A 1 335 ? 7.746 11.853 -14.785 1.00 86.62 335 VAL A CA 1
ATOM 2600 C C . VAL A 1 335 ? 6.795 13.054 -14.694 1.00 86.62 335 VAL A C 1
ATOM 2602 O O . VAL A 1 335 ? 7.153 14.155 -15.103 1.00 86.62 335 VAL A O 1
ATOM 2605 N N . GLY A 1 336 ? 5.580 12.849 -14.177 1.00 72.19 336 GLY A N 1
ATOM 2606 C CA . GLY A 1 336 ? 4.564 13.888 -13.989 1.00 72.19 336 GLY A CA 1
ATOM 2607 C C . GLY A 1 336 ? 4.279 14.195 -12.517 1.00 72.19 336 GLY A C 1
ATOM 2608 O O . GLY A 1 336 ? 4.502 13.359 -11.641 1.00 72.19 336 GLY A O 1
ATOM 2609 N N . HIS A 1 337 ? 3.752 15.393 -12.260 1.00 66.75 337 HIS A N 1
ATOM 2610 C CA . HIS A 1 337 ? 3.236 15.804 -10.953 1.00 66.75 337 HIS A CA 1
ATOM 2611 C C . HIS A 1 337 ? 1.865 15.150 -10.661 1.00 66.75 337 HIS A C 1
ATOM 2613 O O . HIS A 1 337 ? 1.120 14.756 -11.564 1.00 66.75 337 HIS A O 1
ATOM 2619 N N . ARG A 1 338 ? 1.570 15.014 -9.360 1.00 58.62 338 ARG A N 1
ATOM 2620 C CA . ARG A 1 338 ? 0.258 14.726 -8.777 1.00 58.62 338 ARG A CA 1
ATOM 2621 C C . ARG A 1 338 ? -0.863 15.564 -9.390 1.00 58.62 338 ARG A C 1
ATOM 2623 O O . ARG A 1 338 ? -0.706 16.614 -9.994 1.00 58.62 338 ARG A O 1
ATOM 2630 N N . ILE A 1 339 ? -2.036 15.002 -9.211 1.00 55.28 339 ILE A N 1
ATOM 2631 C CA . ILE A 1 339 ? -3.162 15.138 -10.094 1.00 55.28 339 ILE A CA 1
ATOM 2632 C C . ILE A 1 339 ? -4.296 15.827 -9.323 1.00 55.28 339 ILE A C 1
ATOM 2634 O O . ILE A 1 339 ? -4.589 15.449 -8.188 1.00 55.28 339 ILE A O 1
ATOM 2638 N N . ALA A 1 340 ? -4.945 16.824 -9.927 1.00 55.38 340 ALA A N 1
ATOM 2639 C CA . ALA A 1 340 ? -6.116 17.478 -9.354 1.00 55.38 340 ALA A CA 1
ATOM 2640 C C . ALA A 1 340 ? -7.336 16.546 -9.419 1.00 55.38 340 ALA A C 1
ATOM 2642 O O . ALA A 1 340 ? -7.958 16.404 -10.468 1.00 55.38 340 ALA A O 1
ATOM 2643 N N . MET A 1 341 ? -7.704 15.946 -8.284 1.00 57.00 341 MET A N 1
ATOM 2644 C CA . MET A 1 341 ? -8.796 14.972 -8.199 1.00 57.00 341 MET A CA 1
ATOM 2645 C C . MET A 1 341 ? -10.141 15.552 -8.662 1.00 57.00 341 MET A C 1
ATOM 2647 O O . MET A 1 341 ? -10.810 16.286 -7.935 1.00 57.00 341 MET A O 1
ATOM 2651 N N . GLY A 1 342 ? -10.559 15.187 -9.876 1.00 63.97 342 GLY A N 1
ATOM 2652 C CA . GLY A 1 342 ? -11.867 15.526 -10.431 1.00 63.97 342 GLY A CA 1
ATOM 2653 C C . GLY A 1 342 ? -12.469 14.373 -11.234 1.00 63.97 342 GLY A C 1
ATOM 2654 O O . GLY A 1 342 ? -11.862 13.874 -12.176 1.00 63.97 342 GLY A O 1
ATOM 2655 N N . GLY A 1 343 ? -13.699 13.980 -10.900 1.00 74.19 343 GLY A N 1
ATOM 2656 C CA . GLY A 1 343 ? -14.424 12.910 -11.591 1.00 74.19 343 GLY A CA 1
ATOM 2657 C C . GLY A 1 343 ? -14.144 11.505 -11.049 1.00 74.19 343 GLY A C 1
ATOM 2658 O O . GLY A 1 343 ? -13.361 11.315 -10.125 1.00 74.19 343 GLY A O 1
ATOM 2659 N N . MET A 1 344 ? -14.842 10.519 -11.615 1.00 78.44 344 MET A N 1
ATOM 2660 C CA . MET A 1 344 ? -14.643 9.109 -11.271 1.00 78.44 344 MET A CA 1
ATOM 2661 C C . MET A 1 344 ? -13.379 8.590 -11.966 1.00 78.44 344 MET A C 1
ATOM 2663 O O . MET A 1 344 ? -13.274 8.779 -13.185 1.00 78.44 344 MET A O 1
ATOM 2667 N N . PRO A 1 345 ? -12.454 7.928 -11.250 1.00 81.50 345 PRO A N 1
ATOM 2668 C CA . PRO A 1 345 ? -11.302 7.305 -11.883 1.00 81.50 345 PRO A CA 1
ATOM 2669 C C . PRO A 1 345 ? -11.752 6.268 -12.918 1.00 81.50 345 PRO A C 1
ATOM 2671 O O . PRO A 1 345 ? -12.769 5.582 -12.770 1.00 81.50 345 PRO A O 1
ATOM 2674 N N . GLU A 1 346 ? -11.005 6.177 -14.015 1.00 87.94 346 GLU A N 1
ATOM 2675 C CA . GLU A 1 346 ? -11.199 5.133 -15.011 1.00 87.94 346 GLU A CA 1
ATOM 2676 C C . GLU A 1 346 ? -10.927 3.757 -14.391 1.00 87.94 346 GLU A C 1
ATOM 2678 O O . GLU A 1 346 ? -9.992 3.574 -13.623 1.00 87.94 346 GLU A O 1
ATOM 2683 N N . HIS A 1 347 ? -11.735 2.760 -14.751 1.00 92.38 347 HIS A N 1
ATOM 2684 C CA . HIS A 1 347 ? -11.547 1.392 -14.275 1.00 92.38 347 HIS A CA 1
ATOM 2685 C C . HIS A 1 347 ? -10.496 0.654 -15.134 1.00 92.38 347 HIS A C 1
ATOM 2687 O O . HIS A 1 347 ? -10.669 0.612 -16.359 1.00 92.38 347 HIS A O 1
ATOM 2693 N N . PRO A 1 348 ? -9.483 -0.039 -14.566 1.00 94.06 348 PRO A N 1
ATOM 2694 C CA . PRO A 1 348 ? -8.369 -0.610 -15.344 1.00 94.06 348 PRO A CA 1
ATOM 2695 C C . PRO A 1 348 ? -8.754 -1.614 -16.431 1.00 94.06 348 PRO A C 1
ATOM 2697 O O . PRO A 1 348 ? -8.036 -1.804 -17.416 1.00 94.06 348 PRO A O 1
ATOM 2700 N N . SER A 1 349 ? -9.927 -2.241 -16.312 1.00 95.81 349 SER A N 1
ATOM 2701 C CA . SER A 1 349 ? -10.459 -3.121 -17.358 1.00 95.81 349 SER A CA 1
ATOM 2702 C C . SER A 1 349 ? -10.582 -2.453 -18.733 1.00 95.81 349 SER A C 1
ATOM 2704 O O . SER A 1 349 ? -10.587 -3.166 -19.736 1.00 95.81 349 SER A O 1
ATOM 2706 N N . SER A 1 350 ? -10.697 -1.123 -18.838 1.00 95.38 350 SER A N 1
ATOM 2707 C CA . SER A 1 350 ? -10.652 -0.451 -20.147 1.00 95.38 350 SER A CA 1
ATOM 2708 C C . SER A 1 350 ? -9.280 -0.580 -20.815 1.00 95.38 350 SER A C 1
ATOM 2710 O O . SER A 1 350 ? -9.230 -0.859 -22.016 1.00 95.38 350 SER A O 1
ATOM 2712 N N . HIS A 1 351 ? -8.186 -0.490 -20.053 1.00 96.12 351 HIS A N 1
ATOM 2713 C CA . HIS A 1 351 ? -6.818 -0.649 -20.558 1.00 96.12 351 HIS A CA 1
ATOM 2714 C C . HIS A 1 351 ? -6.507 -2.111 -20.863 1.00 96.12 351 HIS A C 1
ATOM 2716 O O . HIS A 1 351 ? -5.895 -2.391 -21.890 1.00 96.12 351 HIS A O 1
ATOM 2722 N N . ILE A 1 352 ? -7.018 -3.057 -20.068 1.00 98.12 352 ILE A N 1
ATOM 2723 C CA . ILE A 1 352 ? -6.937 -4.493 -20.395 1.00 98.12 352 ILE A CA 1
ATOM 2724 C C . ILE A 1 352 ? -7.628 -4.770 -21.740 1.00 98.12 352 ILE A C 1
ATOM 2726 O O . ILE A 1 352 ? -7.067 -5.427 -22.620 1.00 98.12 352 ILE A O 1
ATOM 2730 N N . ARG A 1 353 ? -8.838 -4.227 -21.949 1.00 98.12 353 ARG A N 1
ATOM 2731 C CA . ARG A 1 353 ? -9.555 -4.351 -23.232 1.00 98.12 353 ARG A CA 1
ATOM 2732 C C . ARG A 1 353 ? -8.797 -3.695 -24.382 1.00 98.12 353 ARG A C 1
ATOM 2734 O O . ARG A 1 353 ? -8.819 -4.230 -25.492 1.00 98.12 353 ARG A O 1
ATOM 2741 N N . TRP A 1 354 ? -8.154 -2.552 -24.140 1.00 97.44 354 TRP A N 1
ATOM 2742 C CA . TRP A 1 354 ? -7.289 -1.919 -25.130 1.00 97.44 354 TRP A CA 1
ATOM 2743 C C . TRP A 1 354 ? -6.110 -2.831 -25.485 1.00 97.44 354 TRP A C 1
ATOM 2745 O O . TRP A 1 354 ? -5.953 -3.156 -26.658 1.00 97.44 354 TRP A O 1
ATOM 2755 N N . ALA A 1 355 ? -5.360 -3.330 -24.500 1.00 97.94 355 ALA A N 1
ATOM 2756 C CA . ALA A 1 355 ? -4.193 -4.187 -24.715 1.00 97.94 355 ALA A CA 1
ATOM 2757 C C . ALA A 1 355 ? -4.562 -5.484 -25.452 1.00 97.94 355 ALA A C 1
ATOM 2759 O O . ALA A 1 355 ? -3.856 -5.919 -26.363 1.00 97.94 355 ALA A O 1
ATOM 2760 N N . ARG A 1 356 ? -5.733 -6.058 -25.152 1.00 98.31 356 ARG A N 1
ATOM 2761 C CA . ARG A 1 356 ? -6.274 -7.210 -25.884 1.00 98.31 356 ARG A CA 1
ATOM 2762 C C . ARG A 1 356 ? -6.431 -6.923 -27.380 1.00 98.31 356 ARG A C 1
ATOM 2764 O O . ARG A 1 356 ? -5.981 -7.725 -28.195 1.00 98.31 356 ARG A O 1
ATOM 2771 N N . ARG A 1 357 ? -7.041 -5.789 -27.742 1.00 97.88 357 ARG A N 1
ATOM 2772 C CA . ARG A 1 357 ? -7.380 -5.445 -29.138 1.00 97.88 357 ARG A CA 1
ATOM 2773 C C . ARG A 1 357 ? -6.246 -4.790 -29.923 1.00 97.88 357 ARG A C 1
ATOM 2775 O O . ARG A 1 357 ? -6.148 -5.000 -31.126 1.00 97.88 357 ARG A O 1
ATOM 2782 N N . HIS A 1 358 ? -5.441 -3.974 -29.256 1.00 97.31 358 HIS A N 1
ATOM 2783 C CA . HIS A 1 358 ? -4.514 -3.036 -29.888 1.00 97.31 358 HIS A CA 1
ATOM 2784 C C . HIS A 1 358 ? -3.072 -3.200 -29.411 1.00 97.31 358 HIS A C 1
ATOM 2786 O O . HIS A 1 358 ? -2.183 -2.628 -30.031 1.00 97.31 358 HIS A O 1
ATOM 2792 N N . GLY A 1 359 ? -2.841 -3.961 -28.339 1.00 97.62 359 GLY A N 1
ATOM 2793 C CA . GLY A 1 359 ? -1.511 -4.208 -27.797 1.00 97.62 359 GLY A CA 1
ATOM 2794 C C . GLY A 1 359 ? -0.854 -5.449 -28.398 1.00 97.62 359 GLY A C 1
ATOM 2795 O O . GLY A 1 359 ? -1.507 -6.471 -28.620 1.00 97.62 359 GLY A O 1
ATOM 2796 N N . VAL A 1 360 ? 0.450 -5.391 -28.612 1.00 98.00 360 VAL A N 1
ATOM 2797 C CA . VAL A 1 360 ? 1.353 -6.540 -28.747 1.00 98.00 360 VAL A CA 1
ATOM 2798 C C . VAL A 1 360 ? 2.268 -6.558 -27.539 1.00 98.00 360 VAL A C 1
ATOM 2800 O O . VAL A 1 360 ? 2.557 -5.505 -26.977 1.00 98.00 360 VAL A O 1
ATOM 2803 N N . LEU A 1 361 ? 2.678 -7.745 -27.093 1.00 98.06 361 LEU A N 1
ATOM 2804 C CA . LEU A 1 361 ? 3.728 -7.805 -26.082 1.00 98.06 361 LEU A CA 1
ATOM 2805 C C . LEU A 1 361 ? 4.985 -7.156 -26.647 1.00 98.06 361 LEU A C 1
ATOM 2807 O O . LEU A 1 361 ? 5.309 -7.374 -27.816 1.00 98.06 361 LEU A O 1
ATOM 2811 N N . ARG A 1 362 ? 5.688 -6.400 -25.804 1.00 97.44 362 ARG A N 1
ATOM 2812 C CA . ARG A 1 362 ? 7.043 -5.959 -26.132 1.00 97.44 362 ARG A CA 1
ATOM 2813 C C . ARG A 1 362 ? 7.917 -7.158 -26.459 1.00 97.44 362 ARG A C 1
ATOM 2815 O O . ARG A 1 362 ? 7.723 -8.236 -25.899 1.00 97.44 362 ARG A O 1
ATOM 2822 N N . GLU A 1 363 ? 8.899 -6.967 -27.330 1.00 97.19 363 GLU A N 1
ATOM 2823 C CA . GLU A 1 363 ? 9.841 -8.033 -27.678 1.00 97.19 363 GLU A CA 1
ATOM 2824 C C . GLU A 1 363 ? 10.626 -8.505 -26.447 1.00 97.19 363 GLU A C 1
ATOM 2826 O O . GLU A 1 363 ? 10.748 -9.705 -26.201 1.00 97.19 363 GLU A O 1
ATOM 2831 N N . THR A 1 364 ? 11.073 -7.559 -25.622 1.00 96.44 364 THR A N 1
ATOM 2832 C CA . THR A 1 364 ? 11.808 -7.821 -24.386 1.00 96.44 364 THR A CA 1
ATOM 2833 C C . THR A 1 364 ? 11.098 -7.199 -23.181 1.00 96.44 364 THR A C 1
ATOM 2835 O O . THR A 1 364 ? 10.530 -6.106 -23.288 1.00 96.44 364 THR A O 1
ATOM 2838 N N . PRO A 1 365 ? 11.101 -7.875 -22.015 1.00 95.88 365 PRO A N 1
ATOM 2839 C CA . PRO A 1 365 ? 10.676 -7.242 -20.775 1.00 95.88 365 PRO A CA 1
ATOM 2840 C C . PRO A 1 365 ? 11.673 -6.135 -20.383 1.00 95.88 365 PRO A C 1
ATOM 2842 O O . PRO A 1 365 ? 12.816 -6.138 -20.851 1.00 95.88 365 PRO A O 1
ATOM 2845 N N . PRO A 1 366 ? 11.278 -5.191 -19.512 1.00 95.31 366 PRO A N 1
ATOM 2846 C CA . PRO A 1 366 ? 12.199 -4.192 -18.988 1.00 95.31 366 PRO A CA 1
ATOM 2847 C C . PRO A 1 366 ? 13.330 -4.875 -18.206 1.00 95.31 366 PRO A C 1
ATOM 2849 O O . PRO A 1 366 ? 13.093 -5.523 -17.189 1.00 95.31 366 PRO A O 1
ATOM 2852 N N . ILE A 1 367 ? 14.564 -4.727 -18.690 1.00 96.50 367 ILE A N 1
ATOM 2853 C CA . ILE A 1 367 ? 15.781 -5.192 -18.018 1.00 96.50 367 ILE A CA 1
ATOM 2854 C C . ILE A 1 367 ? 16.640 -3.953 -17.751 1.00 96.50 367 ILE A C 1
ATOM 2856 O O . ILE A 1 367 ? 17.140 -3.371 -18.715 1.00 96.50 367 ILE A O 1
ATOM 2860 N N . PRO A 1 368 ? 16.810 -3.537 -16.484 1.00 97.50 368 PRO A N 1
ATOM 2861 C CA . PRO A 1 368 ? 17.642 -2.388 -16.151 1.00 97.50 368 PRO A CA 1
ATOM 2862 C C . PRO A 1 368 ? 19.089 -2.552 -16.635 1.00 97.50 368 PRO A C 1
ATOM 2864 O O . PRO A 1 368 ? 19.759 -3.519 -16.262 1.00 97.50 368 PRO A O 1
ATOM 2867 N N . ALA A 1 369 ? 19.573 -1.611 -17.448 1.00 95.56 369 ALA A N 1
ATOM 2868 C CA . ALA A 1 369 ? 20.949 -1.601 -17.957 1.00 95.56 369 ALA A CA 1
ATOM 2869 C C . ALA A 1 369 ? 21.896 -0.691 -17.151 1.00 95.56 369 ALA A C 1
ATOM 2871 O O . ALA A 1 369 ? 23.111 -0.869 -17.216 1.00 95.56 369 ALA A O 1
ATOM 2872 N N . THR A 1 370 ? 21.349 0.219 -16.343 1.00 94.75 370 THR A N 1
ATOM 2873 C CA . THR A 1 370 ? 22.095 1.108 -15.439 1.00 94.75 370 THR A CA 1
ATOM 2874 C C . THR A 1 370 ? 21.544 1.047 -14.015 1.00 94.75 370 THR A C 1
ATOM 2876 O O . THR A 1 370 ? 20.640 0.261 -13.720 1.00 94.75 370 THR A O 1
ATOM 2879 N N . ASN A 1 371 ? 22.101 1.845 -13.104 1.00 95.75 371 ASN A N 1
ATOM 2880 C CA . ASN A 1 371 ? 21.535 2.036 -11.778 1.00 95.75 371 ASN A CA 1
ATOM 2881 C C . ASN A 1 371 ? 20.428 3.114 -11.782 1.00 95.75 371 ASN A C 1
ATOM 2883 O O . ASN A 1 371 ? 20.495 4.074 -12.552 1.00 95.75 371 ASN A O 1
ATOM 2887 N N . PRO A 1 372 ? 19.421 2.999 -10.898 1.00 97.00 372 PRO A N 1
ATOM 2888 C CA . PRO A 1 372 ? 18.292 3.928 -10.848 1.00 97.00 372 PRO A CA 1
ATOM 2889 C C . PRO A 1 372 ? 18.666 5.393 -10.616 1.00 97.00 372 PRO A C 1
ATOM 2891 O O . PRO A 1 372 ? 17.989 6.264 -11.149 1.00 97.00 372 PRO A O 1
ATOM 2894 N N . ILE A 1 373 ? 19.732 5.679 -9.861 1.00 97.06 373 ILE A N 1
ATOM 2895 C CA . ILE A 1 373 ? 20.146 7.056 -9.549 1.00 97.06 373 ILE A CA 1
ATOM 2896 C C . ILE A 1 373 ? 20.642 7.752 -10.825 1.00 97.06 373 ILE A C 1
ATOM 2898 O O . ILE A 1 373 ? 20.156 8.827 -11.167 1.00 97.06 373 ILE A O 1
ATOM 2902 N N . GLN A 1 374 ? 21.505 7.097 -11.608 1.00 97.56 374 GLN A N 1
ATOM 2903 C CA . GLN A 1 374 ? 21.948 7.609 -12.913 1.00 97.56 374 GLN A CA 1
ATOM 2904 C C . GLN A 1 374 ? 20.805 7.717 -13.933 1.00 97.56 374 GLN A C 1
ATOM 2906 O O . GLN A 1 374 ? 20.769 8.659 -14.728 1.00 97.56 374 GLN A O 1
ATOM 2911 N N . ALA A 1 375 ? 19.861 6.772 -13.923 1.00 97.44 375 ALA A N 1
ATOM 2912 C CA . ALA A 1 375 ? 18.699 6.834 -14.807 1.00 97.44 375 ALA A CA 1
ATOM 2913 C C . ALA A 1 375 ? 17.788 8.028 -14.477 1.00 97.44 375 ALA A C 1
ATOM 2915 O O . ALA A 1 375 ? 17.356 8.729 -15.392 1.00 97.44 375 ALA A O 1
ATOM 2916 N N . ALA A 1 376 ? 17.539 8.296 -13.191 1.00 96.88 376 ALA A N 1
ATOM 2917 C CA . ALA A 1 376 ? 16.805 9.483 -12.763 1.00 96.88 376 ALA A CA 1
ATOM 2918 C C . ALA A 1 376 ? 17.547 10.768 -13.143 1.00 96.88 376 ALA A C 1
ATOM 2920 O O . ALA A 1 376 ? 16.938 11.651 -13.740 1.00 96.88 376 ALA A O 1
ATOM 2921 N N . ASP A 1 377 ? 18.857 10.847 -12.899 1.00 97.88 377 ASP A N 1
ATOM 2922 C CA . ASP A 1 377 ? 19.674 12.009 -13.274 1.00 97.88 377 ASP A CA 1
ATOM 2923 C C . ASP A 1 377 ? 19.613 12.302 -14.784 1.00 97.88 377 ASP A C 1
ATOM 2925 O O . ASP A 1 377 ? 19.417 13.439 -15.212 1.00 97.88 377 ASP A O 1
ATOM 2929 N N . SER A 1 378 ? 19.629 11.248 -15.604 1.00 97.25 378 SER A N 1
ATOM 2930 C CA . SER A 1 378 ? 19.454 11.357 -17.056 1.00 97.25 378 SER A CA 1
ATOM 2931 C C . SER A 1 378 ? 18.082 11.922 -17.448 1.00 97.25 378 SER A C 1
ATOM 2933 O O . SER A 1 378 ? 17.982 12.680 -18.417 1.00 97.25 378 SER A O 1
ATOM 2935 N N . ILE A 1 379 ? 17.016 11.586 -16.707 1.00 95.38 379 ILE A N 1
ATOM 2936 C CA . ILE A 1 379 ? 15.687 12.184 -16.905 1.00 95.38 379 ILE A CA 1
ATOM 2937 C C . ILE A 1 379 ? 15.721 13.661 -16.522 1.00 95.38 379 ILE A C 1
ATOM 2939 O O . ILE A 1 379 ? 15.271 14.484 -17.322 1.00 95.38 379 ILE A O 1
ATOM 2943 N N . LEU A 1 380 ? 16.273 13.996 -15.352 1.00 95.69 380 LEU A N 1
ATOM 2944 C CA . LEU A 1 380 ? 16.364 15.369 -14.848 1.00 95.69 380 LEU A CA 1
ATOM 2945 C C . LEU A 1 380 ? 17.132 16.272 -15.822 1.00 95.69 380 LEU A C 1
ATOM 2947 O O . LEU A 1 380 ? 16.695 17.384 -16.113 1.00 95.69 380 LEU A O 1
ATOM 2951 N N . ALA A 1 381 ? 18.221 15.774 -16.407 1.00 96.44 381 ALA A N 1
ATOM 2952 C CA . ALA A 1 381 ? 19.010 16.487 -17.410 1.00 96.44 381 ALA A CA 1
ATOM 2953 C C . ALA A 1 381 ? 18.357 16.522 -18.808 1.00 96.44 381 ALA A C 1
ATOM 2955 O O . ALA A 1 381 ? 18.807 17.253 -19.697 1.00 96.44 381 ALA A O 1
ATOM 2956 N N . SER A 1 382 ? 17.307 15.732 -19.051 1.00 94.56 382 SER A N 1
ATOM 2957 C CA . SER A 1 382 ? 16.705 15.624 -20.378 1.00 94.56 382 SER A CA 1
ATOM 2958 C C . SER A 1 382 ? 16.009 16.922 -20.795 1.00 94.56 382 SER A C 1
ATOM 2960 O O . SER A 1 382 ? 15.285 17.557 -20.026 1.00 94.56 382 SER A O 1
ATOM 2962 N N . ARG A 1 383 ? 16.125 17.282 -22.082 1.00 91.94 383 ARG A N 1
ATOM 2963 C CA . ARG A 1 383 ? 15.417 18.443 -22.654 1.00 91.94 383 ARG A CA 1
ATOM 2964 C C . ARG A 1 383 ? 13.903 18.381 -22.420 1.00 91.94 383 ARG A C 1
ATOM 2966 O O . ARG A 1 383 ? 13.267 19.422 -22.316 1.00 91.94 383 ARG A O 1
ATOM 2973 N N . ARG A 1 384 ? 13.323 17.175 -22.383 1.00 88.50 384 ARG A N 1
ATOM 2974 C CA . ARG A 1 384 ? 11.880 16.984 -22.195 1.00 88.50 384 ARG A CA 1
ATOM 2975 C C . ARG A 1 384 ? 11.457 17.338 -20.770 1.00 88.50 384 ARG A C 1
ATOM 2977 O O . ARG A 1 384 ? 10.465 18.035 -20.614 1.00 88.50 384 ARG A O 1
ATOM 2984 N N . PHE A 1 385 ? 12.222 16.910 -19.767 1.00 89.25 385 PHE A N 1
ATOM 2985 C CA . PHE A 1 385 ? 11.968 17.263 -18.371 1.00 89.25 385 PHE A CA 1
ATOM 2986 C C . PHE A 1 385 ? 12.227 18.753 -18.105 1.00 89.25 385 PHE A C 1
ATOM 2988 O O . PHE A 1 385 ? 11.415 19.423 -17.480 1.00 89.25 385 PHE A O 1
ATOM 2995 N N . GLN A 1 386 ? 13.294 19.312 -18.682 1.00 92.06 386 GLN A N 1
ATOM 2996 C CA . GLN A 1 386 ? 13.605 20.745 -18.577 1.00 92.06 386 GLN A CA 1
ATOM 2997 C C . GLN A 1 386 ? 12.588 21.665 -19.272 1.00 92.06 386 GLN A C 1
ATOM 2999 O O . GLN A 1 386 ? 12.585 22.866 -19.025 1.00 92.06 386 GLN A O 1
ATOM 3004 N N . ALA A 1 387 ? 11.733 21.121 -20.143 1.00 87.75 387 ALA A N 1
ATOM 3005 C CA . ALA A 1 387 ? 10.654 21.860 -20.793 1.00 87.75 387 ALA A CA 1
ATOM 3006 C C . ALA A 1 387 ? 9.345 21.883 -19.978 1.00 87.75 387 ALA A C 1
ATOM 3008 O O . ALA A 1 387 ? 8.375 22.494 -20.425 1.00 87.75 387 ALA A O 1
ATOM 3009 N N . LEU A 1 388 ? 9.293 21.206 -18.824 1.00 84.25 388 LEU A N 1
ATOM 3010 C CA . LEU A 1 388 ? 8.145 21.255 -17.920 1.00 84.25 388 LEU A CA 1
ATOM 3011 C 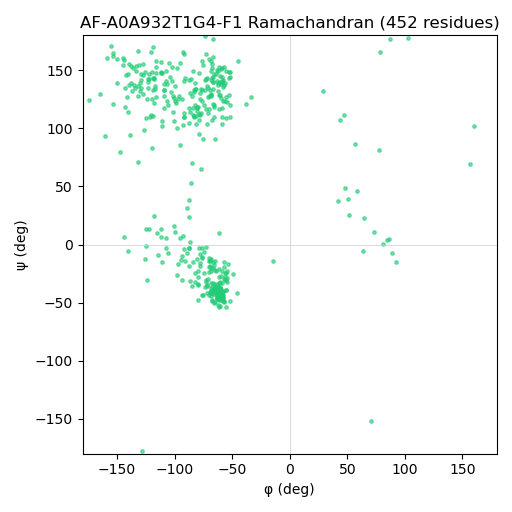C . LEU A 1 388 ? 8.001 22.647 -17.281 1.00 84.25 388 LEU A C 1
ATOM 3013 O O . LEU A 1 388 ? 9.013 23.322 -17.069 1.00 84.25 388 LEU A O 1
ATOM 3017 N N . PRO A 1 389 ? 6.772 23.065 -16.917 1.00 85.94 389 PRO A N 1
ATOM 3018 C CA . PRO A 1 389 ? 6.572 24.209 -16.034 1.00 85.94 389 PRO A CA 1
ATOM 3019 C C . PRO A 1 389 ? 7.412 24.067 -14.761 1.00 85.94 389 PRO A C 1
ATOM 3021 O O . PRO A 1 389 ? 7.575 22.960 -14.249 1.00 85.94 389 PRO A O 1
ATOM 3024 N N . GLU A 1 390 ? 7.924 25.183 -14.241 1.00 88.06 390 GLU A N 1
ATOM 3025 C CA . GLU A 1 390 ? 8.834 25.204 -13.087 1.00 88.06 390 GLU A CA 1
ATOM 3026 C C . GLU A 1 390 ? 8.289 24.415 -11.892 1.00 88.06 390 GLU A C 1
ATOM 3028 O O . GLU A 1 390 ? 8.951 23.498 -11.419 1.00 88.06 390 GLU A O 1
ATOM 3033 N N . PHE A 1 391 ? 7.032 24.658 -11.522 1.00 84.50 391 PHE A N 1
ATOM 3034 C CA . PHE A 1 391 ? 6.345 23.931 -10.455 1.00 84.50 391 PHE A CA 1
ATOM 3035 C C . PHE A 1 391 ? 6.276 22.410 -10.692 1.00 84.50 391 PHE A C 1
ATOM 3037 O O . PHE A 1 391 ? 6.568 21.616 -9.797 1.00 84.50 391 PHE A O 1
ATOM 3044 N N . SER A 1 392 ? 5.925 21.977 -11.909 1.00 84.50 392 SER A N 1
ATOM 3045 C CA . SER A 1 392 ? 5.884 20.551 -12.266 1.00 84.50 392 SER A CA 1
ATOM 3046 C C . SER A 1 392 ? 7.285 19.928 -12.251 1.00 84.50 392 SER A C 1
ATOM 3048 O O . SER A 1 392 ? 7.440 18.760 -11.892 1.00 84.50 392 SER A O 1
ATOM 3050 N N . ARG A 1 393 ? 8.314 20.700 -12.616 1.00 89.12 393 ARG A N 1
ATOM 3051 C CA . ARG A 1 393 ? 9.718 20.279 -12.626 1.00 89.12 393 ARG A CA 1
ATOM 3052 C C . ARG A 1 393 ? 10.294 20.139 -11.216 1.00 89.12 393 ARG A C 1
ATOM 3054 O O . ARG A 1 393 ? 10.990 19.161 -10.966 1.00 89.12 393 ARG A O 1
ATOM 3061 N N . GLU A 1 394 ? 10.000 21.057 -10.300 1.00 89.25 394 GLU A N 1
ATOM 3062 C CA . GLU A 1 394 ? 10.428 20.972 -8.894 1.00 89.25 394 GLU A CA 1
ATOM 3063 C C . GLU A 1 394 ? 9.858 19.712 -8.232 1.00 89.25 394 GLU A C 1
ATOM 3065 O O . GLU A 1 394 ? 10.600 18.848 -7.762 1.00 89.25 394 GLU A O 1
ATOM 3070 N N . GLN A 1 395 ? 8.540 19.518 -8.323 1.00 85.00 395 GLN A N 1
ATOM 3071 C CA . GLN A 1 395 ? 7.902 18.323 -7.769 1.00 85.00 395 GLN A CA 1
ATOM 3072 C C . GLN A 1 395 ? 8.331 17.031 -8.467 1.00 85.00 395 GLN A C 1
ATOM 3074 O O . GLN A 1 395 ? 8.531 15.997 -7.824 1.00 85.00 395 GLN A O 1
ATOM 3079 N N . GLY A 1 396 ? 8.475 17.083 -9.794 1.00 88.75 396 GLY A N 1
ATOM 3080 C CA . GLY A 1 396 ? 8.996 15.975 -10.582 1.00 88.75 396 GLY A CA 1
ATOM 3081 C C . GLY A 1 396 ? 10.407 15.591 -10.145 1.00 88.75 396 GLY A C 1
ATOM 3082 O O . GLY A 1 396 ? 10.705 14.403 -10.065 1.00 88.75 396 GLY A O 1
ATOM 3083 N N . THR A 1 397 ? 11.249 16.571 -9.798 1.00 92.75 397 THR A N 1
ATOM 3084 C CA . THR A 1 397 ? 12.626 16.338 -9.345 1.00 92.75 397 THR A CA 1
ATOM 3085 C C . THR A 1 397 ? 12.628 15.503 -8.077 1.00 92.75 397 THR A C 1
ATOM 3087 O O . THR A 1 397 ? 13.201 14.412 -8.071 1.00 92.75 397 THR A O 1
ATOM 3090 N N . GLN A 1 398 ? 11.897 15.940 -7.050 1.00 90.12 398 GLN A N 1
ATOM 3091 C CA . GLN A 1 398 ? 11.810 15.202 -5.790 1.00 90.12 398 GLN A CA 1
ATOM 3092 C C . GLN A 1 398 ? 11.217 13.807 -5.979 1.00 90.12 398 GLN A C 1
ATOM 3094 O O . GLN A 1 398 ? 11.754 12.817 -5.481 1.00 90.12 398 GLN A O 1
ATOM 3099 N N . SER A 1 399 ? 10.154 13.690 -6.780 1.00 88.88 399 SER A N 1
ATOM 3100 C CA . SER A 1 399 ? 9.541 12.393 -7.063 1.00 88.88 399 SER A CA 1
ATOM 3101 C C . SER A 1 399 ? 10.501 11.428 -7.767 1.00 88.88 399 SER A C 1
ATOM 3103 O O . SER A 1 399 ? 10.542 10.249 -7.417 1.00 88.88 399 SER A O 1
ATOM 3105 N N . LEU A 1 400 ? 11.279 11.898 -8.745 1.00 92.88 400 LEU A N 1
ATOM 3106 C CA . LEU A 1 400 ? 12.237 11.069 -9.481 1.00 92.88 400 LEU A CA 1
ATOM 3107 C C . LEU A 1 400 ? 13.404 10.622 -8.600 1.00 92.88 400 LEU A C 1
ATOM 3109 O O . LEU A 1 400 ? 13.753 9.438 -8.616 1.00 92.88 400 LEU A O 1
ATOM 3113 N N . ARG A 1 401 ? 13.960 11.540 -7.798 1.00 93.56 401 ARG A N 1
ATOM 3114 C CA . ARG A 1 401 ? 15.016 11.236 -6.821 1.00 93.56 401 ARG A CA 1
ATOM 3115 C C . ARG A 1 401 ? 14.546 10.170 -5.834 1.00 93.56 401 ARG A C 1
ATOM 3117 O O . ARG A 1 401 ? 15.198 9.136 -5.681 1.00 93.56 401 ARG A O 1
ATOM 3124 N N . MET A 1 402 ? 13.353 10.353 -5.270 1.00 90.62 402 MET A N 1
ATOM 3125 C CA . MET A 1 402 ? 12.741 9.399 -4.347 1.00 90.62 402 MET A CA 1
ATOM 3126 C C . MET A 1 402 ? 12.496 8.026 -4.972 1.00 90.62 402 MET A C 1
ATOM 3128 O O . MET A 1 402 ? 12.846 7.001 -4.382 1.00 90.62 402 MET A O 1
ATOM 3132 N N . GLN A 1 403 ? 11.936 7.982 -6.184 1.00 92.44 403 GLN A N 1
ATOM 3133 C CA . GLN A 1 403 ? 11.726 6.727 -6.907 1.00 92.44 403 GLN A CA 1
ATOM 3134 C C . GLN A 1 403 ? 13.047 5.975 -7.124 1.00 92.44 403 GLN A C 1
ATOM 3136 O O . GLN A 1 403 ? 13.092 4.762 -6.918 1.00 92.44 403 GLN A O 1
ATOM 3141 N N . ALA A 1 404 ? 14.121 6.676 -7.503 1.00 94.81 404 ALA A N 1
ATOM 3142 C CA . ALA A 1 404 ? 15.436 6.072 -7.702 1.00 94.81 404 ALA A CA 1
ATOM 3143 C C . ALA A 1 404 ? 16.035 5.530 -6.401 1.00 94.81 404 ALA A C 1
ATOM 3145 O O . ALA A 1 404 ? 16.434 4.363 -6.357 1.00 94.81 404 ALA A O 1
ATOM 3146 N N . LEU A 1 405 ? 16.065 6.342 -5.340 1.00 92.75 405 LEU A N 1
ATOM 3147 C CA . LEU A 1 405 ? 16.656 5.954 -4.058 1.00 92.75 405 LEU A CA 1
ATOM 3148 C C . LEU A 1 405 ? 15.956 4.738 -3.460 1.00 92.75 405 LEU A C 1
ATOM 3150 O O . LEU A 1 405 ? 16.611 3.803 -3.011 1.00 92.75 405 LEU A O 1
ATOM 3154 N N . VAL A 1 406 ? 14.629 4.670 -3.541 1.00 91.00 406 VAL A N 1
ATOM 3155 C CA . VAL A 1 406 ? 13.858 3.532 -3.018 1.00 91.00 406 VAL A CA 1
ATOM 3156 C C . VAL A 1 406 ? 14.216 2.219 -3.715 1.00 91.00 406 VAL A C 1
ATOM 3158 O O . VAL A 1 406 ? 14.217 1.163 -3.076 1.00 91.00 406 VAL A O 1
ATOM 3161 N N . MET A 1 407 ? 14.566 2.253 -5.004 1.00 93.88 407 MET A N 1
ATOM 3162 C CA . MET A 1 407 ? 15.017 1.062 -5.732 1.00 93.88 407 MET A CA 1
ATOM 3163 C C . MET A 1 407 ? 16.382 0.542 -5.267 1.00 93.88 407 MET A C 1
ATOM 3165 O O . MET A 1 407 ? 16.660 -0.644 -5.447 1.00 93.88 407 MET A O 1
ATOM 3169 N N . VAL A 1 408 ? 17.213 1.389 -4.652 1.00 94.31 408 VAL A N 1
ATOM 3170 C CA . VAL A 1 408 ? 18.575 1.043 -4.208 1.00 94.31 408 VAL A CA 1
ATOM 3171 C C . VAL A 1 408 ? 18.836 1.315 -2.728 1.00 94.31 408 VAL A C 1
ATOM 3173 O O . VAL A 1 408 ? 19.980 1.232 -2.303 1.00 94.31 408 VAL A O 1
ATOM 3176 N N . ARG A 1 409 ? 17.801 1.562 -1.916 1.00 90.50 409 ARG A N 1
ATOM 3177 C CA . ARG A 1 409 ? 17.919 2.013 -0.512 1.00 90.50 409 ARG A CA 1
ATOM 3178 C C . ARG A 1 409 ? 18.780 1.132 0.397 1.00 90.50 409 ARG A C 1
ATOM 3180 O O . ARG A 1 409 ? 19.240 1.581 1.431 1.00 90.50 409 ARG A O 1
ATOM 3187 N N . GLN A 1 410 ? 18.953 -0.144 0.046 1.00 90.31 410 GLN A N 1
ATOM 3188 C CA . GLN A 1 410 ? 19.780 -1.099 0.798 1.00 90.31 410 GLN A CA 1
ATOM 3189 C C . GLN A 1 410 ? 21.250 -1.118 0.346 1.00 90.31 410 GLN A C 1
ATOM 3191 O O . GLN A 1 410 ? 22.057 -1.835 0.930 1.00 90.31 410 GLN A O 1
ATOM 3196 N N . LEU A 1 411 ? 21.576 -0.412 -0.738 1.00 92.81 411 LEU A N 1
ATOM 3197 C CA . LEU A 1 411 ? 22.873 -0.428 -1.419 1.00 92.81 411 LEU A CA 1
ATOM 3198 C C . LEU A 1 411 ? 23.608 0.913 -1.331 1.00 92.81 411 LEU A C 1
ATOM 3200 O O . LEU A 1 411 ? 24.757 0.990 -1.756 1.00 92.81 411 LEU A O 1
ATOM 3204 N N . VAL A 1 412 ? 22.943 1.953 -0.839 1.00 89.88 412 VAL A N 1
ATOM 3205 C CA . VAL A 1 412 ? 23.507 3.278 -0.569 1.00 89.88 412 VAL A CA 1
ATOM 3206 C C . VAL A 1 412 ? 23.422 3.545 0.932 1.00 89.88 412 VAL A C 1
ATOM 3208 O O . VAL A 1 412 ? 22.649 2.881 1.633 1.00 89.88 412 VAL A O 1
ATOM 3211 N N . SER A 1 413 ? 24.261 4.448 1.432 1.00 77.88 413 SER A N 1
ATOM 3212 C CA . SER A 1 413 ? 24.353 4.824 2.842 1.00 77.88 413 SER A CA 1
ATOM 3213 C C . SER A 1 413 ? 22.976 5.193 3.385 1.00 77.88 413 SER A C 1
ATOM 3215 O O . SER A 1 413 ? 22.126 5.639 2.610 1.00 77.88 413 SER A O 1
ATOM 3217 N N . PRO A 1 414 ? 22.712 4.940 4.686 1.00 70.06 414 PRO A N 1
ATOM 3218 C CA . PRO A 1 414 ? 21.361 4.971 5.221 1.00 70.06 414 PRO A CA 1
ATOM 3219 C C . PRO A 1 414 ? 20.723 6.320 4.922 1.00 70.06 414 PRO A C 1
ATOM 3221 O O . PRO A 1 414 ? 21.102 7.341 5.493 1.00 70.06 414 PRO A O 1
ATOM 3224 N N . MET A 1 415 ? 19.761 6.282 4.005 1.00 64.81 415 MET A N 1
ATOM 3225 C CA . MET A 1 415 ? 18.886 7.396 3.702 1.00 64.81 415 MET A CA 1
ATOM 3226 C C . MET A 1 415 ? 18.246 7.805 5.030 1.00 64.81 415 MET A C 1
ATOM 3228 O O . MET A 1 415 ? 17.646 6.958 5.704 1.00 64.81 415 MET A O 1
ATOM 3232 N N . GLN A 1 416 ? 18.409 9.068 5.435 1.00 65.69 416 GLN A N 1
ATOM 3233 C CA . GLN A 1 416 ? 17.537 9.623 6.470 1.00 65.69 416 GLN A CA 1
ATOM 3234 C C . GLN A 1 416 ? 16.093 9.389 6.024 1.00 65.69 416 GLN A C 1
ATOM 3236 O O . GLN A 1 416 ? 15.835 9.382 4.818 1.00 65.69 416 GLN A O 1
ATOM 3241 N N . GLU A 1 417 ? 15.179 9.088 6.953 1.00 65.19 417 GLU A N 1
ATOM 3242 C CA . GLU A 1 417 ? 13.832 8.683 6.549 1.00 65.19 417 GLU A CA 1
ATOM 3243 C C . GLU A 1 417 ? 13.242 9.717 5.575 1.00 65.19 417 GLU A C 1
ATOM 3245 O O . GLU A 1 417 ? 13.149 10.900 5.908 1.00 65.19 417 GLU A O 1
ATOM 3250 N N . PRO A 1 418 ? 12.893 9.287 4.353 1.00 56.22 418 PRO A N 1
ATOM 3251 C CA . PRO A 1 418 ? 12.692 10.186 3.219 1.00 56.22 418 PRO A CA 1
ATOM 3252 C C . PRO A 1 418 ? 11.461 11.079 3.369 1.00 56.22 418 PRO A C 1
ATOM 3254 O O . PRO A 1 418 ? 11.282 12.034 2.624 1.00 56.22 418 PRO A O 1
ATOM 3257 N N . ASP A 1 419 ? 10.605 10.763 4.335 1.00 59.22 419 ASP A N 1
ATOM 3258 C CA . ASP A 1 419 ? 9.357 11.466 4.582 1.00 59.22 419 ASP A CA 1
ATOM 3259 C C . ASP A 1 419 ? 9.564 12.800 5.326 1.00 59.22 419 ASP A C 1
ATOM 3261 O O . ASP A 1 419 ? 8.607 13.561 5.462 1.00 59.22 419 ASP A O 1
ATOM 3265 N N . ALA A 1 420 ? 10.782 13.099 5.798 1.00 60.31 420 ALA A N 1
ATOM 3266 C CA . ALA A 1 420 ? 11.071 14.299 6.589 1.00 60.31 420 ALA A CA 1
ATOM 3267 C C . ALA A 1 420 ? 11.935 15.357 5.878 1.00 60.31 420 ALA A C 1
ATOM 3269 O O . ALA A 1 420 ? 11.984 16.489 6.356 1.00 60.31 420 ALA A O 1
ATOM 3270 N N . HIS A 1 421 ? 12.609 15.024 4.770 1.00 74.00 421 HIS A N 1
ATOM 3271 C CA . HIS A 1 421 ? 13.563 15.934 4.130 1.00 74.00 421 HIS A CA 1
ATOM 3272 C C . HIS A 1 421 ? 13.425 15.952 2.607 1.00 74.00 421 HIS A C 1
ATOM 3274 O O . HIS A 1 421 ? 13.363 14.907 1.959 1.00 74.00 421 HIS A O 1
ATOM 3280 N N . GLU A 1 422 ? 13.379 17.157 2.041 1.00 86.31 422 GLU A N 1
ATOM 3281 C CA . GLU A 1 422 ? 13.537 17.362 0.607 1.00 86.31 422 GLU A CA 1
ATOM 3282 C C . GLU A 1 422 ? 14.969 16.984 0.199 1.00 86.31 422 GLU A C 1
ATOM 3284 O O . GLU A 1 422 ? 15.912 17.382 0.869 1.00 86.31 422 GLU A O 1
ATOM 3289 N N . ILE A 1 423 ? 15.149 16.221 -0.884 1.00 90.00 423 ILE A N 1
ATOM 3290 C CA . ILE A 1 423 ? 16.491 15.852 -1.352 1.00 90.00 423 ILE A CA 1
ATOM 3291 C C . ILE A 1 423 ? 17.029 17.021 -2.164 1.00 90.00 423 ILE A C 1
ATOM 3293 O O . ILE A 1 423 ? 16.621 17.208 -3.319 1.00 90.00 423 ILE A O 1
ATOM 3297 N N . ASP A 1 424 ? 17.933 17.799 -1.583 1.00 93.06 424 ASP A N 1
ATOM 3298 C CA . ASP A 1 424 ? 18.571 18.908 -2.282 1.00 93.06 424 ASP A CA 1
ATOM 3299 C C . ASP A 1 424 ? 19.606 18.429 -3.325 1.00 93.06 424 ASP A C 1
ATOM 3301 O O . ASP A 1 424 ? 19.785 17.233 -3.594 1.00 93.06 424 ASP A O 1
ATOM 3305 N N . ASP A 1 425 ? 20.231 19.381 -4.015 1.00 95.12 425 ASP A N 1
ATOM 3306 C CA . ASP A 1 425 ? 21.201 19.083 -5.070 1.00 95.12 425 ASP A CA 1
ATOM 3307 C C . ASP A 1 425 ? 22.524 18.512 -4.537 1.00 95.12 425 ASP A C 1
ATOM 3309 O O . ASP A 1 425 ? 23.157 17.712 -5.236 1.00 95.12 425 ASP A O 1
ATOM 3313 N N . ASP A 1 426 ? 22.931 18.875 -3.319 1.00 94.38 426 ASP A N 1
ATOM 3314 C CA . ASP A 1 426 ? 24.166 18.397 -2.697 1.00 94.38 426 ASP A CA 1
ATOM 3315 C C . ASP A 1 426 ? 23.995 16.953 -2.206 1.00 94.38 426 ASP A C 1
ATOM 3317 O O . ASP A 1 426 ? 24.840 16.098 -2.497 1.00 94.38 426 ASP A O 1
ATOM 3321 N N . ASP A 1 427 ? 22.861 16.644 -1.574 1.00 92.81 427 ASP A N 1
ATOM 3322 C CA . ASP A 1 427 ? 22.450 15.284 -1.229 1.00 92.81 427 ASP A CA 1
ATOM 3323 C C . ASP A 1 427 ? 22.381 14.403 -2.479 1.00 92.81 427 ASP A C 1
ATOM 3325 O O . ASP A 1 427 ? 22.961 13.313 -2.532 1.00 92.81 427 ASP A O 1
ATOM 3329 N N . TRP A 1 428 ? 21.708 14.879 -3.533 1.00 95.25 428 TRP A N 1
ATOM 3330 C CA . TRP A 1 428 ? 21.596 14.132 -4.785 1.00 95.25 428 TRP A CA 1
ATOM 3331 C C . TRP A 1 428 ? 22.960 13.848 -5.417 1.00 95.25 428 TRP A C 1
ATOM 3333 O O . TRP A 1 428 ? 23.215 12.732 -5.886 1.00 95.25 428 TRP A O 1
ATOM 3343 N N . LYS A 1 429 ? 23.864 14.831 -5.394 1.00 96.19 429 LYS A N 1
ATOM 3344 C CA . LYS A 1 429 ? 25.243 14.668 -5.856 1.00 96.19 429 LYS A CA 1
ATOM 3345 C C . LYS A 1 429 ? 25.993 13.620 -5.030 1.00 96.19 429 LYS A C 1
ATOM 3347 O O . LYS A 1 429 ? 26.675 12.777 -5.614 1.00 96.19 429 LYS A O 1
ATOM 3352 N N . ALA A 1 430 ? 25.840 13.626 -3.707 1.00 94.19 430 ALA A N 1
ATOM 3353 C CA . ALA A 1 430 ? 26.451 12.623 -2.838 1.00 94.19 430 ALA A CA 1
ATOM 3354 C C . ALA A 1 430 ? 25.952 11.205 -3.171 1.00 94.19 430 ALA A C 1
ATOM 3356 O O . ALA A 1 430 ? 26.761 10.281 -3.302 1.00 94.19 430 ALA A O 1
ATOM 3357 N N . TYR A 1 431 ? 24.647 11.036 -3.409 1.00 94.75 431 TYR A N 1
ATOM 3358 C CA . TYR A 1 431 ? 24.078 9.755 -3.836 1.00 94.75 431 TYR A CA 1
ATOM 3359 C C . TYR A 1 431 ? 24.589 9.297 -5.210 1.00 94.75 431 TYR A C 1
ATOM 3361 O O . TYR A 1 431 ? 24.839 8.104 -5.403 1.00 94.75 431 TYR A O 1
ATOM 3369 N N . LEU A 1 432 ? 24.777 10.214 -6.166 1.00 95.38 432 LEU A N 1
ATOM 3370 C CA . LEU A 1 432 ? 25.378 9.909 -7.471 1.00 95.38 432 LEU A CA 1
ATOM 3371 C C . LEU A 1 432 ? 26.814 9.385 -7.331 1.00 95.38 432 LEU A C 1
ATOM 3373 O O . LEU A 1 432 ? 27.155 8.352 -7.922 1.00 95.38 432 LEU A O 1
ATOM 3377 N N . ASP A 1 433 ? 27.637 10.068 -6.535 1.00 94.94 433 ASP A N 1
ATOM 3378 C CA . ASP A 1 433 ? 29.039 9.707 -6.304 1.00 94.94 433 ASP A CA 1
ATOM 3379 C C . ASP A 1 433 ? 29.163 8.357 -5.571 1.00 94.94 433 ASP A C 1
ATOM 3381 O O . ASP A 1 433 ? 29.994 7.506 -5.926 1.00 94.94 433 ASP A O 1
ATOM 3385 N N . GLU A 1 434 ? 28.294 8.107 -4.588 1.00 94.00 434 GLU A N 1
ATOM 3386 C CA . GLU A 1 434 ? 28.223 6.828 -3.880 1.00 94.00 434 GLU A CA 1
ATOM 3387 C C . GLU A 1 434 ? 27.790 5.685 -4.811 1.00 94.00 434 GLU A C 1
ATOM 3389 O O . GLU A 1 434 ? 28.463 4.649 -4.888 1.00 94.00 434 GLU A O 1
ATOM 3394 N N . ALA A 1 435 ? 26.712 5.874 -5.580 1.00 93.50 435 ALA A N 1
ATOM 3395 C CA . ALA A 1 435 ? 26.208 4.871 -6.517 1.00 93.50 435 ALA A CA 1
ATOM 3396 C C . ALA A 1 435 ? 27.257 4.485 -7.571 1.00 93.50 435 ALA A C 1
ATOM 3398 O O . ALA A 1 435 ? 27.427 3.298 -7.882 1.00 93.50 435 ALA A O 1
ATOM 3399 N N . ALA A 1 436 ? 27.997 5.475 -8.082 1.00 92.94 436 ALA A N 1
ATOM 3400 C CA . ALA A 1 436 ? 29.120 5.259 -8.987 1.00 92.94 436 ALA A CA 1
ATOM 3401 C C . ALA A 1 436 ? 30.249 4.462 -8.311 1.00 92.94 436 ALA A C 1
ATOM 3403 O O . ALA A 1 436 ? 30.807 3.538 -8.908 1.00 92.94 436 ALA A O 1
ATOM 3404 N N . THR A 1 437 ? 30.551 4.762 -7.046 1.00 94.44 437 THR A N 1
ATOM 3405 C CA . THR A 1 437 ? 31.593 4.075 -6.272 1.00 94.44 437 THR A CA 1
ATOM 3406 C C . THR A 1 437 ? 31.254 2.606 -6.005 1.00 94.44 437 THR A C 1
ATOM 3408 O O . THR A 1 437 ? 32.154 1.758 -6.076 1.00 94.44 437 THR A O 1
ATOM 3411 N N . HIS A 1 438 ? 29.983 2.300 -5.732 1.00 94.38 438 HIS A N 1
ATOM 3412 C CA . HIS A 1 438 ? 29.486 0.954 -5.430 1.00 94.38 438 HIS A CA 1
ATOM 3413 C C . HIS A 1 438 ? 29.304 0.061 -6.670 1.00 94.38 438 HIS A C 1
ATOM 3415 O O . HIS A 1 438 ? 29.195 -1.159 -6.540 1.00 94.38 438 HIS A O 1
ATOM 3421 N N . GLY A 1 439 ? 29.279 0.618 -7.884 1.00 95.06 439 GLY A N 1
ATOM 3422 C CA . GLY A 1 439 ? 29.080 -0.184 -9.097 1.00 95.06 439 GLY A CA 1
ATOM 3423 C C . GLY A 1 439 ? 27.762 -0.967 -9.056 1.00 95.06 439 GLY A C 1
ATOM 3424 O O . GLY A 1 439 ? 27.740 -2.180 -9.314 1.00 95.06 439 GLY A O 1
ATOM 3425 N N . ILE A 1 440 ? 26.687 -0.276 -8.657 1.00 96.00 440 ILE A N 1
ATOM 3426 C CA . ILE A 1 440 ? 25.335 -0.831 -8.564 1.00 96.00 440 ILE A CA 1
ATOM 3427 C C . ILE A 1 440 ? 24.886 -1.294 -9.954 1.00 96.00 440 ILE A C 1
ATOM 3429 O O . ILE A 1 440 ? 24.931 -0.531 -10.917 1.00 96.00 440 ILE A O 1
ATOM 3433 N N . ARG A 1 441 ? 24.417 -2.539 -10.058 1.00 96.38 441 ARG A N 1
ATOM 3434 C CA . ARG A 1 441 ? 23.913 -3.126 -11.309 1.00 96.38 441 ARG A CA 1
ATOM 3435 C C . ARG A 1 441 ? 22.748 -4.070 -11.063 1.00 96.38 441 ARG A C 1
ATOM 3437 O O . ARG A 1 441 ? 22.591 -4.594 -9.964 1.00 96.38 441 ARG A O 1
ATOM 3444 N N . TRP A 1 442 ? 21.965 -4.339 -12.099 1.00 97.50 442 TRP A N 1
ATOM 3445 C CA . TRP A 1 442 ? 20.917 -5.353 -12.052 1.00 97.50 442 TRP A CA 1
ATOM 3446 C C . TRP A 1 442 ? 21.498 -6.772 -12.082 1.00 97.50 442 TRP A C 1
ATOM 3448 O O . TRP A 1 442 ? 22.361 -7.096 -12.902 1.00 97.50 442 TRP A O 1
ATOM 3458 N N . ASP A 1 443 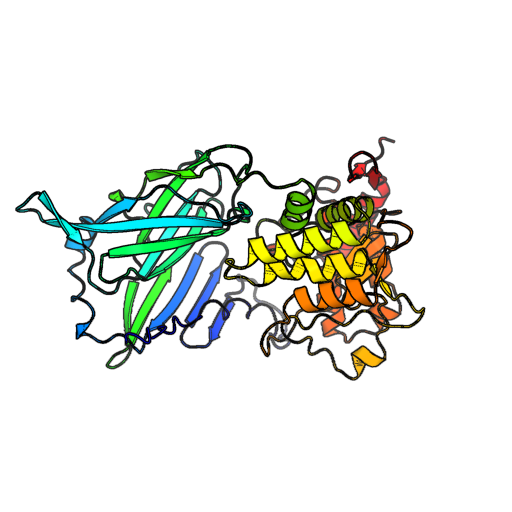? 21.018 -7.635 -11.191 1.00 97.31 443 ASP A N 1
ATOM 3459 C CA . ASP A 1 443 ? 21.233 -9.077 -11.246 1.00 97.31 443 ASP A CA 1
ATOM 3460 C C . ASP A 1 443 ? 19.977 -9.747 -11.830 1.00 97.31 443 ASP A C 1
ATOM 3462 O O . ASP A 1 443 ? 18.972 -9.873 -11.123 1.00 97.31 443 ASP A O 1
ATOM 3466 N N . PRO A 1 444 ? 20.010 -10.223 -13.090 1.00 95.50 444 PRO A N 1
ATOM 3467 C CA . PRO A 1 444 ? 18.841 -10.818 -13.731 1.00 95.50 444 PRO A CA 1
ATOM 3468 C C . PRO A 1 444 ? 18.398 -12.136 -13.087 1.00 95.50 444 PRO A C 1
ATOM 3470 O O . PRO A 1 444 ? 17.253 -12.532 -13.261 1.00 95.50 444 PRO A O 1
ATOM 3473 N N . LYS A 1 445 ? 19.267 -12.828 -12.334 1.00 95.44 445 LYS A N 1
ATOM 3474 C CA . LYS A 1 445 ? 18.886 -14.070 -11.640 1.00 95.44 445 LYS A CA 1
ATOM 3475 C C . LYS A 1 445 ? 18.130 -13.793 -10.348 1.00 95.44 445 LYS A C 1
ATOM 3477 O O . LYS A 1 445 ? 17.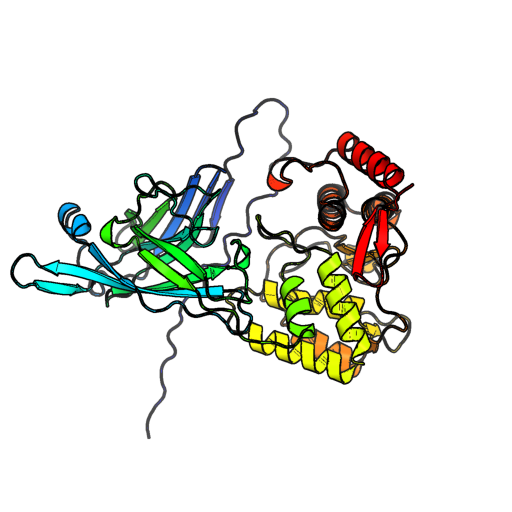281 -14.586 -9.959 1.00 95.44 445 LYS A O 1
ATOM 3482 N N . ARG A 1 446 ? 18.480 -12.701 -9.664 1.00 95.44 446 ARG A N 1
ATOM 3483 C CA . ARG A 1 446 ? 17.832 -12.269 -8.414 1.00 95.44 446 ARG A CA 1
ATOM 3484 C C . ARG A 1 446 ? 16.709 -11.258 -8.645 1.00 95.44 446 ARG A C 1
ATOM 3486 O O . ARG A 1 446 ? 15.995 -10.920 -7.703 1.00 95.44 446 ARG A O 1
ATOM 3493 N N . GLU A 1 447 ? 16.593 -10.757 -9.873 1.00 96.00 447 GLU A N 1
ATOM 3494 C CA . GLU A 1 447 ? 15.688 -9.681 -10.266 1.00 96.00 447 GLU A CA 1
ATOM 3495 C C . GLU A 1 447 ? 15.787 -8.492 -9.292 1.00 96.00 447 GLU A C 1
ATOM 3497 O O . GLU A 1 447 ? 14.784 -8.051 -8.736 1.00 96.00 447 GLU A O 1
ATOM 3502 N N . GLN A 1 448 ? 17.006 -8.036 -8.987 1.00 96.31 448 GLN A N 1
ATOM 3503 C CA . GLN A 1 448 ? 17.247 -6.904 -8.082 1.00 96.31 448 GLN A CA 1
ATOM 3504 C C . GLN A 1 448 ? 18.568 -6.201 -8.384 1.00 96.31 448 GLN A C 1
ATOM 3506 O O . GLN A 1 448 ? 19.466 -6.787 -8.990 1.00 96.31 448 GLN A O 1
ATOM 3511 N N . PHE A 1 449 ? 18.716 -4.972 -7.893 1.00 96.81 449 PHE A N 1
ATOM 3512 C CA . PHE A 1 449 ? 20.001 -4.282 -7.897 1.00 96.81 449 PHE A CA 1
ATOM 3513 C C . PHE A 1 449 ? 20.954 -4.880 -6.851 1.00 96.81 449 PHE A C 1
ATOM 3515 O O . PHE A 1 449 ? 20.538 -5.287 -5.766 1.00 96.81 449 PHE A O 1
ATOM 3522 N N . VAL A 1 450 ? 22.24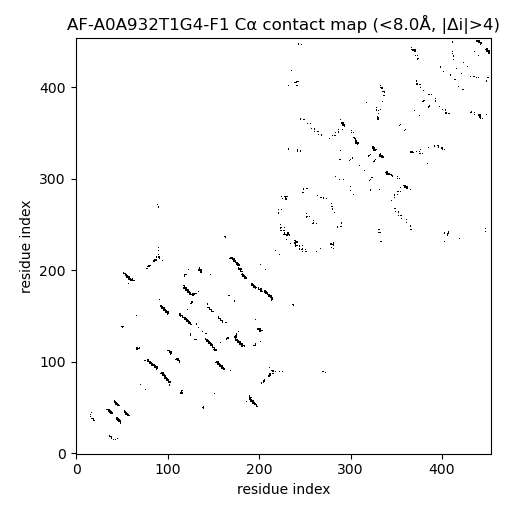0 -4.954 -7.190 1.00 96.56 450 VAL A N 1
ATOM 3523 C CA . VAL A 1 450 ? 23.323 -5.465 -6.340 1.00 96.56 450 VAL A CA 1
ATOM 3524 C C . VAL A 1 450 ? 24.576 -4.604 -6.498 1.00 96.56 450 VAL A C 1
ATOM 3526 O O . VAL A 1 450 ? 24.786 -3.994 -7.545 1.00 96.56 450 VAL A O 1
ATOM 3529 N N . VAL A 1 451 ? 25.432 -4.596 -5.477 1.00 96.38 451 VAL A N 1
ATOM 3530 C CA . VAL A 1 451 ? 26.787 -4.024 -5.528 1.00 96.38 451 VAL A CA 1
ATOM 3531 C C . VAL A 1 451 ? 27.728 -5.050 -6.156 1.00 96.38 451 VAL A C 1
ATOM 3533 O O . VAL A 1 451 ? 27.698 -6.233 -5.800 1.00 96.38 451 VAL A O 1
ATOM 3536 N N . THR A 1 452 ? 28.572 -4.622 -7.091 1.00 90.44 452 THR A N 1
ATOM 3537 C CA . THR A 1 452 ? 29.634 -5.487 -7.617 1.00 90.44 452 THR A CA 1
ATOM 3538 C C . THR A 1 452 ? 30.826 -5.397 -6.674 1.00 90.44 452 THR A C 1
ATOM 3540 O O . THR A 1 452 ? 31.377 -4.315 -6.497 1.00 90.44 452 THR A O 1
ATOM 3543 N N . ALA A 1 453 ? 31.217 -6.513 -6.050 1.00 74.44 453 ALA A N 1
ATOM 3544 C CA . ALA A 1 453 ? 32.462 -6.555 -5.288 1.00 74.44 453 ALA A CA 1
ATOM 3545 C C . ALA A 1 453 ? 33.619 -6.149 -6.216 1.00 74.44 453 ALA A C 1
ATOM 3547 O O . ALA A 1 453 ? 33.756 -6.733 -7.295 1.00 74.44 453 ALA A O 1
ATOM 3548 N N . LYS A 1 454 ? 34.366 -5.111 -5.825 1.00 63.94 454 LYS A N 1
ATOM 3549 C CA . LYS A 1 454 ? 35.566 -4.663 -6.542 1.00 63.94 454 LYS A CA 1
ATOM 3550 C C . LYS A 1 454 ? 36.674 -5.702 -6.470 1.00 63.94 454 LYS A C 1
ATOM 3552 O O . LYS A 1 454 ? 36.796 -6.352 -5.406 1.00 63.94 454 LYS A O 1
#

Foldseek 3Di:
DDDDDDDDDPDDPPPQPPDDDDDDPDDDDDDPDFDWDWDDDDQWIKTDDQFKIKIKHKDQPDDPVQADPDDDPVQVLQKAKAWDAWDAFQLRFKIKTKIWIFGQDPPDSDTHGHQHKWKKKKKKFQEFPDDDAQQQFDRLVGIWMFIDIAHSRRMDITMTGNLSHPDDLAAWTKIWMFMFIWDWDDDPDRMIMTMDMRRGGTNPNRTDIHTDGHHPDDDPLLNLLQLQQCPCHDDQRDHRALLSLLVSLQVLLVVFLPVSLVSLVVSLVSCVVPPDCRSNCSLLVSLLQFWDFPDPPDAQDAWQAQAAPPDPVVVVVLPQRSVLWHQQQLGIARQWDDGHGDDDGDGSVVSSVCCVVTIHTDPDGRFHPAALLVSLVCCLPDPSLVPDDPVGNQRSNQSSNVNRCSQCCVPADNDDSSVPDRCDPVNSVVRVVSCVVQVWHADPVVSGIDGDDD

Solvent-accessible surface area (backbone atoms only — not comparable to full-atom values): 25943 Å² total; per-residue (Å²): 136,86,80,88,80,83,81,78,85,80,82,87,71,82,78,63,85,80,75,68,90,88,84,78,78,97,72,83,86,89,78,97,64,84,77,76,41,72,48,77,52,97,57,32,37,43,37,48,54,88,78,44,40,39,41,35,42,55,43,67,84,56,55,72,89,73,33,49,80,79,74,61,73,77,57,60,74,45,44,38,49,52,72,51,83,43,42,64,45,73,77,38,47,34,38,41,45,36,34,37,35,24,31,62,41,92,88,69,88,40,74,42,55,38,30,30,84,42,40,36,32,41,41,31,37,23,42,63,74,43,76,79,77,31,80,67,11,55,51,65,91,52,37,42,68,30,69,41,65,39,38,59,73,11,41,38,71,36,63,36,63,42,65,68,33,68,69,58,54,89,43,69,39,42,26,28,33,28,37,20,70,33,46,77,43,84,41,81,95,51,23,42,31,39,38,41,48,37,64,43,36,35,42,73,69,35,53,42,77,46,58,40,65,40,35,60,91,70,55,72,60,53,52,30,46,56,56,16,29,30,46,87,62,46,60,99,77,42,69,32,28,55,51,34,43,42,50,23,34,38,52,33,54,76,58,37,66,70,53,32,50,51,51,52,52,49,48,50,62,54,48,61,85,48,96,50,68,54,61,48,50,30,52,57,55,42,48,56,68,39,36,38,52,72,51,89,87,60,76,76,80,67,78,52,60,29,35,69,79,63,43,88,67,53,57,72,72,56,77,50,91,47,52,63,29,45,72,47,57,39,41,69,40,64,68,56,57,88,51,56,78,53,78,81,57,61,63,54,67,60,57,52,53,42,41,72,77,44,35,36,67,47,95,64,60,59,59,47,76,56,37,49,55,62,42,36,51,53,46,64,71,27,73,71,48,66,66,44,57,68,72,46,35,56,53,21,48,50,50,30,53,50,53,18,46,60,52,42,52,91,78,48,78,83,69,68,71,71,91,79,56,84,76,47,72,67,57,49,49,52,52,49,56,49,46,64,71,40,48,45,34,58,37,84,90,76,64,41,70,42,68,51,86,127

Sequence (454 aa):
MAGMKSFARLGSVALACLLAVSAGPACTEDQEAGDEVEVSGGGASWRWTPEEWTYTETHGDLKEEDYAPQPPEQVLKELNVEWQKPELDALGNRCTVRGQLSISAASKNQKLPVNWFQGVTLYMAMAPQTKPDWTKGMNQADTVHATAVAKKSGAIELHLDLRETLHDASVDQPYQVGLALAKHAPQGKSGQKVVWNSRTPAIPASVQMLTVPRAPAISRELELINRAAGWPFAHRKIIPSGVDLIRAVSALHALGKDRALATLEKYVELSRDLHYDSDQEIVFWIIRLLFEPIRPGDRIPAPMIALILDDREFAKDMKWPLNPMELVEGIPFMVGHRIAMGGMPEHPSSHIRWARRHGVLRETPPIPATNPIQAADSILASRRFQALPEFSREQGTQSLRMQALVMVRQLVSPMQEPDAHEIDDDDWKAYLDEAATHGIRWDPKREQFVVTAK

Radius of gyration: 24.57 Å; Cα contacts (8 Å, |Δi|>4): 783; chains: 1; bounding box: 80×53×74 Å

Mean predicted aligned error: 7.76 Å

pLDDT: mean 84.92, std 19.85, range [20.39, 98.69]

Secondary structure (DSSP, 8-state):
-------------TTSTT--SS------S---S---EEEEETTEEEEE-SS-EEEEEEE----GGGSBPPPPHHHHTTEEEEEPPPEE-TTS-EEEEEEEEEEEETTTTEEEE--B--EEEEEEESSTT-----BTB--TTTEEEEEEE--TTSEEEEEEEGGGTT--TTS-EEEEEEEEEPEEEEETTTEEEEEEETTSPPPGGG-EEEEEPPPPP--HHHHHHHHHTT-S--BTTB---HHHHHHHHHHHHHT-HHHHHHHHHHHHHHTTT-S-THHHHHHHHHHHHHEEESSTT--PPPP-SS---S-TTHHHH---TBTTEEEETTEEEE-S------SPPPPTHHHHHHHHHHEEE-SS-----S-HHHHHHHHHTSHHHHTS-HHHHHHHHHHHHHHHHHHHTTTSS-PPPTTS----HHHHHHHHHHHHHHTEEEETTTTEEEEPP-

Nearest PDB structures (foldseek):
  3f6i-assembly2_B  TM=4.457E-01  e=1.983E-01  Escherichia coli
  8w30-assembly1_A  TM=3.831E-01  e=4.532E-01  Homo sapiens
  2os7-assembly2_E  TM=4.454E-01  e=3.297E+00  Yersinia pestis
  2os7-assembly2_C  TM=4.450E-01  e=4.343E+00  Yersinia pestis
  2os7-assembly1_A-2  TM=4.204E-01  e=4.343E+00  Yersinia pestis